Protein AF-A0A1E4SGQ6-F1 (afdb_monomer_lite)

Secondary structure (DSSP, 8-state):
-------------THHHHGGG-----PPPPPP-PPPPPPP------------S------HHHHHHHHHHHHHHHHHHHHHHHHHHHHHHHHHHHHHHHHHHHHHHHHHH-SSSTTSS---TTTSHHHHHHHHHHHHHS-TTS-TT-B---B-PPP---------S---HHHHHHHTTGGGSHHHHHHHTTHHHHHHHHHHH---HHHHHHHHHHHHHHHHH-------SS-HHHHHHHTTB-GGG--TT-TT--EEEBS----S-HHHHHHHHHHHHHHHHHT---HHHHHHHHHHHHHHHHHHHH-GGGHHHHHHHHHHHHHHHHHHHHHHHTT-HHHHHHHHHHHHHHHHHH--EEETTS-S-SS-HHHHHHHHHHHHHHHHHHTTS-HHHHHHHHHHHHHHHSSSSS---GGGGGS-GGGS-HHHHHTT--TTHHHHHHHTT-HHHHHHHHHHHHHHHHHHHHHTSPP---TTSS---HHHHHHHHHHHHHHHHHHHHHHHHHHHHHHHHHHHHHTS-SSS-TTHHHHHHHHHHHHHHHHHHHHHHHHHHHHHHH-TT--

Sequence (563 aa):
MSSSSSSEDEEFSVISLLDSLGTLPARKKPKLVVPAPKPAVDSLPSSTSDTSEFDLQLPAIFQHDAMRNEQLHRMEKDLQRQIRDEETKTRNDYLQLMATKTQLVQELNDNGSLNTKIHTLERDQLLIEKLIKDSQQKSAWDDPNRHFYFFSTVHTIDLTCDFHFKINRAFFQELSKGKKSKLYHQLTGNLPQFVNYVLNNVTHFDELDQVNRFLEGQIKDILLPGVLHNSLKDHLKAIGANLDYLSPRKDKNGIPLKLSQFNNHTRLSLSKAAIVLNYHLSLKPGWSHYDQILEAFMLILCDFNANKHEFNHLILFIASVFPGIVFTFSKSIFTDSFAKHDFYFRFNLVMKYCVKPYTYGQGAPKTKNHEYELCFNILRLLNICFGSRRDDILEIVSHLSVWFLAPDESHLPLDSLSMDPSTVSLPTLFVKIKGNDIVAGFEKQNFDIINEFYWDCYRIELLRYVLLKPPKNNYKHGEINSKRYEAIRNSNVKRLATLTAQFNEIRNHFHAIIRDITFIDTKNIYDREEVAKRATNAYHTVNYMHNKFEKDLRMISKDVFYS

Structure (mmCIF, N/CA/C/O backbone):
data_AF-A0A1E4SGQ6-F1
#
_entry.id   AF-A0A1E4SGQ6-F1
#
loop_
_atom_site.group_PDB
_atom_site.id
_atom_site.type_symbol
_atom_site.label_atom_id
_atom_site.label_alt_id
_atom_site.label_comp_id
_atom_site.label_asym_id
_atom_site.label_entity_id
_atom_site.label_seq_id
_atom_site.pdbx_PDB_ins_code
_atom_site.Cartn_x
_atom_site.Cartn_y
_atom_site.Cartn_z
_atom_site.occupancy
_atom_site.B_iso_or_equiv
_atom_site.auth_seq_id
_atom_site.auth_comp_id
_atom_site.auth_asym_id
_atom_site.auth_atom_id
_atom_site.pdbx_PDB_model_num
ATOM 1 N N . MET A 1 1 ? -60.929 -18.053 -10.019 1.00 36.50 1 MET A N 1
ATOM 2 C CA . MET A 1 1 ? -61.182 -19.270 -9.226 1.00 36.50 1 MET A CA 1
ATOM 3 C C . MET A 1 1 ? -60.428 -19.131 -7.924 1.00 36.50 1 MET A C 1
ATOM 5 O O . MET A 1 1 ? -59.279 -18.716 -7.924 1.00 36.50 1 MET A O 1
ATOM 9 N N . SER A 1 2 ? -61.167 -19.339 -6.852 1.00 31.48 2 SER A N 1
ATOM 10 C CA . SER A 1 2 ? -60.845 -19.178 -5.443 1.00 31.48 2 SER A CA 1
ATOM 11 C C . SER A 1 2 ? -59.983 -20.322 -4.911 1.00 31.48 2 SER A C 1
ATOM 13 O O . SER A 1 2 ? -60.260 -21.474 -5.223 1.00 31.48 2 SER A O 1
ATOM 15 N N . SER A 1 3 ? -59.040 -20.000 -4.024 1.00 26.67 3 SER A N 1
ATOM 16 C CA . SER A 1 3 ? -58.771 -20.788 -2.812 1.00 26.67 3 SER A CA 1
ATOM 17 C C . SER A 1 3 ? -57.871 -19.997 -1.862 1.00 26.67 3 SER A C 1
ATOM 19 O O . SER A 1 3 ? -56.673 -19.842 -2.075 1.00 26.67 3 SER A O 1
ATOM 21 N N . SER A 1 4 ? -58.509 -19.483 -0.822 1.00 30.73 4 SER A N 1
ATOM 22 C CA . SER A 1 4 ? -57.950 -19.046 0.449 1.00 30.73 4 SER A CA 1
ATOM 23 C C . SER A 1 4 ? -57.455 -20.240 1.273 1.00 30.73 4 SER A C 1
ATOM 25 O O . SER A 1 4 ? -58.194 -21.215 1.412 1.00 30.73 4 SER A O 1
ATOM 27 N N . SER A 1 5 ? -56.296 -20.115 1.919 1.00 28.22 5 SER A N 1
ATOM 28 C CA . SER A 1 5 ? -55.981 -20.840 3.156 1.00 28.22 5 SER A CA 1
ATOM 29 C C . SER A 1 5 ? -55.099 -19.976 4.061 1.00 28.22 5 SER A C 1
ATOM 31 O O . SER A 1 5 ? -54.056 -19.473 3.651 1.00 28.22 5 SER A O 1
ATOM 33 N N . SER A 1 6 ? -55.622 -19.789 5.266 1.00 29.02 6 SER A N 1
ATOM 34 C CA . SER A 1 6 ? -55.145 -19.028 6.418 1.00 29.02 6 SER A CA 1
ATOM 35 C C . SER A 1 6 ? -54.043 -19.760 7.197 1.00 29.02 6 SER A C 1
ATOM 37 O O . SER A 1 6 ? -53.995 -20.984 7.150 1.00 29.02 6 SER A O 1
ATOM 39 N N . SER A 1 7 ? -53.305 -18.966 7.985 1.00 30.56 7 SER A N 1
ATOM 40 C CA . SER A 1 7 ? -52.583 -19.264 9.237 1.00 30.56 7 SER A CA 1
ATOM 41 C C . SER A 1 7 ? -51.415 -20.246 9.207 1.00 30.56 7 SER A C 1
ATOM 43 O O . SER A 1 7 ? -51.617 -21.445 9.068 1.00 30.56 7 SER A O 1
ATOM 45 N N . GLU A 1 8 ? -50.222 -19.730 9.506 1.00 28.56 8 GLU A N 1
ATOM 46 C CA . GLU A 1 8 ? -49.619 -19.878 10.842 1.00 28.56 8 GLU A CA 1
ATOM 47 C C . GLU A 1 8 ? -48.478 -18.855 10.977 1.00 28.56 8 GLU A C 1
ATOM 49 O O . GLU A 1 8 ? -47.425 -18.972 10.353 1.00 28.56 8 GLU A O 1
ATOM 54 N N . ASP A 1 9 ? -48.744 -17.795 11.744 1.00 34.44 9 ASP A N 1
ATOM 55 C CA . ASP A 1 9 ? -47.725 -16.876 12.239 1.00 34.44 9 ASP A CA 1
ATOM 56 C C . ASP A 1 9 ? -46.934 -17.617 13.325 1.00 34.44 9 ASP A C 1
ATOM 58 O O . ASP A 1 9 ? -47.411 -17.794 14.447 1.00 34.44 9 ASP A O 1
ATOM 62 N N . GLU A 1 10 ? -45.728 -18.082 12.998 1.00 34.97 10 GLU A N 1
ATOM 63 C CA . GLU A 1 10 ? -44.773 -18.537 14.008 1.00 34.97 10 GLU A CA 1
ATOM 64 C C . GLU A 1 10 ? -44.228 -17.315 14.765 1.00 34.97 10 GLU A C 1
ATOM 66 O O . GLU A 1 10 ? -43.187 -16.741 14.434 1.00 34.97 10 GLU A O 1
ATOM 71 N N . GLU A 1 11 ? -44.950 -16.902 15.809 1.00 35.03 11 GLU A N 1
ATOM 72 C CA . GLU A 1 11 ? -44.407 -16.086 16.893 1.00 35.03 11 GLU A CA 1
ATOM 73 C C . GLU A 1 11 ? -43.245 -16.848 17.552 1.00 35.03 11 GLU A C 1
ATOM 75 O O . GLU A 1 11 ? -43.413 -17.653 18.470 1.00 35.03 11 GLU A O 1
ATOM 80 N N . PHE A 1 12 ? -42.028 -16.587 17.078 1.00 38.00 12 PHE A N 1
ATOM 81 C CA . PHE A 1 12 ? -40.801 -16.988 17.755 1.00 38.00 12 PHE A CA 1
ATOM 82 C C . PHE A 1 12 ? -40.743 -16.304 19.129 1.00 38.00 12 PHE A C 1
ATOM 84 O O . PHE A 1 12 ? -40.388 -15.131 19.260 1.00 38.00 12 PHE A O 1
ATOM 91 N N . SER A 1 13 ? -41.112 -17.050 20.170 1.00 36.59 13 SER A N 1
ATOM 92 C CA . SER A 1 13 ? -41.059 -16.607 21.561 1.00 36.59 13 SER A CA 1
ATOM 93 C C . SER A 1 13 ? -39.627 -16.236 21.961 1.00 36.59 13 SER A C 1
ATOM 95 O O . SER A 1 13 ? -38.758 -17.093 22.121 1.00 36.59 13 SER A O 1
ATOM 97 N N . VAL A 1 14 ? -39.396 -14.936 22.173 1.00 44.19 14 VAL A N 1
ATOM 98 C CA . VAL A 1 14 ? -38.135 -14.314 22.633 1.00 44.19 14 VAL A CA 1
ATOM 99 C C . VAL A 1 14 ? -37.618 -14.921 23.953 1.00 44.19 14 VAL A C 1
ATOM 101 O O . VAL A 1 14 ? -36.437 -14.808 24.281 1.00 44.19 14 VAL A O 1
ATOM 104 N N . ILE A 1 15 ? -38.475 -15.632 24.690 1.00 43.16 15 ILE A N 1
ATOM 105 C CA . ILE A 1 15 ? -38.146 -16.284 25.961 1.00 43.16 15 ILE A CA 1
ATOM 106 C C . ILE A 1 15 ? -37.196 -17.480 25.759 1.00 43.16 15 ILE A C 1
ATOM 108 O O . ILE A 1 15 ? -36.343 -17.714 26.613 1.00 43.16 15 ILE A O 1
ATOM 112 N N . SER A 1 16 ? -37.235 -18.183 24.617 1.00 39.00 16 SER A N 1
ATOM 113 C CA . SER A 1 16 ? -36.376 -19.365 24.402 1.00 39.00 16 SER A CA 1
ATOM 114 C C . SER A 1 16 ? -34.894 -19.031 24.181 1.00 39.00 16 SER A C 1
ATOM 116 O O . SER A 1 16 ? -34.025 -19.867 24.430 1.00 39.00 16 SER A O 1
ATOM 118 N N . LEU A 1 17 ? -34.580 -17.802 23.756 1.00 41.09 17 LEU A N 1
ATOM 119 C CA . LEU A 1 17 ? -33.204 -17.347 23.530 1.00 41.09 17 LEU A CA 1
ATOM 120 C C . LEU A 1 17 ? -32.510 -16.906 24.828 1.00 41.09 17 LEU A C 1
ATOM 122 O O . LEU A 1 17 ? -31.291 -17.048 24.945 1.00 41.09 17 LEU A O 1
ATOM 126 N N . LEU A 1 18 ? -33.268 -16.439 25.826 1.00 41.16 18 LEU A N 1
ATOM 127 C CA . LEU A 1 18 ? -32.727 -15.991 27.115 1.00 41.16 18 LEU A CA 1
ATOM 128 C C . LEU A 1 18 ? -32.323 -17.151 28.037 1.00 41.16 18 LEU A C 1
ATOM 130 O O . LEU A 1 18 ? -31.358 -17.010 28.790 1.00 41.16 18 LEU A O 1
ATOM 134 N N . ASP A 1 19 ? -32.959 -18.318 27.912 1.00 39.91 19 ASP A N 1
ATOM 135 C CA . ASP A 1 19 ? -32.589 -19.517 28.682 1.00 39.91 19 ASP A CA 1
ATOM 136 C C . ASP A 1 19 ? -31.259 -20.150 28.226 1.00 39.91 19 ASP A C 1
ATOM 138 O O . ASP A 1 19 ? -30.619 -20.883 28.982 1.00 39.91 19 ASP A O 1
ATOM 142 N N . SER A 1 20 ? -30.771 -19.811 27.026 1.00 36.50 20 SER A N 1
ATOM 143 C CA . SER A 1 20 ? -29.480 -20.296 26.507 1.00 36.50 20 SER A CA 1
ATOM 144 C C . SER A 1 20 ? -28.250 -19.535 27.037 1.00 36.50 20 SER A C 1
ATOM 146 O O . SER A 1 20 ? -27.114 -19.939 26.786 1.00 36.50 20 SER A O 1
ATOM 148 N N . LEU A 1 21 ? -28.455 -18.461 27.814 1.00 40.50 21 LEU A N 1
ATOM 149 C CA . LEU A 1 21 ? -27.400 -17.597 28.375 1.00 40.50 21 LEU A CA 1
ATOM 150 C C . LEU A 1 21 ? -27.132 -17.828 29.877 1.00 40.50 21 LEU A C 1
ATOM 152 O O . LEU A 1 21 ? -26.538 -16.989 30.560 1.00 40.50 21 LEU A O 1
ATOM 156 N N . GLY A 1 22 ? -27.526 -18.985 30.412 1.00 33.28 22 GLY A N 1
ATOM 157 C CA . GLY A 1 22 ? -27.239 -19.364 31.793 1.00 33.28 22 GLY A CA 1
ATOM 158 C C . GLY A 1 22 ? -25.768 -19.714 32.031 1.00 33.28 22 GLY A C 1
ATOM 159 O O . GLY A 1 22 ? -25.312 -20.792 31.666 1.00 33.28 22 GLY A O 1
ATOM 160 N N . THR A 1 23 ? -25.032 -18.840 32.723 1.00 36.22 23 THR A N 1
ATOM 161 C CA . THR A 1 23 ? -24.550 -19.092 34.103 1.00 36.22 23 THR A CA 1
ATOM 162 C C . THR A 1 23 ? -23.672 -17.928 34.593 1.00 36.22 23 THR A C 1
ATOM 164 O O . THR A 1 23 ? -22.476 -17.856 34.329 1.00 36.22 23 THR A O 1
ATOM 167 N N . LEU A 1 24 ? -24.254 -17.015 35.378 1.00 39.22 24 LEU A N 1
ATOM 168 C CA . LEU A 1 24 ? -23.514 -16.056 36.211 1.00 39.22 24 LEU A CA 1
ATOM 169 C C . LEU A 1 24 ? -24.022 -16.139 37.663 1.00 39.22 24 LEU A C 1
ATOM 171 O O . LEU A 1 24 ? -25.199 -16.433 37.884 1.00 39.22 24 LEU A O 1
ATOM 175 N N . PRO A 1 25 ? -23.142 -15.949 38.665 1.00 37.47 25 PRO A N 1
ATOM 176 C CA . PRO A 1 25 ? -23.366 -16.425 40.024 1.00 37.47 25 PRO A CA 1
ATOM 177 C C . PRO A 1 25 ? -24.377 -15.578 40.805 1.00 37.47 25 PRO A C 1
ATOM 179 O O . PRO A 1 25 ? -24.543 -14.378 40.581 1.00 37.47 25 PRO A O 1
ATOM 182 N N . ALA A 1 26 ? -25.018 -16.234 41.775 1.00 40.75 26 ALA A N 1
ATOM 183 C CA . ALA A 1 26 ? -26.072 -15.705 42.632 1.00 40.75 26 ALA A CA 1
ATOM 184 C C . ALA A 1 26 ? -25.727 -14.341 43.264 1.00 40.75 26 ALA A C 1
ATOM 186 O O . ALA A 1 26 ? -24.903 -14.236 44.178 1.00 40.75 26 ALA A O 1
ATOM 187 N N . ARG A 1 27 ? -26.423 -13.283 42.827 1.00 37.00 27 ARG A N 1
ATOM 188 C CA . ARG A 1 27 ? -26.446 -11.991 43.524 1.00 37.00 27 ARG A CA 1
ATOM 189 C C . ARG A 1 27 ? -27.254 -12.122 44.817 1.00 37.00 27 ARG A C 1
ATOM 191 O O . ARG A 1 27 ? -28.436 -12.458 44.804 1.00 37.00 27 ARG A O 1
ATOM 198 N N . LYS A 1 28 ? -26.597 -11.828 45.943 1.00 39.91 28 LYS A N 1
ATOM 199 C CA . LYS A 1 28 ? -27.216 -11.685 47.268 1.00 39.91 28 LYS A CA 1
ATOM 200 C C . LYS A 1 28 ? -28.340 -10.642 47.210 1.00 39.91 28 LYS A C 1
ATOM 202 O O . LYS A 1 28 ? -28.130 -9.531 46.730 1.00 39.91 28 LYS A O 1
ATOM 207 N N . LYS A 1 29 ? -29.517 -11.018 47.720 1.00 42.41 29 LYS A N 1
ATOM 208 C CA . LYS A 1 29 ? -30.695 -10.149 47.871 1.00 42.41 29 LYS A CA 1
ATOM 209 C C . LYS A 1 29 ? -30.354 -8.891 48.699 1.00 42.41 29 LYS A C 1
ATOM 211 O O . LYS A 1 29 ? -29.562 -9.003 49.640 1.00 42.41 29 LYS A O 1
ATOM 216 N N . PRO A 1 30 ? -30.956 -7.720 48.417 1.00 37.03 30 PRO A N 1
ATOM 217 C CA . PRO A 1 30 ? -30.790 -6.534 49.252 1.00 37.03 30 PRO A CA 1
ATOM 218 C C . PRO A 1 30 ? -31.450 -6.749 50.623 1.00 37.03 30 PRO A C 1
ATOM 220 O O . PRO A 1 30 ? -32.565 -7.266 50.706 1.00 37.03 30 PRO A O 1
ATOM 223 N N . LYS A 1 31 ? -30.776 -6.338 51.705 1.00 36.31 31 LYS A N 1
ATOM 224 C CA . LYS A 1 31 ? -31.390 -6.219 53.036 1.00 36.31 31 LYS A CA 1
ATOM 225 C C . LYS A 1 31 ? -32.406 -5.072 53.007 1.00 36.31 31 LYS A C 1
ATOM 227 O O . LYS A 1 31 ? -32.016 -3.927 52.797 1.00 36.31 31 LYS A O 1
ATOM 232 N N . LEU A 1 32 ? -33.679 -5.384 53.253 1.00 33.75 32 LEU A N 1
ATOM 233 C CA . LEU A 1 32 ? -34.697 -4.394 53.606 1.00 33.75 32 LEU A CA 1
ATOM 234 C C . LEU A 1 32 ? -34.273 -3.709 54.916 1.00 33.75 32 LEU A C 1
ATOM 236 O O . LEU A 1 32 ? -34.119 -4.373 55.942 1.00 33.75 32 LEU A O 1
ATOM 240 N N . VAL A 1 33 ? -34.073 -2.394 54.883 1.00 41.50 33 VAL A N 1
ATOM 241 C CA . VAL A 1 33 ? -33.924 -1.572 56.088 1.00 41.50 33 VAL A CA 1
ATOM 242 C C . VAL A 1 33 ? -35.330 -1.250 56.588 1.00 41.50 33 VAL A C 1
ATOM 244 O O . VAL A 1 33 ? -36.092 -0.565 55.913 1.00 41.50 33 VAL A O 1
ATOM 247 N N . VAL A 1 34 ? -35.680 -1.787 57.754 1.00 42.31 34 VAL A N 1
ATOM 248 C CA . VAL A 1 34 ? -36.924 -1.482 58.473 1.00 42.31 34 VAL A CA 1
ATOM 249 C C . VAL A 1 34 ? -36.812 -0.066 59.059 1.00 42.31 34 VAL A C 1
ATOM 251 O O . VAL A 1 34 ? -35.845 0.189 59.781 1.00 42.31 34 VAL A O 1
ATOM 254 N N . PRO A 1 35 ?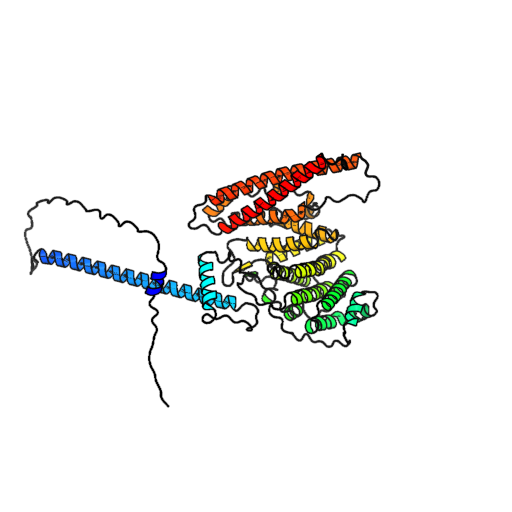 -37.750 0.866 58.803 1.00 39.38 35 PRO A N 1
ATOM 255 C CA . PRO A 1 35 ? -37.790 2.129 59.527 1.00 39.38 35 PRO A CA 1
ATOM 256 C C . PRO A 1 35 ? -38.375 1.910 60.930 1.00 39.38 35 PRO A C 1
ATOM 258 O O . PRO A 1 35 ? -39.399 1.249 61.091 1.00 39.38 35 PRO A O 1
ATOM 261 N N . ALA A 1 36 ? -37.719 2.475 61.943 1.00 46.97 36 ALA A N 1
ATOM 262 C CA . ALA A 1 36 ? -38.185 2.476 63.329 1.00 46.97 36 ALA A CA 1
ATOM 263 C C . ALA A 1 36 ? -39.485 3.297 63.504 1.00 46.97 36 ALA A C 1
ATOM 265 O O . ALA A 1 36 ? -39.666 4.298 62.802 1.00 46.97 36 ALA A O 1
ATOM 266 N N . PRO A 1 37 ? -40.370 2.936 64.455 1.00 39.03 37 PRO A N 1
ATOM 267 C CA . PRO A 1 37 ? -41.585 3.695 64.727 1.00 39.03 37 PRO A CA 1
ATOM 268 C C . PRO A 1 37 ? -41.244 4.989 65.483 1.00 39.03 37 PRO A C 1
ATOM 270 O O . PRO A 1 37 ? -40.509 4.967 66.471 1.00 39.03 37 PRO A O 1
ATOM 273 N N . LYS A 1 38 ? -41.776 6.128 65.023 1.00 48.12 38 LYS A N 1
ATOM 274 C CA . LYS A 1 38 ? -41.757 7.396 65.775 1.00 48.12 38 LYS A CA 1
ATOM 275 C C . LYS A 1 38 ? -42.971 7.473 66.717 1.00 48.12 38 LYS A C 1
ATOM 277 O O . LYS A 1 38 ? -44.019 6.929 66.375 1.00 48.12 38 LYS A O 1
ATOM 282 N N . PRO A 1 39 ? -42.828 8.117 67.890 1.00 38.81 39 PRO A N 1
ATOM 283 C CA . PRO A 1 39 ? -43.814 8.069 68.963 1.00 38.81 39 PRO A CA 1
ATOM 284 C C . PRO A 1 39 ? -45.036 8.948 68.679 1.00 38.81 39 PRO A C 1
ATOM 286 O O . PRO A 1 39 ? -44.940 9.976 68.008 1.00 38.81 39 PRO A O 1
ATOM 289 N N . ALA A 1 40 ? -46.169 8.525 69.240 1.00 39.84 40 ALA A N 1
ATOM 290 C CA . ALA A 1 40 ? -47.409 9.282 69.301 1.00 39.84 40 ALA A CA 1
ATOM 291 C C . ALA A 1 40 ? -47.211 10.586 70.090 1.00 39.84 40 ALA A C 1
ATOM 293 O O . ALA A 1 40 ? -46.631 10.578 71.176 1.00 39.84 40 ALA A O 1
ATOM 294 N N . VAL A 1 41 ? -47.707 11.693 69.539 1.00 37.91 41 VAL A N 1
ATOM 295 C CA . VAL A 1 41 ? -47.904 12.949 70.266 1.00 37.91 41 VAL A CA 1
ATOM 296 C C . VAL A 1 41 ? -49.405 13.182 70.331 1.00 37.91 41 VAL A C 1
ATOM 298 O O . VAL A 1 41 ? -50.041 13.449 69.312 1.00 37.91 41 VAL A O 1
ATOM 301 N N . ASP A 1 42 ? -49.946 13.048 71.538 1.00 42.00 42 ASP A N 1
ATOM 302 C CA . ASP A 1 42 ? -51.295 13.471 71.892 1.00 42.00 42 ASP A CA 1
ATOM 303 C C . ASP A 1 42 ? -51.435 14.984 71.703 1.00 42.00 42 ASP A C 1
ATOM 305 O O . ASP A 1 42 ? -50.690 15.773 72.285 1.00 42.00 42 ASP A O 1
ATOM 309 N N . SER A 1 43 ? -52.427 15.402 70.921 1.00 35.34 43 SER A N 1
ATOM 310 C CA . SER A 1 43 ? -53.032 16.729 71.058 1.00 35.34 43 SER A CA 1
ATOM 311 C C . SER A 1 43 ? -54.491 16.690 70.593 1.00 35.34 43 SER A C 1
ATOM 313 O O . SER A 1 43 ? -54.804 16.376 69.449 1.00 35.34 43 SER A O 1
ATOM 315 N N . LEU A 1 44 ? -55.381 16.975 71.543 1.00 34.66 44 LEU A N 1
ATOM 316 C CA . LEU A 1 44 ? -56.831 17.175 71.419 1.00 34.66 44 LEU A CA 1
ATOM 317 C C . LEU A 1 44 ? -57.111 18.697 71.557 1.00 34.66 44 LEU A C 1
ATOM 319 O O . LEU A 1 44 ? -56.218 19.438 71.969 1.00 34.66 44 LEU A O 1
ATOM 323 N N . PRO A 1 45 ? -58.304 19.209 71.208 1.00 48.91 45 PRO A N 1
ATOM 324 C CA . PRO A 1 45 ? -58.570 19.899 69.951 1.00 48.91 45 PRO A CA 1
ATOM 325 C C . PRO A 1 45 ? -58.814 21.410 70.136 1.00 48.91 45 PRO A C 1
ATOM 327 O O . PRO A 1 45 ? -59.218 21.870 71.202 1.00 48.91 45 PRO A O 1
ATOM 330 N N . SER A 1 46 ? -58.704 22.182 69.055 1.00 34.00 46 SER A N 1
ATOM 331 C CA . SER A 1 46 ? -59.438 23.445 68.936 1.00 34.00 46 SER A CA 1
ATOM 332 C C . SER A 1 46 ? -59.949 23.631 67.508 1.00 34.00 46 SER A C 1
ATOM 334 O O . SER A 1 46 ? -59.191 23.833 66.567 1.00 34.00 46 SER A O 1
ATOM 336 N N . SER A 1 47 ? -61.265 23.549 67.333 1.00 38.53 47 SER A N 1
ATOM 337 C CA . SER A 1 47 ? -61.942 24.284 66.265 1.00 38.53 47 SER A CA 1
ATOM 338 C C . SER A 1 47 ? -63.406 24.499 66.635 1.00 38.53 47 SER A C 1
ATOM 340 O O . SER A 1 47 ? -64.174 23.570 66.865 1.00 38.53 47 SER A O 1
ATOM 342 N N . THR A 1 48 ? -63.762 25.771 66.750 1.00 36.91 48 THR A N 1
ATOM 343 C CA . THR A 1 48 ? -65.120 26.286 66.603 1.00 36.91 48 THR A CA 1
ATOM 344 C C . THR A 1 48 ? -65.431 26.401 65.109 1.00 36.91 48 THR A C 1
ATOM 346 O O . THR A 1 48 ? -64.621 27.003 64.410 1.00 36.91 48 THR A O 1
ATOM 349 N N . SER A 1 49 ? -66.582 25.843 64.693 1.00 39.47 49 SER A N 1
ATOM 350 C CA . SER A 1 49 ? -67.542 26.310 63.656 1.00 39.47 49 SER A CA 1
ATOM 351 C C . SER A 1 49 ? -66.983 26.879 62.331 1.00 39.47 49 SER A C 1
ATOM 353 O O . SER A 1 49 ? -66.185 27.805 62.345 1.00 39.47 49 SER A O 1
ATOM 355 N N . ASP A 1 50 ? -67.447 26.537 61.130 1.00 41.12 50 ASP A N 1
ATOM 356 C CA . ASP A 1 50 ? -68.772 26.063 60.729 1.00 41.12 50 ASP A CA 1
ATOM 357 C C . ASP A 1 50 ? -68.759 25.699 59.225 1.00 41.12 50 ASP A C 1
ATOM 359 O O . ASP A 1 50 ? -67.984 26.257 58.447 1.00 41.12 50 ASP A O 1
ATOM 363 N N . THR A 1 51 ? -69.713 24.854 58.819 1.00 47.16 51 THR A N 1
ATOM 364 C CA . THR A 1 51 ? -70.227 24.620 57.447 1.00 47.16 51 THR A CA 1
ATOM 365 C C . THR A 1 51 ? -69.374 23.854 56.415 1.00 47.16 51 THR A C 1
ATOM 367 O O . THR A 1 51 ? -68.794 24.432 55.501 1.00 47.16 51 THR A O 1
ATOM 370 N N . SER A 1 52 ? -69.496 22.520 56.418 1.00 42.56 52 SER A N 1
ATOM 371 C CA . SER A 1 52 ? -69.758 21.781 55.171 1.00 42.56 52 SER A CA 1
ATOM 372 C C . SER A 1 52 ? -70.648 20.562 55.427 1.00 42.56 52 SER A C 1
ATOM 374 O O . SER A 1 52 ? -70.316 19.660 56.189 1.00 42.56 52 SER A O 1
ATOM 376 N N . GLU A 1 53 ? -71.807 20.585 54.786 1.00 52.69 53 GLU A N 1
ATOM 377 C CA . GLU A 1 53 ? -72.789 19.512 54.648 1.00 52.69 53 GLU A CA 1
ATOM 378 C C . GLU A 1 53 ? -72.098 18.206 54.180 1.00 52.69 53 GLU A C 1
ATOM 380 O O . GLU A 1 53 ? -71.422 18.205 53.155 1.00 52.69 53 GLU A O 1
ATOM 385 N N . PHE A 1 54 ? -72.277 17.112 54.939 1.00 49.41 54 PHE A N 1
ATOM 386 C CA . PHE A 1 54 ? -71.651 15.775 54.811 1.00 49.41 54 PHE A CA 1
ATOM 387 C C . PHE A 1 54 ? -70.178 15.618 55.249 1.00 49.41 54 PHE A C 1
ATOM 389 O O . PHE A 1 54 ? -69.321 15.222 54.460 1.00 49.41 54 PHE A O 1
ATOM 396 N N . ASP A 1 55 ? -69.912 15.717 56.556 1.00 49.59 55 ASP A N 1
ATOM 397 C CA . ASP A 1 55 ? -68.775 15.012 57.173 1.00 49.59 55 ASP A CA 1
ATOM 398 C C . ASP A 1 55 ? -69.075 13.502 57.248 1.00 49.59 55 ASP A C 1
ATOM 400 O O . ASP A 1 55 ? -69.434 12.937 58.285 1.00 49.59 55 ASP A O 1
ATOM 404 N N . LEU A 1 56 ? -68.950 12.818 56.108 1.00 54.44 56 LEU A N 1
ATOM 405 C CA . LEU A 1 56 ? -68.792 11.367 56.074 1.00 54.44 56 LEU A CA 1
ATOM 406 C C . LEU A 1 56 ? -67.454 11.038 56.745 1.00 54.44 56 LEU A C 1
ATOM 408 O O . LEU A 1 56 ? -66.411 10.982 56.093 1.00 54.44 56 LEU A O 1
ATOM 412 N N . GLN A 1 57 ? -67.477 10.813 58.061 1.00 54.75 57 GLN A N 1
ATOM 413 C CA . GLN A 1 57 ? -66.366 10.190 58.775 1.00 54.75 57 GLN A CA 1
ATOM 414 C C . GLN A 1 57 ? -66.217 8.754 58.266 1.00 54.75 57 GLN A C 1
ATOM 416 O O . GLN A 1 57 ? -66.772 7.807 58.821 1.00 54.75 57 GLN A O 1
ATOM 421 N N . LEU A 1 58 ? -65.493 8.607 57.155 1.00 54.75 58 LEU A N 1
ATOM 422 C CA . LEU A 1 58 ? -65.048 7.326 56.630 1.00 54.75 58 LEU A CA 1
ATOM 423 C C . LEU A 1 58 ? -64.278 6.617 57.750 1.00 54.75 58 LEU A C 1
ATOM 425 O O . LEU A 1 58 ? -63.265 7.154 58.208 1.00 54.75 58 LEU A O 1
ATOM 429 N N . PRO A 1 59 ? -64.729 5.434 58.207 1.00 56.78 59 PRO A N 1
ATOM 430 C CA . PRO A 1 59 ? -63.985 4.652 59.183 1.00 56.78 59 PRO A CA 1
ATOM 431 C C . PRO A 1 59 ? -62.528 4.507 58.731 1.00 56.78 59 PRO A C 1
ATOM 433 O O . PRO A 1 59 ? -62.281 4.298 57.543 1.00 56.78 59 PRO A O 1
ATOM 436 N N . ALA A 1 60 ? -61.568 4.578 59.658 1.00 58.97 60 ALA A N 1
ATOM 437 C CA . ALA A 1 60 ? -60.126 4.548 59.358 1.00 58.97 60 ALA A CA 1
ATOM 438 C C . ALA A 1 60 ? -59.701 3.380 58.440 1.00 58.97 60 ALA A C 1
ATOM 440 O O . ALA A 1 60 ? -58.722 3.480 57.706 1.00 58.97 60 ALA A O 1
ATOM 441 N N . ILE A 1 61 ? -60.482 2.297 58.440 1.00 53.09 61 ILE A N 1
ATOM 442 C CA . ILE A 1 61 ? -60.352 1.124 57.570 1.00 53.09 61 ILE A CA 1
ATOM 443 C C . ILE A 1 61 ? -60.487 1.512 56.082 1.00 53.09 61 ILE A C 1
ATOM 445 O O . ILE A 1 61 ? -59.643 1.143 55.273 1.00 53.09 61 ILE A O 1
ATOM 449 N N . PHE A 1 62 ? -61.472 2.343 55.728 1.00 55.50 62 PHE A N 1
ATOM 450 C CA . PHE A 1 62 ? -61.678 2.820 54.356 1.00 55.50 62 PHE A CA 1
ATOM 451 C C . PHE A 1 62 ? -60.661 3.886 53.936 1.00 55.50 62 PHE A C 1
ATOM 453 O O . PHE A 1 62 ? -60.341 3.979 52.756 1.00 55.50 62 PHE A O 1
ATOM 460 N N . GLN A 1 63 ? -60.113 4.664 54.876 1.00 59.91 63 GLN A N 1
ATOM 461 C CA . GLN A 1 63 ? -59.015 5.598 54.589 1.00 59.91 63 GLN A CA 1
ATOM 462 C C . GLN A 1 63 ? -57.704 4.850 54.306 1.00 59.91 63 GLN A C 1
ATOM 464 O O . GLN A 1 63 ? -56.983 5.195 53.369 1.00 59.91 63 GLN A O 1
ATOM 469 N N . HIS A 1 64 ? -57.425 3.783 55.062 1.00 62.34 64 HIS A N 1
ATOM 470 C CA . HIS A 1 64 ? -56.281 2.905 54.818 1.00 62.34 64 HIS A CA 1
ATOM 471 C C . HIS A 1 64 ? -56.396 2.152 53.486 1.00 62.34 64 HIS A C 1
ATOM 473 O O . HIS A 1 64 ? -55.411 2.081 52.747 1.00 62.34 64 HIS A O 1
ATOM 479 N N . ASP A 1 65 ? -57.584 1.642 53.149 1.00 67.19 65 ASP A N 1
ATOM 480 C CA . ASP A 1 65 ? -57.833 0.970 51.869 1.00 67.19 65 ASP A CA 1
ATOM 481 C C . ASP A 1 65 ? -57.812 1.948 50.685 1.00 67.19 65 ASP A C 1
ATOM 483 O O . ASP A 1 65 ? -57.253 1.625 49.637 1.00 67.19 65 ASP A O 1
ATOM 487 N N . ALA A 1 66 ? -58.324 3.172 50.852 1.00 71.56 66 ALA A N 1
ATOM 488 C CA . ALA A 1 66 ? -58.234 4.223 49.838 1.00 71.56 66 ALA A CA 1
ATOM 489 C C . ALA A 1 66 ? -56.779 4.633 49.568 1.00 71.56 66 ALA A C 1
ATOM 491 O O . ALA A 1 66 ? -56.366 4.681 48.411 1.00 71.56 66 ALA A O 1
ATOM 492 N N . MET A 1 67 ? -55.968 4.843 50.612 1.00 73.25 67 MET A N 1
ATOM 493 C CA . MET A 1 67 ? -54.536 5.132 50.463 1.00 73.25 67 MET A CA 1
ATOM 494 C C . MET A 1 67 ? -53.766 3.975 49.817 1.00 73.25 67 MET A C 1
ATOM 496 O O . MET A 1 67 ? -52.875 4.202 48.996 1.00 73.25 67 MET A O 1
ATOM 500 N N . ARG A 1 68 ? -54.102 2.728 50.168 1.00 76.25 68 ARG A N 1
ATOM 501 C CA . ARG A 1 68 ? -53.499 1.533 49.567 1.00 76.25 68 ARG A CA 1
ATOM 502 C C . ARG A 1 68 ? -53.874 1.397 48.091 1.00 76.25 68 ARG A C 1
ATOM 504 O O . ARG A 1 68 ? -53.002 1.099 47.279 1.00 76.25 68 ARG A O 1
ATOM 511 N N . ASN A 1 69 ? -55.127 1.665 47.731 1.00 77.81 69 ASN A N 1
ATOM 512 C CA . ASN A 1 69 ? -55.582 1.684 46.340 1.00 77.81 69 ASN A CA 1
ATOM 513 C C . ASN A 1 69 ? -54.945 2.828 45.545 1.00 77.81 69 ASN A C 1
ATOM 515 O O . ASN A 1 69 ? -54.557 2.636 44.395 1.00 77.81 69 ASN A O 1
ATOM 519 N N . GLU A 1 70 ? -54.753 3.998 46.153 1.00 78.62 70 GLU A N 1
ATOM 520 C CA . GLU A 1 70 ? -54.055 5.110 45.510 1.00 78.62 70 GLU A CA 1
ATOM 521 C C . GLU A 1 70 ? -52.569 4.787 45.276 1.00 78.62 70 GLU A C 1
ATOM 523 O O . GLU A 1 70 ? -52.032 5.071 44.204 1.00 78.62 70 GLU A O 1
ATOM 528 N N . GLN A 1 71 ? -51.905 4.126 46.232 1.00 79.88 71 GLN A N 1
ATOM 529 C CA . GLN A 1 71 ? -50.548 3.597 46.048 1.00 79.88 71 GLN A CA 1
ATOM 530 C C . GLN A 1 71 ? -50.482 2.532 44.949 1.00 79.88 71 GLN A C 1
ATOM 532 O O . GLN A 1 71 ? -49.562 2.574 44.133 1.00 79.88 71 GLN A O 1
ATOM 537 N N . LEU A 1 72 ? -51.455 1.619 44.886 1.00 79.56 72 LEU A N 1
ATOM 538 C CA . LEU A 1 72 ? -51.546 0.612 43.825 1.00 79.56 72 LEU A CA 1
ATOM 539 C C . LEU A 1 72 ? -51.727 1.257 42.448 1.00 79.56 72 LEU A C 1
ATOM 541 O O . LEU A 1 72 ? -51.011 0.891 41.524 1.00 79.56 72 LEU A O 1
ATOM 545 N N . HIS A 1 73 ? -52.583 2.272 42.316 1.00 81.56 73 HIS A N 1
ATOM 546 C CA . HIS A 1 73 ? -52.744 3.005 41.057 1.00 81.56 73 HIS A CA 1
ATOM 547 C C . HIS A 1 73 ? -51.500 3.805 40.657 1.00 81.56 73 HIS A C 1
ATOM 549 O O . HIS A 1 73 ? -51.209 3.938 39.467 1.00 81.56 73 HIS A O 1
ATOM 555 N N . ARG A 1 74 ? -50.741 4.345 41.620 1.00 86.12 74 ARG A N 1
ATOM 556 C CA . ARG A 1 74 ? -49.442 4.978 41.333 1.00 86.12 74 ARG A CA 1
ATOM 557 C C . ARG A 1 74 ? -48.421 3.943 40.855 1.00 86.12 74 ARG A C 1
ATOM 559 O O . ARG A 1 74 ? -47.791 4.170 39.829 1.00 86.12 74 ARG A O 1
ATOM 566 N N . MET A 1 75 ? -48.328 2.791 41.524 1.00 85.69 75 MET A N 1
ATOM 567 C CA . MET A 1 75 ? -47.468 1.681 41.093 1.00 85.69 75 MET A CA 1
ATOM 568 C C . MET A 1 75 ? -47.858 1.141 39.714 1.00 85.69 75 MET A C 1
ATOM 570 O O . MET A 1 75 ? -46.980 0.859 38.908 1.00 85.69 75 MET A O 1
ATOM 574 N N . GLU A 1 76 ? -49.152 1.023 39.418 1.00 87.62 76 GLU A N 1
ATOM 575 C CA . GLU A 1 76 ? -49.664 0.602 38.112 1.00 87.62 76 GLU A CA 1
ATOM 576 C C . GLU A 1 76 ? -49.281 1.601 37.012 1.00 87.62 76 GLU A C 1
ATOM 578 O O . GLU A 1 76 ? -48.795 1.197 35.956 1.00 87.62 76 GLU A O 1
ATOM 583 N N . LYS A 1 77 ? -49.423 2.909 37.266 1.00 88.50 77 LYS A N 1
ATOM 584 C CA . LYS A 1 77 ? -48.984 3.957 36.330 1.00 88.50 77 LYS A CA 1
ATOM 585 C C . LYS A 1 77 ? -47.476 3.929 36.091 1.00 88.50 77 LYS A C 1
ATOM 587 O O . LYS A 1 77 ? -47.049 4.091 34.947 1.00 88.50 77 LYS A O 1
ATOM 592 N N . ASP A 1 78 ? -46.682 3.710 37.136 1.00 87.06 78 ASP A N 1
ATOM 593 C CA . ASP A 1 78 ? -45.226 3.596 37.021 1.00 87.06 78 ASP A CA 1
ATOM 594 C C . ASP A 1 78 ? -44.818 2.325 36.259 1.00 87.06 78 ASP A C 1
ATOM 596 O O . ASP A 1 78 ? -43.952 2.394 35.387 1.00 87.06 78 ASP A O 1
ATOM 600 N N . LEU A 1 79 ? -45.491 1.193 36.493 1.00 86.44 79 LEU A N 1
ATOM 601 C CA . LEU A 1 79 ? -45.312 -0.048 35.728 1.00 86.44 79 LEU A CA 1
ATOM 602 C C . LEU A 1 79 ? -45.671 0.138 34.252 1.00 86.44 79 LEU A C 1
ATOM 604 O O . LEU A 1 79 ? -44.887 -0.216 33.380 1.00 86.44 79 LEU A O 1
ATOM 608 N N . GLN A 1 80 ? -46.813 0.756 33.947 1.00 88.06 80 GLN A N 1
ATOM 609 C CA . GLN A 1 80 ? -47.214 1.053 32.567 1.00 88.06 80 GLN A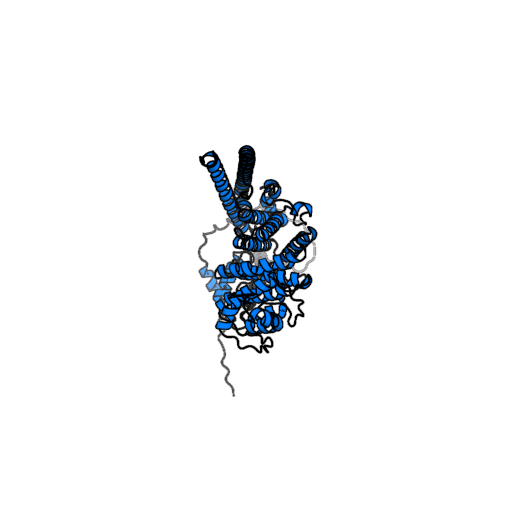 CA 1
ATOM 610 C C . GLN A 1 80 ? -46.262 2.029 31.867 1.00 88.06 80 GLN A C 1
ATOM 612 O O . GLN A 1 80 ? -46.166 2.036 30.638 1.00 88.06 80 GLN A O 1
ATOM 617 N N . ARG A 1 81 ? -45.587 2.900 32.622 1.00 91.50 81 ARG A N 1
ATOM 618 C CA . ARG A 1 81 ? -44.537 3.766 32.088 1.00 91.50 81 ARG A CA 1
ATOM 619 C C . ARG A 1 81 ? -43.263 2.971 31.807 1.00 91.50 81 ARG A C 1
ATOM 621 O O . ARG A 1 81 ? -42.736 3.095 30.711 1.00 91.50 81 ARG A O 1
ATOM 628 N N . GLN A 1 82 ? -42.826 2.121 32.737 1.00 88.75 82 GLN A N 1
ATOM 629 C CA . GLN A 1 82 ? -41.665 1.244 32.549 1.00 88.75 82 GLN A CA 1
ATOM 630 C C . GLN A 1 82 ? -41.846 0.296 31.361 1.00 88.75 82 GLN A C 1
ATOM 632 O O . GLN A 1 82 ? -40.939 0.190 30.547 1.00 88.75 82 GLN A O 1
ATOM 637 N N . ILE A 1 83 ? -43.029 -0.309 31.207 1.00 88.62 83 ILE A N 1
ATOM 638 C CA . ILE A 1 83 ? -43.354 -1.172 30.062 1.00 88.62 83 ILE A CA 1
ATOM 639 C C . ILE A 1 83 ? -43.234 -0.391 28.750 1.00 88.62 83 ILE A C 1
ATOM 641 O O . ILE A 1 83 ? -42.580 -0.854 27.826 1.00 88.62 83 ILE A O 1
ATOM 645 N N . ARG A 1 84 ? -43.787 0.827 28.671 1.00 90.94 84 ARG A N 1
ATOM 646 C CA . ARG A 1 84 ? -43.671 1.662 27.462 1.00 90.94 84 ARG A CA 1
ATOM 647 C C . ARG A 1 84 ? -42.232 2.093 27.170 1.00 90.94 84 ARG A C 1
ATOM 649 O O . ARG A 1 84 ? -41.821 2.120 26.008 1.00 90.94 84 ARG A O 1
ATOM 656 N N . ASP A 1 85 ? -41.464 2.432 28.199 1.00 89.94 85 ASP A N 1
ATOM 657 C CA . ASP A 1 85 ? -40.054 2.801 28.056 1.00 89.94 85 ASP A CA 1
ATOM 658 C C . ASP A 1 85 ? -39.209 1.587 27.605 1.00 89.94 85 ASP A C 1
ATOM 660 O O . ASP A 1 85 ? -38.324 1.727 26.759 1.00 89.94 85 ASP A O 1
ATOM 664 N N . GLU A 1 86 ? -39.513 0.379 28.088 1.00 86.62 86 GLU A N 1
ATOM 665 C CA . GLU A 1 86 ? -38.889 -0.864 27.618 1.00 86.62 86 GLU A CA 1
ATOM 666 C C . GLU A 1 86 ? -39.315 -1.225 26.192 1.00 86.62 86 GLU A C 1
ATOM 668 O O . GLU A 1 86 ? -38.450 -1.488 25.365 1.00 86.62 86 GLU A O 1
ATOM 673 N N . GLU A 1 87 ? -40.603 -1.152 25.846 1.00 88.00 87 GLU A N 1
ATOM 674 C CA . GLU A 1 87 ? -41.102 -1.416 24.489 1.00 88.00 87 GLU A CA 1
ATOM 675 C C . GLU A 1 87 ? -40.474 -0.474 23.457 1.00 88.00 87 GLU A C 1
ATOM 677 O O . GLU A 1 87 ? -40.048 -0.902 22.380 1.00 88.00 87 GLU A O 1
ATOM 682 N N . THR A 1 88 ? -40.383 0.820 23.779 1.00 89.25 88 THR A N 1
ATOM 683 C CA . THR A 1 88 ? -39.730 1.802 22.903 1.00 89.25 88 THR A CA 1
ATOM 684 C C . THR A 1 88 ? -38.237 1.530 22.775 1.00 89.25 88 THR A C 1
ATOM 686 O O . THR A 1 88 ? -37.701 1.613 21.667 1.00 89.25 88 THR A O 1
ATOM 689 N N . LYS A 1 89 ? -37.565 1.139 23.862 1.00 90.31 89 LYS A N 1
ATOM 690 C CA . LYS A 1 89 ? -36.160 0.730 23.829 1.00 90.31 89 LYS A CA 1
ATOM 691 C C . LYS A 1 89 ? -35.954 -0.520 22.971 1.00 90.31 89 LYS A C 1
ATOM 693 O O . LYS A 1 89 ? -35.151 -0.474 22.047 1.00 90.31 89 LYS A O 1
ATOM 698 N N . THR A 1 90 ? -36.724 -1.584 23.185 1.00 83.94 90 THR A N 1
ATOM 699 C CA . THR A 1 90 ? -36.647 -2.828 22.404 1.00 83.94 90 THR A CA 1
ATOM 700 C C . THR A 1 90 ? -36.939 -2.583 20.927 1.00 83.94 90 THR A C 1
ATOM 702 O O . THR A 1 90 ? -36.244 -3.114 20.061 1.00 83.94 90 THR A O 1
ATOM 705 N N . ARG A 1 91 ? -37.921 -1.731 20.608 1.00 88.56 91 ARG A N 1
ATOM 706 C CA . ARG A 1 91 ? -38.216 -1.335 19.226 1.00 88.56 91 ARG A CA 1
ATOM 707 C C . ARG A 1 91 ? -37.048 -0.587 18.587 1.00 88.56 91 ARG A C 1
ATOM 709 O O . ARG A 1 91 ? -36.714 -0.861 17.436 1.00 88.56 91 ARG A O 1
ATOM 716 N N . ASN A 1 92 ? -36.425 0.338 19.313 1.00 88.19 92 ASN A N 1
ATOM 717 C CA . ASN A 1 92 ? -35.256 1.069 18.827 1.00 88.19 92 ASN A CA 1
ATOM 718 C C . ASN A 1 92 ? -34.056 0.136 18.615 1.00 88.19 92 ASN A C 1
ATOM 720 O O . ASN A 1 92 ? -33.419 0.209 17.564 1.00 88.19 92 ASN A O 1
ATOM 724 N N . ASP A 1 93 ? -33.798 -0.774 19.554 1.00 83.25 93 ASP A N 1
ATOM 725 C CA . ASP A 1 93 ? -32.721 -1.765 19.465 1.00 83.25 93 ASP A CA 1
ATOM 726 C C . ASP A 1 93 ? -32.928 -2.693 18.253 1.00 83.25 93 ASP A C 1
ATOM 728 O O . ASP A 1 93 ? -31.998 -2.946 17.484 1.00 83.25 93 ASP A O 1
ATOM 732 N N . TYR A 1 94 ? -34.168 -3.133 18.011 1.00 85.69 94 TYR A N 1
ATOM 733 C CA . TYR A 1 94 ? -34.527 -3.929 16.836 1.00 85.69 94 TYR A CA 1
ATOM 734 C C . TYR A 1 94 ? -34.301 -3.171 15.520 1.00 85.69 94 TYR A C 1
ATOM 736 O O . TYR A 1 94 ? -33.713 -3.713 14.581 1.00 85.69 94 TYR A O 1
ATOM 744 N N . LEU A 1 95 ? -34.724 -1.905 15.442 1.00 86.94 95 LEU A N 1
ATOM 745 C CA . LEU A 1 95 ? -34.519 -1.074 14.252 1.00 86.94 95 LEU A CA 1
ATOM 746 C C . LEU A 1 95 ? -33.030 -0.835 13.974 1.00 86.94 95 LEU A C 1
ATOM 748 O O . LEU A 1 95 ? -32.606 -0.918 12.821 1.00 86.94 95 LEU A O 1
ATOM 752 N N . GLN A 1 96 ? -32.223 -0.596 15.011 1.00 84.00 96 GLN A N 1
ATOM 753 C CA . GLN A 1 96 ? -30.769 -0.460 14.878 1.00 84.00 96 GLN A CA 1
ATOM 754 C C . GLN A 1 96 ? -30.113 -1.758 14.403 1.00 84.00 96 GLN A C 1
ATOM 756 O O . GLN A 1 96 ? -29.254 -1.731 13.515 1.00 84.00 96 GLN A O 1
ATOM 761 N N . LEU A 1 97 ? -30.539 -2.903 14.939 1.00 84.00 97 LEU A N 1
ATOM 762 C CA . LEU A 1 97 ? -30.045 -4.207 14.509 1.00 84.00 97 LEU A CA 1
ATOM 763 C C . LEU A 1 97 ? -30.376 -4.469 13.033 1.00 84.00 97 LEU A C 1
ATOM 765 O O . LEU A 1 97 ? -29.507 -4.910 12.281 1.00 84.00 97 LEU A O 1
ATOM 769 N N . MET A 1 98 ? -31.599 -4.159 12.595 1.00 84.50 98 MET A N 1
ATOM 770 C CA . MET A 1 98 ? -32.014 -4.332 11.199 1.00 84.50 98 MET A CA 1
ATOM 771 C C . MET A 1 98 ? -31.298 -3.375 10.242 1.00 84.50 98 MET A C 1
ATOM 773 O O . MET A 1 98 ? -30.897 -3.786 9.149 1.00 84.50 98 MET A O 1
ATOM 777 N N . ALA A 1 99 ? -31.061 -2.130 10.658 1.00 84.62 99 ALA A N 1
ATOM 778 C CA . ALA A 1 99 ? -30.238 -1.189 9.903 1.00 84.62 99 ALA A CA 1
ATOM 779 C C . ALA A 1 99 ? -28.803 -1.718 9.729 1.00 84.62 99 ALA A C 1
ATOM 781 O O . ALA A 1 99 ? -28.282 -1.739 8.614 1.00 84.62 99 ALA A O 1
ATOM 782 N N . THR A 1 100 ? -28.206 -2.241 10.804 1.00 82.44 100 THR A N 1
ATOM 783 C CA . THR A 1 100 ? -26.854 -2.828 10.791 1.00 82.44 100 THR A CA 1
ATOM 784 C C . THR A 1 100 ? -26.782 -4.051 9.874 1.00 82.44 100 THR A C 1
ATOM 786 O O . THR A 1 100 ? -25.893 -4.145 9.029 1.00 82.44 100 THR A O 1
ATOM 789 N N . LYS A 1 101 ? -27.756 -4.966 9.979 1.00 85.69 101 LYS A N 1
ATOM 790 C CA . LYS A 1 101 ? -27.895 -6.135 9.094 1.00 85.69 101 LYS A CA 1
ATOM 791 C C . LYS A 1 101 ? -27.952 -5.724 7.621 1.00 85.69 101 LYS A C 1
ATOM 793 O O . LYS A 1 101 ? -27.242 -6.288 6.792 1.00 85.69 101 LYS A O 1
ATOM 798 N N . THR A 1 102 ? -28.762 -4.718 7.302 1.00 85.56 102 THR A N 1
ATOM 799 C CA . THR A 1 102 ? -28.927 -4.220 5.929 1.00 85.56 102 THR A CA 1
ATOM 800 C C . THR A 1 102 ? -27.639 -3.592 5.399 1.00 85.56 102 THR A C 1
ATOM 802 O O . THR A 1 102 ? -27.237 -3.881 4.273 1.00 85.56 102 THR A O 1
ATOM 805 N N . GLN A 1 103 ? -26.953 -2.786 6.214 1.00 84.06 103 GLN A N 1
ATOM 806 C CA . GLN A 1 103 ? -25.678 -2.167 5.847 1.00 84.06 103 GLN A CA 1
ATOM 807 C C . GLN A 1 103 ? -24.592 -3.214 5.565 1.00 84.06 103 GLN A C 1
ATOM 809 O O . GLN A 1 103 ? -23.885 -3.100 4.567 1.00 84.06 103 GLN A O 1
ATOM 814 N N . LEU A 1 104 ? -24.493 -4.263 6.390 1.00 84.69 104 LEU A N 1
ATOM 815 C CA . LEU A 1 104 ? -23.545 -5.360 6.169 1.00 84.69 104 LEU A CA 1
ATOM 816 C C . LEU A 1 104 ? -23.815 -6.092 4.852 1.00 84.69 104 LEU A C 1
ATOM 818 O O . LEU A 1 104 ? -22.880 -6.404 4.123 1.00 84.69 104 LEU A O 1
ATOM 822 N N . VAL A 1 105 ? -25.082 -6.337 4.510 1.00 86.81 105 VAL A N 1
ATOM 823 C CA . VAL A 1 105 ? -25.443 -6.971 3.232 1.00 86.81 105 VAL A CA 1
ATOM 824 C C . VAL A 1 105 ? -25.105 -6.077 2.044 1.00 86.81 105 VAL A C 1
ATOM 826 O O . VAL A 1 105 ? -24.596 -6.572 1.040 1.00 86.81 105 VAL A O 1
ATOM 829 N N . GLN A 1 106 ? -25.356 -4.770 2.141 1.00 85.38 106 GLN A N 1
ATOM 830 C CA . GLN A 1 106 ? -24.963 -3.819 1.098 1.00 85.38 106 GLN A CA 1
ATOM 831 C C . GLN A 1 106 ? -23.448 -3.824 0.887 1.00 85.38 106 GLN A C 1
ATOM 833 O O . GLN A 1 106 ? -22.987 -3.928 -0.246 1.00 85.38 106 GLN A O 1
ATOM 838 N N . GLU A 1 107 ? -22.683 -3.795 1.975 1.00 83.88 107 GLU A N 1
ATOM 839 C CA . GLU A 1 107 ? -21.227 -3.854 1.927 1.00 83.88 107 GLU A CA 1
ATOM 840 C C . GLU A 1 107 ? -20.715 -5.171 1.319 1.00 83.88 107 GLU A C 1
ATOM 842 O O . GLU A 1 107 ? -19.854 -5.152 0.442 1.00 83.88 107 GLU A O 1
ATOM 847 N N . LEU A 1 108 ? -21.265 -6.316 1.739 1.00 84.38 108 LEU A N 1
ATOM 848 C CA . LEU A 1 108 ? -20.910 -7.635 1.202 1.00 84.38 108 LEU A CA 1
ATOM 849 C C . LEU A 1 108 ? -21.244 -7.774 -0.288 1.00 84.38 108 LEU A C 1
ATOM 851 O O . LEU A 1 108 ? -20.575 -8.527 -0.993 1.00 84.38 108 LEU A O 1
ATOM 855 N N . ASN A 1 109 ? -22.270 -7.071 -0.769 1.00 83.69 109 ASN A N 1
ATOM 856 C CA . ASN A 1 109 ? -22.651 -7.046 -2.179 1.00 83.69 109 ASN A CA 1
ATOM 857 C C . ASN A 1 109 ? -21.825 -6.066 -3.017 1.00 83.69 109 ASN A C 1
ATOM 859 O O . ASN A 1 109 ? -21.723 -6.241 -4.229 1.00 83.69 109 ASN A O 1
ATOM 863 N N . ASP A 1 110 ? -21.154 -5.100 -2.392 1.00 77.62 110 ASP A N 1
ATOM 864 C CA . ASP A 1 110 ? -20.164 -4.233 -3.036 1.00 77.62 110 ASP A CA 1
ATOM 865 C C . ASP A 1 110 ? -18.767 -4.897 -3.098 1.00 77.62 110 ASP A C 1
ATOM 867 O O . ASP A 1 110 ? -17.720 -4.284 -2.862 1.00 77.62 110 ASP A O 1
ATOM 871 N N . ASN A 1 111 ? -18.753 -6.193 -3.426 1.00 75.50 111 ASN A N 1
ATOM 872 C CA . ASN A 1 111 ? -17.571 -7.060 -3.444 1.00 75.50 111 ASN A CA 1
ATOM 873 C C . ASN A 1 111 ? -16.868 -7.133 -4.812 1.00 75.50 111 ASN A C 1
ATOM 875 O O . ASN A 1 111 ? -15.954 -7.934 -4.993 1.00 75.50 111 ASN A O 1
ATOM 879 N N . GLY A 1 112 ? -17.297 -6.352 -5.807 1.00 71.12 112 GLY A N 1
ATOM 880 C CA . GLY A 1 112 ? -16.700 -6.370 -7.151 1.00 71.12 112 GLY A CA 1
ATOM 881 C C . GLY A 1 112 ? -17.007 -7.626 -7.985 1.00 71.12 112 GLY A C 1
ATOM 882 O O . GLY A 1 112 ? -16.407 -7.821 -9.046 1.00 71.12 112 GLY A O 1
ATOM 883 N N . SER A 1 113 ? -17.953 -8.469 -7.549 1.00 71.44 113 SER A N 1
ATOM 884 C CA . SER A 1 113 ? -18.367 -9.684 -8.267 1.00 71.44 113 SER A CA 1
ATOM 885 C C . SER A 1 113 ? -19.298 -9.426 -9.459 1.00 71.44 113 SER A C 1
ATOM 887 O O . SER A 1 113 ? -19.602 -10.364 -10.191 1.00 71.44 113 SER A O 1
ATOM 889 N N . LEU A 1 114 ? -19.766 -8.187 -9.665 1.00 68.75 114 LEU A N 1
ATOM 890 C CA . LEU A 1 114 ? -20.701 -7.817 -10.742 1.00 68.75 114 LEU A CA 1
ATOM 891 C C . LEU A 1 114 ? -21.933 -8.740 -10.778 1.00 68.75 114 LEU A C 1
ATOM 893 O O . LEU A 1 114 ? -22.293 -9.288 -11.816 1.00 68.75 114 LEU A O 1
ATOM 897 N N . ASN A 1 115 ? -22.562 -8.931 -9.614 1.00 68.81 115 ASN A N 1
ATOM 898 C CA . ASN A 1 115 ? -23.725 -9.801 -9.397 1.00 68.81 115 ASN A CA 1
ATOM 899 C C . ASN A 1 115 ? -23.473 -11.311 -9.568 1.00 68.81 115 ASN A C 1
ATOM 901 O O . ASN A 1 115 ? -24.422 -12.089 -9.494 1.00 68.81 115 ASN A O 1
ATOM 905 N N . THR A 1 116 ? -22.226 -11.764 -9.747 1.00 72.00 116 THR A N 1
ATOM 906 C CA . THR A 1 116 ? -21.925 -13.210 -9.761 1.00 72.00 116 THR A CA 1
ATOM 907 C C . THR A 1 116 ? -21.970 -13.830 -8.365 1.00 72.00 116 THR A C 1
ATOM 909 O O . THR A 1 116 ? -22.326 -15.000 -8.226 1.00 72.00 116 THR A O 1
ATOM 912 N N . LYS A 1 117 ? -21.663 -13.051 -7.320 1.00 76.50 117 LYS A N 1
ATOM 913 C CA . LYS A 1 117 ? -21.752 -13.471 -5.920 1.00 76.50 117 LYS A CA 1
ATOM 914 C C . LYS A 1 117 ? -22.566 -12.456 -5.119 1.00 76.50 117 LYS A C 1
ATOM 916 O O . LYS A 1 117 ? -22.043 -11.421 -4.708 1.00 76.50 117 LYS A O 1
ATOM 921 N N . ILE A 1 118 ? -23.839 -12.785 -4.904 1.00 82.81 118 ILE A N 1
ATOM 922 C CA . ILE A 1 118 ? -24.805 -11.955 -4.175 1.00 82.81 118 ILE A CA 1
ATOM 923 C C . ILE A 1 118 ? -25.064 -12.566 -2.798 1.00 82.81 118 ILE A C 1
ATOM 925 O O . ILE A 1 118 ? -25.415 -13.742 -2.694 1.00 82.81 118 ILE A O 1
ATOM 929 N N . HIS A 1 119 ? -24.928 -11.740 -1.771 1.00 83.31 119 HIS A N 1
ATOM 930 C CA . HIS A 1 119 ? -25.265 -12.023 -0.388 1.00 83.31 119 HIS A CA 1
ATOM 931 C C . HIS A 1 119 ? -26.673 -11.518 -0.049 1.00 83.31 119 HIS A C 1
ATOM 933 O O . HIS A 1 119 ? -27.086 -10.439 -0.480 1.00 83.31 119 HIS A O 1
ATOM 939 N N . THR A 1 120 ? -27.418 -12.285 0.743 1.00 86.56 120 THR A N 1
ATOM 940 C CA . THR A 1 120 ? -28.782 -11.935 1.187 1.00 86.56 120 THR A CA 1
ATOM 941 C C . THR A 1 120 ? -28.973 -12.282 2.659 1.00 86.56 120 THR A C 1
ATOM 943 O O . THR A 1 120 ? -28.323 -13.196 3.160 1.00 86.56 120 THR A O 1
ATOM 946 N N . LEU A 1 121 ? -29.887 -11.591 3.350 1.00 84.81 121 LEU A N 1
ATOM 947 C CA . LEU A 1 121 ? -30.170 -11.861 4.767 1.00 84.81 121 LEU A CA 1
ATOM 948 C C . LEU A 1 121 ? -30.604 -13.310 5.016 1.00 84.81 121 LEU A C 1
ATOM 950 O O . LEU A 1 121 ? -30.203 -13.895 6.013 1.00 84.81 121 LEU A O 1
ATOM 954 N N . GLU A 1 122 ? -31.383 -13.877 4.096 1.00 84.56 122 GLU A N 1
ATOM 955 C CA . GLU A 1 122 ? -31.929 -15.232 4.202 1.00 84.56 122 GLU A CA 1
ATOM 956 C C . GLU A 1 122 ? -30.862 -16.308 3.965 1.00 84.56 122 GLU A C 1
ATOM 958 O O . GLU A 1 122 ? -30.789 -17.285 4.704 1.00 84.56 122 GLU A O 1
ATOM 963 N N . ARG A 1 123 ? -30.003 -16.138 2.949 1.00 85.44 123 ARG A N 1
ATOM 964 C CA . ARG A 1 123 ? -28.985 -17.148 2.602 1.00 85.44 123 ARG A CA 1
ATOM 965 C C . ARG A 1 123 ? -27.741 -17.075 3.480 1.00 85.44 123 ARG A C 1
ATOM 967 O O . ARG A 1 123 ? -27.125 -18.103 3.743 1.00 85.44 123 ARG A O 1
ATOM 974 N N . ASP A 1 124 ? -27.363 -15.878 3.922 1.00 85.06 124 ASP A N 1
ATOM 975 C CA . ASP A 1 124 ? -26.098 -15.616 4.616 1.00 85.06 124 ASP A CA 1
ATOM 976 C C . ASP A 1 124 ? -26.299 -15.250 6.096 1.00 85.06 124 ASP A C 1
ATOM 978 O O . ASP A 1 124 ? -25.415 -14.651 6.711 1.00 85.06 124 ASP A O 1
ATOM 982 N N . GLN A 1 125 ? -27.438 -15.617 6.694 1.00 85.56 125 GLN A N 1
ATOM 983 C CA . GLN A 1 125 ? -27.800 -15.242 8.065 1.00 85.56 125 GLN A CA 1
ATOM 984 C C . GLN A 1 125 ? -26.684 -15.532 9.080 1.00 85.56 125 GLN A C 1
ATOM 986 O O . GLN A 1 125 ? -26.295 -14.644 9.835 1.00 85.56 125 GLN A O 1
ATOM 991 N N . LEU A 1 126 ? -26.112 -16.742 9.054 1.00 85.44 126 LEU A N 1
ATOM 992 C CA . LEU A 1 126 ? -25.044 -17.151 9.976 1.00 85.44 126 LEU A CA 1
ATOM 993 C C . LEU A 1 126 ? -23.776 -16.298 9.831 1.00 85.44 126 LEU A C 1
ATOM 995 O O . LEU A 1 126 ? -23.119 -15.977 10.822 1.00 85.44 126 LEU A O 1
ATOM 999 N N . LEU A 1 127 ? -23.422 -15.927 8.597 1.00 84.12 127 LEU A N 1
ATOM 1000 C CA . LEU A 1 127 ? -22.281 -15.055 8.326 1.00 84.12 127 LEU A CA 1
ATOM 1001 C C . LEU A 1 127 ? -22.545 -13.652 8.881 1.00 84.12 127 LEU A C 1
ATOM 1003 O O . LEU A 1 127 ? -21.686 -13.082 9.550 1.00 84.12 127 LEU A O 1
ATOM 1007 N N . ILE A 1 128 ? -23.737 -13.114 8.633 1.00 84.38 128 ILE A N 1
ATOM 1008 C CA . ILE A 1 128 ? -24.132 -11.768 9.057 1.00 84.38 128 ILE A CA 1
ATOM 1009 C C . ILE A 1 128 ? -24.210 -11.682 10.584 1.00 84.38 128 ILE A C 1
ATOM 1011 O O . ILE A 1 128 ? -23.701 -10.733 11.172 1.00 84.38 128 ILE A O 1
ATOM 1015 N N . GLU A 1 129 ? -24.784 -12.683 11.250 1.00 83.06 129 GLU A N 1
ATOM 1016 C CA . GLU A 1 129 ? -24.848 -12.745 12.715 1.00 83.06 129 GLU A CA 1
ATOM 1017 C C . GLU A 1 129 ? -23.462 -12.841 13.350 1.00 83.06 129 GLU A C 1
ATOM 1019 O O . GLU A 1 129 ? -23.192 -12.169 14.349 1.00 83.06 129 GLU A O 1
ATOM 1024 N N . LYS A 1 130 ? -22.554 -13.611 12.741 1.00 83.00 130 LYS A N 1
ATOM 1025 C CA . LYS A 1 130 ? -21.154 -13.658 13.166 1.00 83.00 130 LYS A CA 1
ATOM 1026 C C . LYS A 1 130 ? -20.488 -12.284 13.046 1.00 83.00 130 LYS A C 1
ATOM 1028 O O . LYS A 1 130 ? -19.879 -11.834 14.010 1.00 83.00 130 LYS A O 1
ATOM 1033 N N . LEU A 1 131 ? -20.652 -11.602 11.911 1.00 81.44 131 LEU A N 1
ATOM 1034 C CA . LEU A 1 131 ? -20.098 -10.261 11.692 1.00 81.44 131 LEU A CA 1
ATOM 1035 C C . LEU A 1 131 ? -20.653 -9.234 12.689 1.00 81.44 131 LEU A C 1
ATOM 1037 O O . LEU A 1 131 ? -19.908 -8.394 13.186 1.00 81.44 131 LEU A O 1
ATOM 1041 N N . ILE A 1 132 ? -21.939 -9.326 13.038 1.00 81.06 132 ILE A N 1
ATOM 1042 C CA . ILE A 1 132 ? -22.549 -8.466 14.061 1.00 81.06 132 ILE A CA 1
ATOM 1043 C C . ILE A 1 132 ? -21.917 -8.728 15.424 1.00 81.06 132 ILE A C 1
ATOM 1045 O O . ILE A 1 132 ? -21.504 -7.783 16.094 1.00 81.06 132 ILE A O 1
ATOM 1049 N N . LYS A 1 133 ? -21.797 -9.996 15.822 1.00 79.19 133 LYS A N 1
ATOM 1050 C CA . LYS A 1 133 ? -21.173 -10.370 17.094 1.00 79.19 133 LYS A CA 1
ATOM 1051 C C . LYS A 1 133 ? -19.724 -9.886 17.174 1.00 79.19 133 LYS A C 1
ATOM 1053 O O . LYS A 1 133 ? -19.326 -9.342 18.201 1.00 79.19 133 LYS A O 1
ATOM 1058 N N . ASP A 1 134 ? -18.973 -10.019 16.085 1.00 71.25 134 ASP A N 1
ATOM 1059 C CA . ASP A 1 134 ? -17.593 -9.542 15.993 1.00 71.25 134 ASP A CA 1
ATOM 1060 C C . ASP A 1 134 ? -17.532 -8.001 16.082 1.00 71.25 134 ASP A C 1
ATOM 1062 O O . ASP A 1 134 ? -16.710 -7.464 16.824 1.00 71.25 134 ASP A O 1
ATOM 1066 N N . SER A 1 135 ? -18.460 -7.281 15.434 1.00 68.56 135 SER A N 1
ATOM 1067 C CA . SER A 1 135 ? -18.558 -5.808 15.492 1.00 68.56 135 SER A CA 1
ATOM 1068 C C . SER A 1 135 ? -19.007 -5.245 16.847 1.00 68.56 135 SER A C 1
ATOM 1070 O O . SER A 1 135 ? -18.766 -4.081 17.150 1.00 68.56 135 SER A O 1
ATOM 1072 N N . GLN A 1 136 ? -19.671 -6.053 17.680 1.00 65.69 136 GLN A N 1
ATOM 1073 C CA . GLN A 1 136 ? -20.022 -5.674 19.053 1.00 65.69 136 GLN A CA 1
ATOM 1074 C C . GLN A 1 136 ? -18.837 -5.833 20.012 1.00 65.69 136 GLN A C 1
ATOM 1076 O O . GLN A 1 136 ? -18.813 -5.208 21.070 1.00 65.69 136 GLN A O 1
ATOM 1081 N N . GLN A 1 137 ? -17.866 -6.677 19.658 1.00 62.22 137 GLN A N 1
ATOM 1082 C CA . GLN A 1 137 ? -16.672 -6.939 20.462 1.00 62.22 137 GLN A CA 1
ATOM 1083 C C . GLN A 1 137 ? -15.465 -6.100 20.027 1.00 62.22 137 GLN A C 1
ATOM 1085 O O . GLN A 1 137 ? -14.568 -5.873 20.834 1.00 62.22 137 GLN A O 1
ATOM 1090 N N . LYS A 1 138 ? -15.433 -5.639 18.773 1.00 58.44 138 LYS A N 1
ATOM 1091 C CA . LYS A 1 138 ? -14.324 -4.885 18.174 1.00 58.44 138 LYS A CA 1
ATOM 1092 C C . LYS A 1 138 ? -14.836 -3.614 17.518 1.00 58.44 138 LYS A C 1
ATOM 1094 O O . LYS A 1 138 ? -15.940 -3.600 16.983 1.00 58.44 138 LYS A O 1
ATOM 1099 N N . SER A 1 139 ? -14.035 -2.547 17.514 1.00 56.34 139 SER A N 1
ATOM 1100 C CA . SER A 1 139 ? -14.397 -1.372 16.721 1.00 56.34 139 SER A CA 1
ATOM 1101 C C . SER A 1 139 ? -14.459 -1.760 15.237 1.00 56.34 139 SER A C 1
ATOM 1103 O O . SER A 1 139 ? -13.707 -2.622 14.788 1.00 56.34 139 SER A O 1
ATOM 1105 N N . ALA A 1 140 ? -15.338 -1.128 14.452 1.00 52.53 140 ALA A N 1
ATOM 1106 C CA . ALA A 1 140 ? -15.441 -1.397 13.011 1.00 52.53 140 ALA A CA 1
ATOM 1107 C C . ALA A 1 140 ? -14.125 -1.136 12.244 1.00 52.53 140 ALA A C 1
ATOM 1109 O O . ALA A 1 140 ? -13.979 -1.592 11.114 1.00 52.53 140 ALA A O 1
ATOM 1110 N N . TRP A 1 141 ? -13.181 -0.413 12.857 1.00 49.12 141 TRP A N 1
ATOM 1111 C CA . TRP A 1 141 ? -11.834 -0.163 12.346 1.00 49.12 141 TRP A CA 1
ATOM 1112 C C . TRP A 1 141 ? -10.848 -1.277 12.708 1.00 49.12 141 TRP A C 1
ATOM 1114 O O . TRP A 1 141 ? -9.897 -1.487 11.974 1.00 49.12 141 TRP A O 1
ATOM 1124 N N . ASP A 1 142 ? -11.094 -2.026 13.783 1.00 52.03 142 ASP A N 1
ATOM 1125 C CA . ASP A 1 142 ? -10.230 -3.119 14.250 1.00 52.03 142 ASP A CA 1
ATOM 1126 C C . ASP A 1 142 ? -10.606 -4.475 13.646 1.00 52.03 142 ASP A C 1
ATOM 1128 O O . ASP A 1 142 ? -10.113 -5.515 14.093 1.00 52.03 142 ASP A O 1
ATOM 1132 N N . ASP A 1 143 ? -11.507 -4.496 12.660 1.00 59.06 143 ASP A N 1
ATOM 1133 C CA . ASP A 1 143 ? -11.863 -5.721 11.960 1.00 59.06 143 ASP A CA 1
ATOM 1134 C C . ASP A 1 143 ? -10.793 -6.045 10.899 1.00 59.06 143 ASP A C 1
ATOM 1136 O O . ASP A 1 143 ? -10.785 -5.432 9.826 1.00 59.06 143 ASP A O 1
ATOM 1140 N N . PRO A 1 144 ? -9.906 -7.034 11.142 1.00 53.72 144 PRO A N 1
ATOM 1141 C CA . PRO A 1 144 ? -8.845 -7.397 10.204 1.00 53.72 144 PRO A CA 1
ATOM 1142 C C . PRO A 1 144 ? -9.381 -7.975 8.886 1.00 53.72 144 PRO A C 1
ATOM 1144 O O . PRO A 1 144 ? -8.594 -8.259 7.985 1.00 53.72 144 PRO A O 1
ATOM 1147 N N . ASN A 1 145 ? -10.694 -8.205 8.782 1.00 62.34 145 ASN A N 1
ATOM 1148 C CA . ASN A 1 145 ? -11.335 -8.708 7.576 1.00 62.34 145 ASN A CA 1
ATOM 1149 C C . ASN A 1 145 ? -11.687 -7.597 6.578 1.00 62.34 145 ASN A C 1
ATOM 1151 O O . ASN A 1 145 ? -12.032 -7.912 5.440 1.00 62.34 145 ASN A O 1
ATOM 1155 N N . ARG A 1 146 ? -11.616 -6.316 6.970 1.00 73.12 146 ARG A N 1
ATOM 1156 C CA . ARG A 1 146 ? -11.894 -5.196 6.064 1.00 73.12 146 ARG A CA 1
ATOM 1157 C C . ARG A 1 146 ? -10.654 -4.834 5.252 1.00 73.12 146 ARG A C 1
ATOM 1159 O O . ARG A 1 146 ? -9.584 -4.605 5.806 1.00 73.12 146 ARG A O 1
ATOM 1166 N N . HIS A 1 147 ? -10.806 -4.739 3.935 1.00 75.31 147 HIS A N 1
ATOM 1167 C CA . HIS A 1 147 ? -9.717 -4.425 3.014 1.00 75.31 147 HIS A CA 1
ATOM 1168 C C . HIS A 1 147 ? -10.160 -3.499 1.874 1.00 75.31 147 HIS A C 1
ATOM 1170 O O . HIS A 1 147 ? -11.349 -3.344 1.599 1.00 75.31 147 HIS A O 1
ATOM 1176 N N . PHE A 1 148 ? -9.197 -2.849 1.226 1.00 79.50 148 PHE A N 1
ATOM 1177 C CA . PHE A 1 148 ? -9.435 -2.036 0.040 1.00 79.50 148 PHE A CA 1
ATOM 1178 C C . PHE A 1 148 ? -9.349 -2.848 -1.244 1.00 79.50 148 PHE A C 1
ATOM 1180 O O . PHE A 1 148 ? -8.417 -3.619 -1.441 1.00 79.50 148 PHE A O 1
ATOM 1187 N N . TYR A 1 149 ? -10.254 -2.560 -2.172 1.00 79.81 149 TYR A N 1
ATOM 1188 C CA . TYR A 1 149 ? -10.370 -3.276 -3.426 1.00 79.81 149 TYR A CA 1
ATOM 1189 C C . TYR A 1 149 ? -10.464 -2.302 -4.596 1.00 79.81 149 TYR A C 1
ATOM 1191 O O . TYR A 1 149 ? -11.449 -1.576 -4.742 1.00 79.81 149 TYR A O 1
ATOM 1199 N N . PHE A 1 150 ? -9.431 -2.295 -5.434 1.00 83.19 150 PHE A N 1
ATOM 1200 C CA . PHE A 1 150 ? -9.344 -1.450 -6.618 1.00 83.19 150 PHE A CA 1
ATOM 1201 C C . PHE A 1 150 ? -9.808 -2.194 -7.869 1.00 83.19 150 PHE A C 1
ATOM 1203 O O . PHE A 1 150 ? -10.487 -1.610 -8.714 1.00 83.19 150 PHE A O 1
ATOM 1210 N N . PHE A 1 151 ? -9.477 -3.482 -7.983 1.00 82.94 151 PHE A N 1
ATOM 1211 C CA . PHE A 1 151 ? -9.917 -4.325 -9.089 1.00 82.94 151 PHE A CA 1
ATOM 1212 C C . PHE A 1 151 ? -11.198 -5.091 -8.765 1.00 82.94 151 PHE A C 1
ATOM 1214 O O . PHE A 1 151 ? -11.406 -5.597 -7.664 1.00 82.94 151 PHE A O 1
ATOM 1221 N N . SER A 1 152 ? -12.042 -5.208 -9.777 1.00 76.88 152 SER A N 1
ATOM 1222 C CA . SER A 1 152 ? -13.244 -6.034 -9.809 1.00 76.88 152 SER A CA 1
ATOM 1223 C C . SER A 1 152 ? -13.062 -7.187 -10.799 1.00 76.88 152 SER A C 1
ATOM 1225 O O . SER A 1 152 ? -12.003 -7.341 -11.418 1.00 76.88 152 SER A O 1
ATOM 1227 N N . THR A 1 153 ? -14.094 -8.015 -10.951 1.00 70.88 153 THR A N 1
ATOM 1228 C CA . THR A 1 153 ? -14.098 -9.094 -11.944 1.00 70.88 153 THR A CA 1
ATOM 1229 C C . THR A 1 153 ? -13.857 -8.529 -13.345 1.00 70.88 153 THR A C 1
ATOM 1231 O O . THR A 1 153 ? -14.535 -7.601 -13.782 1.00 70.88 153 THR A O 1
ATOM 1234 N N . VAL A 1 154 ? -12.881 -9.090 -14.061 1.00 63.81 154 VAL A N 1
ATOM 1235 C CA . VAL A 1 154 ? -12.511 -8.620 -15.400 1.00 63.81 154 VAL A CA 1
ATOM 1236 C C . VAL A 1 154 ? -13.602 -9.005 -16.400 1.00 63.81 154 VAL A C 1
ATOM 1238 O O . VAL A 1 154 ? -13.839 -10.187 -16.643 1.00 63.81 154 VAL A O 1
ATOM 1241 N N . HIS A 1 155 ? -14.229 -8.011 -17.024 1.00 53.88 155 HIS A N 1
ATOM 1242 C CA . HIS A 1 155 ? -14.957 -8.194 -18.276 1.00 53.88 155 HIS A CA 1
ATOM 1243 C C . HIS A 1 155 ? -14.059 -7.778 -19.437 1.00 53.88 155 HIS A C 1
ATOM 1245 O O . HIS A 1 155 ? -13.349 -6.779 -19.350 1.00 53.88 155 HIS A O 1
ATOM 1251 N N . THR A 1 156 ? -14.088 -8.537 -20.531 1.00 53.47 156 THR A N 1
ATOM 1252 C CA . THR A 1 156 ? -13.507 -8.108 -21.804 1.00 53.47 156 THR A CA 1
ATOM 1253 C C . THR A 1 156 ? -14.244 -6.854 -22.263 1.00 53.47 156 THR A C 1
ATOM 1255 O O . THR A 1 156 ? -15.365 -6.941 -22.760 1.00 53.47 156 THR A O 1
ATOM 1258 N N . ILE A 1 157 ? -13.648 -5.682 -22.051 1.00 53.53 157 ILE A N 1
ATOM 1259 C CA . ILE A 1 157 ? -14.085 -4.467 -22.736 1.00 53.53 157 ILE A CA 1
ATOM 1260 C C . ILE A 1 157 ? -13.538 -4.558 -24.153 1.00 53.53 157 ILE A C 1
ATOM 1262 O O . ILE A 1 157 ? -12.349 -4.808 -24.334 1.00 53.53 157 ILE A O 1
ATOM 1266 N N . ASP A 1 158 ? -14.397 -4.365 -25.149 1.00 56.31 158 ASP A N 1
ATOM 1267 C CA . ASP A 1 158 ? -13.967 -4.299 -26.541 1.00 56.31 158 ASP A CA 1
ATOM 1268 C C . ASP A 1 158 ? -13.226 -2.975 -26.781 1.00 56.31 158 ASP A C 1
ATOM 1270 O O . ASP A 1 158 ? -13.794 -1.968 -27.204 1.00 56.31 158 ASP A O 1
ATOM 1274 N N . LEU A 1 159 ? -11.943 -2.935 -26.408 1.00 59.28 159 LEU A N 1
ATOM 1275 C CA . LEU A 1 159 ? -11.039 -1.909 -26.916 1.00 59.28 159 LEU A CA 1
ATOM 1276 C C . LEU A 1 159 ? -10.903 -2.160 -28.420 1.00 59.28 159 LEU A C 1
ATOM 1278 O O . LEU A 1 159 ? -10.376 -3.204 -28.795 1.00 59.28 159 LEU A O 1
ATOM 1282 N N . THR A 1 160 ? -11.348 -1.227 -29.267 1.00 59.12 160 THR A N 1
ATOM 1283 C CA . THR A 1 160 ? -11.281 -1.352 -30.735 1.00 59.12 160 THR A CA 1
ATOM 1284 C C . THR A 1 160 ? -9.912 -1.886 -31.180 1.00 59.12 160 THR A C 1
ATOM 1286 O O . THR A 1 160 ? -8.881 -1.248 -30.929 1.00 59.12 160 THR A O 1
ATOM 1289 N N . CYS A 1 161 ? -9.903 -3.069 -31.802 1.00 59.09 161 CYS A N 1
ATOM 1290 C CA . CYS A 1 161 ? -8.704 -3.859 -32.097 1.00 59.09 161 CYS A CA 1
ATOM 1291 C C . CYS A 1 161 ? -8.539 -4.135 -33.599 1.00 59.09 161 CYS A C 1
ATOM 1293 O O . CYS A 1 161 ? -8.515 -5.287 -34.025 1.00 59.09 161 CYS A O 1
ATOM 1295 N N . ASP A 1 162 ? -8.323 -3.096 -34.403 1.00 60.31 162 ASP A N 1
ATOM 1296 C CA . ASP A 1 162 ? -7.845 -3.279 -35.778 1.00 60.31 162 ASP A CA 1
ATOM 1297 C C . ASP A 1 162 ? -6.314 -3.414 -35.776 1.00 60.31 162 ASP A C 1
ATOM 1299 O O . ASP A 1 162 ? -5.570 -2.503 -36.140 1.00 60.31 162 ASP A O 1
ATOM 1303 N N . PHE A 1 163 ? -5.816 -4.555 -35.286 1.00 70.25 163 PHE A N 1
ATOM 1304 C CA . PHE A 1 163 ? -4.386 -4.869 -35.310 1.00 70.25 163 PHE A CA 1
ATOM 1305 C C . PHE A 1 163 ? -4.052 -5.764 -36.506 1.00 70.25 163 PHE A C 1
ATOM 1307 O O . PHE A 1 163 ? -4.351 -6.955 -36.525 1.00 70.25 163 PHE A O 1
ATOM 1314 N N . HIS A 1 164 ? -3.400 -5.190 -37.518 1.00 66.12 164 HIS A N 1
ATOM 1315 C CA . HIS A 1 164 ? -3.182 -5.839 -38.817 1.00 66.12 164 HIS A CA 1
ATOM 1316 C C . HIS A 1 164 ? -2.079 -6.919 -38.845 1.00 66.12 164 HIS A C 1
ATOM 1318 O O . HIS A 1 164 ? -1.805 -7.481 -39.907 1.00 66.12 164 HIS A O 1
ATOM 1324 N N . PHE A 1 165 ? -1.437 -7.238 -37.715 1.00 69.94 165 PHE A N 1
ATOM 1325 C CA . PHE A 1 165 ? -0.395 -8.268 -37.651 1.00 69.94 165 PHE A CA 1
ATOM 1326 C C . PHE A 1 165 ? -0.903 -9.561 -37.013 1.00 69.94 165 PHE A C 1
ATOM 1328 O O . PHE A 1 165 ? -1.563 -9.551 -35.976 1.00 69.94 165 PHE A O 1
ATOM 1335 N N . LYS A 1 166 ? -0.508 -10.703 -37.586 1.00 72.69 166 LYS A N 1
ATOM 1336 C CA . LYS A 1 166 ? -0.768 -12.017 -36.991 1.00 72.69 166 LYS A CA 1
ATOM 1337 C C . LYS A 1 166 ? 0.147 -12.230 -35.781 1.00 72.69 166 LYS A C 1
ATOM 1339 O O . LYS A 1 166 ? 1.346 -12.451 -35.945 1.00 72.69 166 LYS A O 1
ATOM 1344 N N . ILE A 1 167 ? -0.423 -12.194 -34.579 1.00 78.12 167 ILE A N 1
ATOM 1345 C CA . ILE A 1 167 ? 0.295 -12.469 -33.329 1.00 78.12 167 ILE A CA 1
ATOM 1346 C C . ILE A 1 167 ? 0.232 -13.971 -33.023 1.00 78.12 167 ILE A C 1
ATOM 1348 O O . ILE A 1 167 ? -0.834 -14.580 -33.035 1.00 78.12 167 ILE A O 1
ATOM 1352 N N . ASN A 1 168 ? 1.387 -14.580 -32.759 1.00 79.12 168 ASN A N 1
ATOM 1353 C CA . ASN A 1 168 ? 1.515 -15.968 -32.308 1.00 79.12 168 ASN A CA 1
ATOM 1354 C C . ASN A 1 168 ? 2.577 -16.067 -31.196 1.00 79.12 168 ASN A C 1
ATOM 1356 O O . ASN A 1 168 ? 3.255 -15.092 -30.886 1.00 79.12 168 ASN A O 1
ATOM 1360 N N . ARG A 1 169 ? 2.786 -17.251 -30.613 1.00 77.81 169 ARG A N 1
ATOM 1361 C CA . ARG A 1 169 ? 3.775 -17.423 -29.533 1.00 77.81 169 ARG A CA 1
ATOM 1362 C C . ARG A 1 169 ? 5.210 -17.038 -29.936 1.00 77.81 169 ARG A C 1
ATOM 1364 O O . ARG A 1 169 ? 5.961 -16.511 -29.120 1.00 77.81 169 ARG A O 1
ATOM 1371 N N . ALA A 1 170 ? 5.591 -17.274 -31.193 1.00 80.19 170 ALA A N 1
ATOM 1372 C CA . ALA A 1 170 ? 6.917 -16.920 -31.707 1.00 80.19 170 ALA A CA 1
ATOM 1373 C C . ALA A 1 170 ? 7.123 -15.396 -31.789 1.00 80.19 170 ALA A C 1
ATOM 1375 O O . ALA A 1 170 ? 8.232 -14.913 -31.570 1.00 80.19 170 ALA A O 1
ATOM 1376 N N . PHE A 1 171 ? 6.055 -14.632 -32.033 1.00 83.81 171 PHE A N 1
ATOM 1377 C CA . PHE A 1 171 ? 6.083 -13.170 -32.015 1.00 83.81 171 PHE A CA 1
ATOM 1378 C C . PHE A 1 171 ? 6.520 -12.630 -30.646 1.00 83.81 171 PHE A C 1
ATOM 1380 O O . PHE A 1 171 ? 7.403 -11.777 -30.581 1.00 83.81 171 PHE A O 1
ATOM 1387 N N . PHE A 1 172 ? 5.968 -13.154 -29.547 1.00 83.75 172 PHE A N 1
ATOM 1388 C CA . PHE A 1 172 ? 6.348 -12.706 -28.202 1.00 83.75 172 PHE A CA 1
ATOM 1389 C C . PHE A 1 172 ? 7.807 -13.068 -27.875 1.00 83.75 172 PHE A C 1
ATOM 1391 O O . PHE A 1 172 ? 8.554 -12.251 -27.329 1.00 83.75 172 PHE A O 1
ATOM 1398 N N . GLN A 1 173 ? 8.266 -14.249 -28.304 1.00 79.94 173 GLN A N 1
ATOM 1399 C CA . GLN A 1 173 ? 9.667 -14.647 -28.141 1.00 79.94 173 GLN A CA 1
ATOM 1400 C C . GLN A 1 173 ? 10.623 -13.706 -28.889 1.00 79.94 173 GLN A C 1
ATOM 1402 O O . GLN A 1 173 ? 11.666 -13.339 -28.347 1.00 79.94 173 GLN A O 1
ATOM 1407 N N . GLU A 1 174 ? 10.275 -13.270 -30.101 1.00 78.75 174 GLU A N 1
ATOM 1408 C CA . GLU A 1 174 ? 11.029 -12.242 -30.831 1.00 78.75 174 GLU A CA 1
ATOM 1409 C C . GLU A 1 174 ? 10.981 -10.876 -30.129 1.00 78.75 174 GLU A C 1
ATOM 1411 O O . GLU A 1 174 ? 12.002 -10.190 -30.060 1.00 78.75 174 GLU A O 1
ATOM 1416 N N . LEU A 1 175 ? 9.843 -10.510 -29.527 1.00 78.38 175 LEU A N 1
ATOM 1417 C CA . LEU A 1 175 ? 9.687 -9.285 -28.732 1.00 78.38 175 LEU A CA 1
ATOM 1418 C C . LEU A 1 175 ? 10.716 -9.217 -27.588 1.00 78.38 175 LEU A C 1
ATOM 1420 O O . LEU A 1 175 ? 11.310 -8.168 -27.329 1.00 78.38 175 LEU A O 1
ATOM 1424 N N . SER A 1 176 ? 10.993 -10.364 -26.956 1.00 70.19 176 SER A N 1
ATOM 1425 C CA . SER A 1 176 ? 11.970 -10.484 -25.867 1.00 70.19 176 SER A CA 1
ATOM 1426 C C . SER A 1 176 ? 13.424 -10.226 -26.296 1.00 70.19 176 SER A C 1
ATOM 1428 O O . SER A 1 176 ? 14.265 -9.896 -25.458 1.00 70.19 176 SER A O 1
ATOM 1430 N N . LYS A 1 177 ? 13.729 -10.305 -27.602 1.00 70.94 177 LYS A N 1
ATOM 1431 C CA . LYS A 1 177 ? 15.058 -9.996 -28.167 1.00 70.94 177 LYS A CA 1
ATOM 1432 C C . LYS A 1 177 ? 15.308 -8.485 -28.301 1.00 70.94 177 LYS A C 1
ATOM 1434 O O . LYS A 1 177 ? 16.427 -8.070 -28.622 1.00 70.94 177 LYS A O 1
ATOM 1439 N N . GLY A 1 178 ? 14.295 -7.656 -28.033 1.00 66.12 178 GLY A N 1
ATOM 1440 C CA . GLY A 1 178 ? 14.397 -6.200 -27.944 1.00 66.12 178 GLY A CA 1
ATOM 1441 C C . GLY A 1 178 ? 14.805 -5.528 -29.260 1.00 66.12 178 GLY A C 1
ATOM 1442 O O . GLY A 1 178 ? 14.404 -5.954 -30.346 1.00 66.12 178 GLY A O 1
ATOM 1443 N N . LYS A 1 179 ? 15.632 -4.476 -29.163 1.00 59.72 179 LYS A N 1
ATOM 1444 C CA . LYS A 1 179 ? 16.073 -3.613 -30.283 1.00 59.72 179 LYS A CA 1
ATOM 1445 C C . LYS A 1 179 ? 16.750 -4.331 -31.451 1.00 59.72 179 LYS A C 1
ATOM 1447 O O . LYS A 1 179 ? 16.906 -3.749 -32.516 1.00 59.72 179 LYS A O 1
ATOM 1452 N N . LYS A 1 180 ? 17.213 -5.565 -31.250 1.00 57.47 180 LYS A N 1
ATOM 1453 C CA . LYS A 1 180 ? 17.868 -6.351 -32.303 1.00 57.47 180 LYS A CA 1
ATOM 1454 C C . LYS A 1 180 ? 16.867 -6.938 -33.304 1.00 57.47 180 LYS A C 1
ATOM 1456 O O . LYS A 1 180 ? 17.284 -7.446 -34.341 1.00 57.47 180 LYS A O 1
ATOM 1461 N N . SER A 1 181 ? 15.568 -6.883 -33.009 1.00 63.62 181 SER A N 1
ATOM 1462 C CA . SER A 1 181 ? 14.521 -7.385 -33.896 1.00 63.62 181 SER A CA 1
ATOM 1463 C C . SER A 1 181 ? 14.016 -6.289 -34.844 1.00 63.62 181 SER A C 1
ATOM 1465 O O . SER A 1 181 ? 13.773 -5.154 -34.439 1.00 63.62 181 SER A O 1
ATOM 1467 N N . LYS A 1 182 ? 13.779 -6.640 -36.116 1.00 65.56 182 LYS A N 1
ATOM 1468 C CA . LYS A 1 182 ? 13.061 -5.770 -37.075 1.00 65.56 182 LYS A CA 1
ATOM 1469 C C . LYS A 1 182 ? 11.638 -5.429 -36.593 1.00 65.56 182 LYS A C 1
ATOM 1471 O O . LYS A 1 182 ? 11.104 -4.378 -36.933 1.00 65.56 182 LYS A O 1
ATOM 1476 N N . LEU A 1 183 ? 11.074 -6.306 -35.759 1.00 69.12 183 LEU A N 1
ATOM 1477 C CA . LEU A 1 183 ? 9.789 -6.168 -35.072 1.00 69.12 183 LEU A CA 1
ATOM 1478 C C . LEU A 1 183 ? 9.723 -4.948 -34.150 1.00 69.12 183 LEU A C 1
ATOM 1480 O O . LEU A 1 183 ? 8.683 -4.299 -34.081 1.00 69.12 183 LEU A O 1
ATOM 1484 N N . TYR A 1 184 ? 10.832 -4.601 -33.490 1.00 69.62 184 TYR A N 1
ATOM 1485 C CA . TYR A 1 184 ? 10.883 -3.483 -32.549 1.00 69.62 184 TYR A CA 1
ATOM 1486 C C . TYR A 1 184 ? 10.416 -2.174 -33.199 1.00 69.62 184 TYR A C 1
ATOM 1488 O O . TYR A 1 184 ? 9.513 -1.529 -32.681 1.00 69.62 184 TYR A O 1
ATOM 1496 N N . HIS A 1 185 ? 10.955 -1.828 -34.373 1.00 69.06 185 HIS A N 1
ATOM 1497 C CA . HIS A 1 185 ? 10.615 -0.587 -35.078 1.00 69.06 185 HIS A CA 1
ATOM 1498 C C . HIS A 1 185 ? 9.208 -0.589 -35.692 1.00 69.06 185 HIS A C 1
ATOM 1500 O O . HIS A 1 185 ? 8.561 0.455 -35.736 1.00 69.06 185 HIS A O 1
ATOM 1506 N N . GLN A 1 186 ? 8.718 -1.746 -36.146 1.00 72.81 186 GLN A N 1
ATOM 1507 C CA . GLN A 1 186 ? 7.373 -1.875 -36.724 1.00 72.81 186 GLN A CA 1
ATOM 1508 C C . GLN A 1 186 ? 6.271 -1.710 -35.669 1.00 72.81 186 GLN A C 1
ATOM 1510 O O . GLN A 1 186 ? 5.211 -1.152 -35.957 1.00 72.81 186 GLN A O 1
ATOM 1515 N N . LEU A 1 187 ? 6.530 -2.167 -34.440 1.00 76.25 187 LEU A N 1
ATOM 1516 C CA . LEU A 1 187 ? 5.583 -2.067 -33.331 1.00 76.25 187 LEU A CA 1
ATOM 1517 C C . LEU A 1 187 ? 5.546 -0.685 -32.702 1.00 76.25 187 LEU A C 1
ATOM 1519 O O . LEU A 1 187 ? 4.483 -0.260 -32.267 1.00 76.25 187 LEU A O 1
ATOM 1523 N N . THR A 1 188 ? 6.661 0.044 -32.695 1.00 72.44 188 THR A N 1
ATOM 1524 C CA . THR A 1 188 ? 6.705 1.414 -32.171 1.00 72.44 188 THR A CA 1
ATOM 1525 C C . THR A 1 188 ? 5.667 2.326 -32.845 1.00 72.44 188 THR A C 1
ATOM 1527 O O . THR A 1 188 ? 5.049 3.139 -32.165 1.00 72.44 188 THR A O 1
ATOM 1530 N N . GLY A 1 189 ? 5.420 2.158 -34.151 1.00 73.88 189 GLY A N 1
ATOM 1531 C CA . GLY A 1 189 ? 4.416 2.934 -34.894 1.00 73.88 189 GLY A CA 1
ATOM 1532 C C . GLY A 1 189 ? 2.955 2.518 -34.661 1.00 73.88 189 GLY A C 1
ATOM 1533 O O . GLY A 1 189 ? 2.064 3.320 -34.901 1.00 73.88 189 GLY A O 1
ATOM 1534 N N . ASN A 1 190 ? 2.707 1.299 -34.168 1.00 79.75 190 ASN A N 1
ATOM 1535 C CA . ASN A 1 190 ? 1.367 0.737 -33.920 1.00 79.75 190 ASN A CA 1
ATOM 1536 C C . ASN A 1 190 ? 1.179 0.331 -32.448 1.00 79.75 190 ASN A C 1
ATOM 1538 O O . ASN A 1 190 ? 0.431 -0.596 -32.123 1.00 79.75 190 ASN A O 1
ATOM 1542 N N . LEU A 1 191 ? 1.921 0.982 -31.549 1.00 82.50 191 LEU A N 1
ATOM 1543 C CA . LEU A 1 191 ? 1.972 0.628 -30.136 1.00 82.50 191 LEU A CA 1
ATOM 1544 C C . LEU A 1 191 ? 0.597 0.704 -29.443 1.00 82.50 191 LEU A C 1
ATOM 1546 O O . LEU A 1 191 ? 0.292 -0.221 -28.691 1.00 82.50 191 LEU A O 1
ATOM 1550 N N . PRO A 1 192 ? -0.257 1.722 -29.695 1.00 83.50 192 PRO A N 1
ATOM 1551 C CA . PRO A 1 192 ? -1.596 1.780 -29.104 1.00 83.50 192 PRO A CA 1
ATOM 1552 C C . PRO A 1 192 ? -2.459 0.562 -29.470 1.00 83.50 192 PRO A C 1
ATOM 1554 O O . PRO A 1 192 ? -3.033 -0.080 -28.592 1.00 83.50 192 PRO A O 1
ATOM 1557 N N . GLN A 1 193 ? -2.503 0.194 -30.754 1.00 85.12 193 GLN A N 1
ATOM 1558 C CA . GLN A 1 193 ? -3.287 -0.941 -31.245 1.00 85.12 193 GLN A CA 1
ATOM 1559 C C . GLN A 1 193 ? -2.736 -2.270 -30.716 1.00 85.12 193 GLN A C 1
ATOM 1561 O O . GLN A 1 193 ? -3.505 -3.159 -30.353 1.00 85.12 193 GLN A O 1
ATOM 1566 N N . PHE A 1 194 ? -1.408 -2.396 -30.618 1.00 86.81 194 PHE A N 1
ATOM 1567 C CA . PHE A 1 194 ? -0.769 -3.568 -30.025 1.00 86.81 194 PHE A CA 1
ATOM 1568 C C . PHE A 1 194 ? -1.134 -3.730 -28.544 1.00 86.81 194 PHE A C 1
ATOM 1570 O O . PHE A 1 194 ? -1.491 -4.826 -28.116 1.00 86.81 194 PHE A O 1
ATOM 1577 N N . VAL A 1 195 ? -1.080 -2.648 -27.762 1.00 88.94 195 VAL A N 1
ATOM 1578 C CA . VAL A 1 195 ? -1.443 -2.680 -26.338 1.00 88.94 195 VAL A CA 1
ATOM 1579 C C . VAL A 1 195 ? -2.914 -3.055 -26.167 1.00 88.94 195 VAL A C 1
ATOM 1581 O O . VAL A 1 195 ? -3.198 -3.964 -25.390 1.00 88.94 195 VAL A O 1
ATOM 1584 N N . ASN A 1 196 ? -3.830 -2.461 -26.938 1.00 87.94 196 ASN A N 1
ATOM 1585 C CA . ASN A 1 196 ? -5.249 -2.839 -26.918 1.00 87.94 196 ASN A CA 1
ATOM 1586 C C . ASN A 1 196 ? -5.443 -4.333 -27.213 1.00 87.94 196 ASN A C 1
ATOM 1588 O O . ASN A 1 196 ? -6.134 -5.026 -26.464 1.00 87.94 196 ASN A O 1
ATOM 1592 N N . TYR A 1 197 ? -4.764 -4.855 -28.244 1.00 87.31 197 TYR A N 1
ATOM 1593 C CA . TYR A 1 197 ? -4.819 -6.278 -28.574 1.00 87.31 197 TYR A CA 1
ATOM 1594 C C . TYR A 1 197 ? -4.359 -7.148 -27.402 1.00 87.31 197 TYR A C 1
ATOM 1596 O O . TYR A 1 197 ? -5.026 -8.130 -27.073 1.00 87.31 197 TYR A O 1
ATOM 1604 N N . VAL A 1 198 ? -3.234 -6.803 -26.766 1.00 89.12 198 VAL A N 1
ATOM 1605 C CA . VAL A 1 198 ? -2.679 -7.570 -25.642 1.00 89.12 198 VAL A CA 1
ATOM 1606 C C . VAL A 1 198 ? -3.627 -7.551 -24.443 1.00 89.12 198 VAL A C 1
ATOM 1608 O O . VAL A 1 198 ? -3.866 -8.596 -23.837 1.00 89.12 198 VAL A O 1
ATOM 1611 N N . LEU A 1 199 ? -4.210 -6.394 -24.118 1.00 88.25 199 LEU A N 1
ATOM 1612 C CA . LEU A 1 199 ? -5.148 -6.262 -23.003 1.00 88.25 199 LEU A CA 1
ATOM 1613 C C . LEU A 1 199 ? -6.429 -7.079 -23.216 1.00 88.25 199 LEU A C 1
ATOM 1615 O O . LEU A 1 199 ? -6.926 -7.656 -22.247 1.00 88.25 199 LEU A O 1
ATOM 1619 N N . ASN A 1 200 ? -6.913 -7.203 -24.453 1.00 84.69 200 ASN A N 1
ATOM 1620 C CA . ASN A 1 200 ? -8.132 -7.956 -24.757 1.00 84.69 200 ASN A CA 1
ATOM 1621 C C . ASN A 1 200 ? -7.882 -9.461 -24.922 1.00 84.69 200 ASN A C 1
ATOM 1623 O O . ASN A 1 200 ? -8.633 -10.272 -24.386 1.00 84.69 200 ASN A O 1
ATOM 1627 N N . ASN A 1 201 ? -6.826 -9.843 -25.644 1.00 83.81 201 ASN A N 1
ATOM 1628 C CA . ASN A 1 201 ? -6.694 -11.197 -26.195 1.00 83.81 201 ASN A CA 1
ATOM 1629 C C . ASN A 1 201 ? -5.647 -12.067 -25.490 1.00 83.81 201 ASN A C 1
ATOM 1631 O O . ASN A 1 201 ? -5.695 -13.290 -25.603 1.00 83.81 201 ASN A O 1
ATOM 1635 N N . VAL A 1 202 ? -4.688 -11.474 -24.771 1.00 87.00 202 VAL A N 1
ATOM 1636 C CA . VAL A 1 202 ? -3.578 -12.230 -24.174 1.00 87.00 202 VAL A CA 1
ATOM 1637 C C . VAL A 1 202 ? -3.866 -12.534 -22.707 1.00 87.00 202 VAL A C 1
ATOM 1639 O O . VAL A 1 202 ? -4.089 -11.641 -21.883 1.00 87.00 202 VAL A O 1
ATOM 1642 N N . THR A 1 203 ? -3.836 -13.822 -22.370 1.00 85.75 203 THR A N 1
ATOM 1643 C CA . THR A 1 203 ? -4.036 -14.335 -21.004 1.00 85.75 203 THR A CA 1
ATOM 1644 C C . THR A 1 203 ? -2.829 -15.107 -20.474 1.00 85.75 203 THR A C 1
ATOM 1646 O O . THR A 1 203 ? -2.711 -15.304 -19.265 1.00 85.75 203 THR A O 1
ATOM 1649 N N . HIS A 1 204 ? -1.902 -15.517 -21.348 1.00 87.56 204 HIS A N 1
ATOM 1650 C CA . HIS A 1 204 ? -0.736 -16.304 -20.965 1.00 87.56 204 HIS A CA 1
ATOM 1651 C C . HIS A 1 204 ? 0.343 -15.425 -20.311 1.00 87.56 204 HIS A C 1
ATOM 1653 O O . HIS A 1 204 ? 0.851 -14.481 -20.916 1.00 87.56 204 HIS A O 1
ATOM 1659 N N . PHE A 1 205 ? 0.744 -15.752 -19.079 1.00 85.69 205 PHE A N 1
ATOM 1660 C CA . PHE A 1 205 ? 1.635 -14.901 -18.277 1.00 85.69 205 PHE A CA 1
ATOM 1661 C C . PHE A 1 205 ? 3.010 -14.656 -18.904 1.00 85.69 205 PHE A C 1
ATOM 1663 O O . PHE A 1 205 ? 3.501 -13.534 -18.845 1.00 85.69 205 PHE A O 1
ATOM 1670 N N . ASP A 1 206 ? 3.616 -15.671 -19.527 1.00 87.06 206 ASP A N 1
ATOM 1671 C CA . ASP A 1 206 ? 4.930 -15.517 -20.173 1.00 87.06 206 ASP A CA 1
ATOM 1672 C C . ASP A 1 206 ? 4.902 -14.495 -21.318 1.00 87.06 206 ASP A C 1
ATOM 1674 O O . ASP A 1 206 ? 5.875 -13.778 -21.541 1.00 87.06 206 ASP A O 1
ATOM 1678 N N . GLU A 1 207 ? 3.784 -14.417 -22.042 1.00 89.25 207 GLU A N 1
ATOM 1679 C CA . GLU A 1 207 ? 3.607 -13.476 -23.150 1.00 89.25 207 GLU A CA 1
ATOM 1680 C C . GLU A 1 207 ? 3.445 -12.053 -22.603 1.00 89.25 207 GLU A C 1
ATOM 1682 O O . GLU A 1 207 ? 4.095 -11.125 -23.082 1.00 89.25 207 GLU A O 1
ATOM 1687 N N . LEU A 1 208 ? 2.667 -11.891 -21.527 1.00 89.88 208 LEU A N 1
ATOM 1688 C CA . LEU A 1 208 ? 2.510 -10.612 -20.825 1.00 89.88 208 LEU A CA 1
ATOM 1689 C C . LEU A 1 208 ? 3.829 -10.116 -20.211 1.00 89.88 208 LEU A C 1
ATOM 1691 O O . LEU A 1 208 ? 4.125 -8.923 -20.274 1.00 89.88 208 LEU A O 1
ATOM 1695 N N . ASP A 1 209 ? 4.648 -11.009 -19.649 1.00 88.56 209 ASP A N 1
ATOM 1696 C CA . ASP A 1 209 ? 5.977 -10.667 -19.124 1.00 88.56 209 ASP A CA 1
ATOM 1697 C C . ASP A 1 209 ? 6.913 -10.172 -20.239 1.00 88.56 209 ASP A C 1
ATOM 1699 O O . ASP A 1 209 ? 7.606 -9.166 -20.084 1.00 88.56 209 ASP A O 1
ATOM 1703 N N . GLN A 1 210 ? 6.885 -10.818 -21.407 1.00 88.25 210 GLN A N 1
ATOM 1704 C CA . GLN A 1 210 ? 7.670 -10.389 -22.568 1.00 88.25 210 GLN A CA 1
ATOM 1705 C C . GLN A 1 210 ? 7.234 -9.005 -23.070 1.00 88.25 210 GLN A C 1
ATOM 1707 O O . GLN A 1 210 ? 8.093 -8.174 -23.373 1.00 88.25 210 GLN A O 1
ATOM 1712 N N . VAL A 1 211 ? 5.925 -8.722 -23.088 1.00 89.88 211 VAL A N 1
ATOM 1713 C CA . VAL A 1 211 ? 5.389 -7.389 -23.413 1.00 89.88 211 VAL A CA 1
ATOM 1714 C C . VAL A 1 211 ? 5.846 -6.337 -22.402 1.00 89.88 211 VAL A C 1
ATOM 1716 O O . VAL A 1 211 ? 6.305 -5.270 -22.809 1.00 89.88 211 VAL A O 1
ATOM 1719 N N . ASN A 1 212 ? 5.797 -6.636 -21.101 1.00 89.50 212 ASN A N 1
ATOM 1720 C CA . ASN A 1 212 ? 6.276 -5.720 -20.061 1.00 89.50 212 ASN A CA 1
ATOM 1721 C C . ASN A 1 212 ? 7.752 -5.361 -20.247 1.00 89.50 212 ASN A C 1
ATOM 1723 O O . ASN A 1 212 ? 8.094 -4.181 -20.310 1.00 89.50 212 ASN A O 1
ATOM 1727 N N . ARG A 1 213 ? 8.623 -6.357 -20.447 1.00 86.19 213 ARG A N 1
ATOM 1728 C CA . ARG A 1 213 ? 10.058 -6.122 -20.693 1.00 86.19 213 ARG A CA 1
ATOM 1729 C C . ARG A 1 213 ? 10.311 -5.287 -21.947 1.00 86.19 213 ARG A C 1
ATOM 1731 O O . ARG A 1 213 ? 11.231 -4.469 -21.969 1.00 86.19 213 ARG A O 1
ATOM 1738 N N . PHE A 1 214 ? 9.511 -5.484 -22.994 1.00 86.62 214 PHE A N 1
ATOM 1739 C CA . PHE A 1 214 ? 9.584 -4.671 -24.206 1.00 86.62 214 PHE A CA 1
ATOM 1740 C C . PHE A 1 214 ? 9.241 -3.201 -23.922 1.00 86.62 214 PHE A C 1
ATOM 1742 O O . PHE A 1 214 ? 10.009 -2.319 -24.312 1.00 86.62 214 PHE A O 1
ATOM 1749 N N . LEU A 1 215 ? 8.144 -2.933 -23.205 1.00 87.62 215 LEU A N 1
ATOM 1750 C CA . LEU A 1 215 ? 7.726 -1.575 -22.837 1.00 87.62 215 LEU A CA 1
ATOM 1751 C C . LEU A 1 215 ? 8.727 -0.893 -21.894 1.00 87.62 215 LEU A C 1
ATOM 1753 O O . LEU A 1 215 ? 9.063 0.271 -22.102 1.00 87.62 215 LEU A O 1
ATOM 1757 N N . GLU A 1 216 ? 9.288 -1.621 -20.925 1.00 84.56 216 GLU A N 1
ATOM 1758 C CA . GLU A 1 216 ? 10.382 -1.126 -20.076 1.00 84.56 216 GLU A CA 1
ATOM 1759 C C . GLU A 1 216 ? 11.598 -0.673 -20.900 1.00 84.56 216 GLU A C 1
ATOM 1761 O O . GLU A 1 216 ? 12.247 0.327 -20.578 1.00 84.56 216 GLU A O 1
ATOM 1766 N N . GLY A 1 217 ? 11.914 -1.403 -21.975 1.00 78.56 217 GLY A N 1
ATOM 1767 C CA . GLY A 1 217 ? 12.939 -1.014 -22.940 1.00 78.56 217 GLY A CA 1
ATOM 1768 C C . GLY A 1 217 ? 12.585 0.276 -23.684 1.00 78.56 217 GLY A C 1
ATOM 1769 O O . GLY A 1 217 ? 13.443 1.139 -23.842 1.00 78.56 217 GLY A O 1
ATOM 1770 N N . GLN A 1 218 ? 11.325 0.456 -24.096 1.00 76.50 218 GLN A N 1
ATOM 1771 C CA . GLN A 1 218 ? 10.873 1.681 -24.777 1.00 76.50 218 GLN A CA 1
ATOM 1772 C C . GLN A 1 218 ? 11.031 2.919 -23.893 1.00 76.50 218 GLN A C 1
ATOM 1774 O O . GLN A 1 218 ? 11.624 3.901 -24.338 1.00 76.50 218 GLN A O 1
ATOM 1779 N N . ILE A 1 219 ? 10.598 2.845 -22.626 1.00 76.81 219 ILE A N 1
ATOM 1780 C CA . ILE A 1 219 ? 10.740 3.940 -21.649 1.00 76.81 219 ILE A CA 1
ATOM 1781 C C . ILE A 1 219 ? 12.192 4.428 -21.601 1.00 76.81 219 ILE A C 1
ATOM 1783 O O . ILE A 1 219 ? 12.451 5.630 -21.586 1.00 76.81 219 ILE A O 1
ATOM 1787 N N . LYS A 1 220 ? 13.151 3.494 -21.635 1.00 67.81 220 LYS A N 1
ATOM 1788 C CA . LYS A 1 220 ? 14.583 3.796 -21.559 1.00 67.81 220 LYS A CA 1
ATOM 1789 C C . LYS A 1 220 ? 15.162 4.427 -22.810 1.00 67.81 220 LYS A C 1
ATOM 1791 O O . LYS A 1 220 ? 16.178 5.106 -22.695 1.00 67.81 220 LYS A O 1
ATOM 1796 N N . ASP A 1 221 ? 14.563 4.239 -23.976 1.00 61.75 221 ASP A N 1
ATOM 1797 C CA . ASP A 1 221 ? 15.264 4.408 -25.248 1.00 61.75 221 ASP A CA 1
ATOM 1798 C C . ASP A 1 221 ? 14.588 5.376 -26.215 1.00 61.75 221 ASP A C 1
ATOM 1800 O O . ASP A 1 221 ? 15.281 6.144 -26.882 1.00 61.75 221 ASP A O 1
ATOM 1804 N N . ILE A 1 222 ? 13.258 5.382 -26.270 1.00 55.94 222 ILE A N 1
ATOM 1805 C CA . ILE A 1 222 ? 12.477 6.196 -27.196 1.00 55.94 222 ILE A CA 1
ATOM 1806 C C . ILE A 1 222 ? 11.243 6.665 -26.444 1.00 55.94 222 ILE A C 1
ATOM 1808 O O . ILE A 1 222 ? 10.253 5.957 -26.310 1.00 55.94 222 ILE A O 1
ATOM 1812 N N . LEU A 1 223 ? 11.303 7.895 -25.958 1.00 56.50 223 LEU A N 1
ATOM 1813 C CA . LEU A 1 223 ? 10.112 8.541 -25.448 1.00 56.50 223 LEU A CA 1
ATOM 1814 C C . LEU A 1 223 ? 9.327 9.096 -26.641 1.00 56.50 223 LEU A C 1
ATOM 1816 O O . LEU A 1 223 ? 9.704 10.140 -27.194 1.00 56.50 223 LEU A O 1
ATOM 1820 N N . LEU A 1 224 ? 8.293 8.363 -27.052 1.00 56.94 224 LEU A N 1
ATOM 1821 C CA . LEU A 1 224 ? 7.481 8.680 -28.223 1.00 56.94 224 LEU A CA 1
ATOM 1822 C C . LEU A 1 224 ? 6.686 9.972 -27.984 1.00 56.94 224 LEU A C 1
ATOM 1824 O O . LEU A 1 224 ? 6.125 10.139 -26.902 1.00 56.94 224 LEU A O 1
ATOM 1828 N N . PRO A 1 225 ? 6.608 10.892 -28.961 1.00 51.53 225 PRO A N 1
ATOM 1829 C CA . PRO A 1 225 ? 5.622 11.965 -28.933 1.00 51.53 225 PRO A CA 1
ATOM 1830 C C . PRO A 1 225 ? 4.235 11.333 -29.131 1.00 51.53 225 PRO A C 1
ATOM 1832 O O . PRO A 1 225 ? 3.825 11.047 -30.252 1.00 51.53 225 PRO A O 1
ATOM 1835 N N . GLY A 1 226 ? 3.560 10.994 -28.034 1.00 51.81 226 GLY A N 1
ATOM 1836 C CA . GLY A 1 226 ? 2.328 10.213 -28.071 1.00 51.81 226 GLY A CA 1
ATOM 1837 C C . GLY A 1 226 ? 1.078 11.077 -28.191 1.00 51.81 226 GLY A C 1
ATOM 1838 O O . GLY A 1 226 ? 0.725 11.785 -27.253 1.00 51.81 226 GLY A O 1
ATOM 1839 N N . VAL A 1 227 ? 0.355 10.952 -29.305 1.00 49.16 227 VAL A N 1
ATOM 1840 C CA . VAL A 1 227 ? -1.087 11.233 -29.343 1.00 49.16 227 VAL A CA 1
ATOM 1841 C C . VAL A 1 227 ? -1.779 10.059 -28.641 1.00 49.16 227 VAL A C 1
ATOM 1843 O O . VAL A 1 227 ? -1.684 8.923 -29.105 1.00 49.16 227 VAL A O 1
ATOM 1846 N N . LEU A 1 228 ? -2.421 10.300 -27.492 1.00 57.28 228 LEU A N 1
ATOM 1847 C CA . LEU A 1 228 ? -3.220 9.272 -26.815 1.00 57.28 228 LEU A CA 1
ATOM 1848 C C . LEU A 1 228 ? -4.478 8.992 -27.647 1.00 57.28 228 LEU A C 1
ATOM 1850 O O . LEU A 1 228 ? -5.318 9.874 -27.799 1.00 57.28 228 LEU A O 1
ATOM 1854 N N . HIS A 1 229 ? -4.631 7.763 -28.141 1.00 53.34 229 HIS A N 1
ATOM 1855 C CA . HIS A 1 229 ? -5.904 7.317 -28.720 1.00 53.34 229 HIS A CA 1
ATOM 1856 C C . HIS A 1 229 ? -6.925 6.919 -27.640 1.00 53.34 229 HIS A C 1
ATOM 1858 O O . HIS A 1 229 ? -8.111 7.156 -27.828 1.00 53.34 229 HIS A O 1
ATOM 1864 N N . ASN A 1 230 ? -6.458 6.394 -26.500 1.00 63.25 230 ASN A N 1
ATOM 1865 C CA . ASN A 1 230 ? -7.272 5.987 -25.348 1.00 63.25 230 ASN A CA 1
ATOM 1866 C C . ASN A 1 230 ? -6.693 6.580 -24.058 1.00 63.25 230 ASN A C 1
ATOM 1868 O O . ASN A 1 230 ? -5.468 6.638 -23.907 1.00 63.25 230 ASN A O 1
ATOM 1872 N N . SER A 1 231 ? -7.541 6.984 -23.108 1.00 81.31 231 SER A N 1
ATOM 1873 C CA . SER A 1 231 ? -7.080 7.515 -21.821 1.00 81.31 231 SER A CA 1
ATOM 1874 C C . SER A 1 231 ? -6.561 6.402 -20.895 1.00 81.31 231 SER A C 1
ATOM 1876 O O . SER A 1 231 ? -6.890 5.225 -21.053 1.00 81.31 231 SER A O 1
ATOM 1878 N N . LEU A 1 232 ? -5.757 6.755 -19.881 1.00 87.81 232 LEU A N 1
ATOM 1879 C CA . LEU A 1 232 ? -5.342 5.802 -18.835 1.00 87.81 232 LEU A CA 1
ATOM 1880 C C . LEU A 1 232 ? -6.546 5.150 -18.151 1.00 87.81 232 LEU A C 1
ATOM 1882 O O . LEU A 1 232 ? -6.523 3.951 -17.877 1.00 87.81 232 LEU A O 1
ATOM 1886 N N . LYS A 1 233 ? -7.612 5.923 -17.934 1.00 87.75 233 LYS A N 1
ATOM 1887 C CA . LYS A 1 233 ? -8.850 5.441 -17.323 1.00 87.75 233 LYS A CA 1
ATOM 1888 C C . LYS A 1 233 ? -9.511 4.350 -18.163 1.00 87.75 233 LYS A C 1
ATOM 1890 O O . LYS A 1 233 ? -9.936 3.350 -17.598 1.00 87.75 233 LYS A O 1
ATOM 1895 N N . ASP A 1 234 ? -9.526 4.481 -19.486 1.00 86.69 234 ASP A N 1
ATOM 1896 C CA . ASP A 1 234 ? -10.129 3.473 -20.369 1.00 86.69 234 ASP A CA 1
ATOM 1897 C C . ASP A 1 234 ? -9.379 2.138 -20.288 1.00 86.69 234 ASP A C 1
ATOM 1899 O O . ASP A 1 234 ? -9.990 1.082 -20.118 1.00 86.69 234 ASP A O 1
ATOM 1903 N N . HIS A 1 235 ? -8.043 2.182 -20.309 1.00 88.75 235 HIS A N 1
ATOM 1904 C CA . HIS A 1 235 ? -7.215 0.982 -20.160 1.00 88.75 235 HIS A CA 1
ATOM 1905 C C . HIS A 1 235 ? -7.337 0.343 -18.773 1.00 88.75 235 HIS A C 1
ATOM 1907 O O . HIS A 1 235 ? -7.408 -0.880 -18.672 1.00 88.75 235 HIS A O 1
ATOM 1913 N N . LEU A 1 236 ? -7.378 1.145 -17.704 1.00 89.50 236 LEU A N 1
ATOM 1914 C CA . LEU A 1 236 ? -7.560 0.634 -16.344 1.00 89.50 236 LEU A CA 1
ATOM 1915 C C . LEU A 1 236 ? -8.947 -0.001 -16.170 1.00 89.50 236 LEU A C 1
ATOM 1917 O O . LEU A 1 236 ? -9.058 -1.089 -15.605 1.00 89.50 236 LEU A O 1
ATOM 1921 N N . LYS A 1 237 ? -9.994 0.610 -16.730 1.00 86.56 237 LYS A N 1
ATOM 1922 C CA . LYS A 1 237 ? -11.346 0.041 -16.739 1.00 86.56 237 LYS A CA 1
ATOM 1923 C C . LYS A 1 237 ? -11.392 -1.297 -17.479 1.00 86.56 237 LYS A C 1
ATOM 1925 O O . LYS A 1 237 ? -12.023 -2.230 -16.993 1.00 86.56 237 LYS A O 1
ATOM 1930 N N . ALA A 1 238 ? -10.683 -1.419 -18.605 1.00 82.94 238 ALA A N 1
ATOM 1931 C CA . ALA A 1 238 ? -10.620 -2.649 -19.403 1.00 82.94 238 ALA A CA 1
ATOM 1932 C C . ALA A 1 238 ? -10.011 -3.845 -18.661 1.00 82.94 238 ALA A C 1
ATOM 1934 O O . ALA A 1 238 ? -10.301 -4.992 -18.989 1.00 82.94 238 ALA A O 1
ATOM 1935 N N . ILE A 1 239 ? -9.200 -3.591 -17.635 1.00 85.44 239 ILE A N 1
ATOM 1936 C CA . ILE A 1 239 ? -8.608 -4.633 -16.789 1.00 85.44 239 ILE A CA 1
ATOM 1937 C C . ILE A 1 239 ? -9.329 -4.778 -15.439 1.00 85.44 239 ILE A C 1
ATOM 1939 O O . ILE A 1 239 ? -8.822 -5.455 -14.545 1.00 85.44 239 ILE A O 1
ATOM 1943 N N . GLY A 1 240 ? -10.507 -4.160 -15.295 1.00 81.75 240 GLY A N 1
ATOM 1944 C CA . GLY A 1 240 ? -11.389 -4.292 -14.136 1.00 81.75 240 GLY A CA 1
ATOM 1945 C C . GLY A 1 240 ? -11.168 -3.270 -13.019 1.00 81.75 240 GLY A C 1
ATOM 1946 O O . GLY A 1 240 ? -11.723 -3.459 -11.938 1.00 81.75 240 GLY A O 1
ATOM 1947 N N . ALA A 1 241 ? -10.375 -2.213 -13.223 1.00 86.12 241 ALA A N 1
ATOM 1948 C CA . ALA A 1 241 ? -10.165 -1.195 -12.194 1.00 86.12 241 ALA A CA 1
ATOM 1949 C C . ALA A 1 241 ? -11.420 -0.333 -11.980 1.00 86.12 241 ALA A C 1
ATOM 1951 O O . ALA A 1 241 ? -12.051 0.122 -12.939 1.00 86.12 241 ALA A O 1
ATOM 1952 N N . ASN A 1 242 ? -11.742 -0.050 -10.720 1.00 83.00 242 ASN A N 1
ATOM 1953 C CA . ASN A 1 242 ? -12.795 0.887 -10.362 1.00 83.00 242 ASN A CA 1
ATOM 1954 C C . ASN A 1 242 ? -12.281 2.334 -10.459 1.00 83.00 242 ASN A C 1
ATOM 1956 O O . ASN A 1 242 ? -11.498 2.804 -9.633 1.00 83.00 242 ASN A O 1
ATOM 1960 N N . LEU A 1 243 ? -12.745 3.051 -11.483 1.00 82.75 243 LEU A N 1
ATOM 1961 C CA . LEU A 1 243 ? -12.316 4.418 -11.775 1.00 82.75 243 LEU A CA 1
ATOM 1962 C C . LEU A 1 243 ? -12.851 5.468 -10.794 1.00 82.75 243 LEU A C 1
ATOM 1964 O O . LEU A 1 243 ? -12.348 6.592 -10.811 1.00 82.75 243 LEU A O 1
ATOM 1968 N N . ASP A 1 244 ? -13.824 5.130 -9.946 1.00 77.00 244 ASP A N 1
ATOM 1969 C CA . ASP A 1 244 ? -14.380 6.061 -8.954 1.00 77.00 244 ASP A CA 1
ATOM 1970 C C . ASP A 1 244 ? -13.315 6.536 -7.956 1.00 77.00 244 ASP A C 1
ATOM 1972 O O . ASP A 1 244 ? -13.424 7.630 -7.400 1.00 77.00 244 ASP A O 1
ATOM 1976 N N . TYR A 1 245 ? -12.254 5.743 -7.786 1.00 76.56 245 TYR A N 1
ATOM 1977 C CA . TYR A 1 245 ? -11.104 6.058 -6.939 1.00 76.56 245 TYR A CA 1
ATOM 1978 C C . TYR A 1 245 ? -10.016 6.875 -7.659 1.00 76.56 245 TYR A C 1
ATOM 1980 O O . TYR A 1 245 ? -9.134 7.423 -7.007 1.00 76.56 245 TYR A O 1
ATOM 1988 N N . LEU A 1 246 ? -10.072 6.997 -8.992 1.00 75.31 246 LEU A N 1
ATOM 1989 C CA . LEU A 1 246 ? -9.140 7.800 -9.793 1.00 75.31 246 LEU A CA 1
ATOM 1990 C C . LEU A 1 246 ? -9.750 9.170 -10.091 1.00 75.31 246 LEU A C 1
ATOM 1992 O O . LEU A 1 246 ? -10.336 9.393 -11.161 1.00 75.31 246 LEU A O 1
ATOM 1996 N N . SER A 1 247 ? -9.649 10.109 -9.153 1.00 63.62 247 SER A N 1
ATOM 1997 C CA . SER A 1 247 ? -10.036 11.503 -9.390 1.00 63.62 247 SER A CA 1
ATOM 1998 C C . SER A 1 247 ? -9.296 12.480 -8.475 1.00 63.62 247 SER A C 1
ATOM 2000 O O . SER A 1 247 ? -9.347 12.332 -7.253 1.00 63.62 247 SER A O 1
ATOM 2002 N N . PRO A 1 248 ? -8.716 13.556 -9.035 1.00 48.38 248 PRO A N 1
ATOM 2003 C CA . PRO A 1 248 ? -8.101 14.597 -8.239 1.00 48.38 248 PRO A CA 1
ATOM 2004 C C . PRO A 1 248 ? -9.208 15.411 -7.563 1.00 48.38 248 PRO A C 1
ATOM 2006 O O . PRO A 1 248 ? -10.078 15.969 -8.230 1.00 48.38 248 PRO A O 1
ATOM 2009 N N . ARG A 1 249 ? -9.148 15.535 -6.234 1.00 51.12 249 ARG A N 1
ATOM 2010 C CA . ARG A 1 249 ? -9.867 16.576 -5.472 1.00 51.12 249 ARG A CA 1
ATOM 2011 C C . ARG A 1 249 ? -11.400 16.476 -5.431 1.00 51.12 249 ARG A C 1
ATOM 2013 O O . ARG A 1 249 ? -12.079 17.498 -5.461 1.00 51.12 249 ARG A O 1
ATOM 2020 N N . LYS A 1 250 ? -11.977 15.279 -5.295 1.00 47.81 250 LYS A N 1
ATOM 2021 C CA . LYS A 1 250 ? -13.303 15.184 -4.658 1.00 47.81 250 LYS A CA 1
ATOM 2022 C C . LYS A 1 250 ? -13.093 15.038 -3.160 1.00 47.81 250 LYS A C 1
ATOM 2024 O O . LYS A 1 250 ? -12.608 14.008 -2.707 1.00 47.81 250 LYS A O 1
ATOM 2029 N N . ASP A 1 251 ? -13.479 16.067 -2.416 1.00 46.50 251 ASP A N 1
ATOM 2030 C CA . ASP A 1 251 ? -13.278 16.267 -0.973 1.00 46.50 251 ASP A CA 1
ATOM 2031 C C . ASP A 1 251 ? -13.838 15.173 -0.036 1.00 46.50 251 ASP A C 1
ATOM 2033 O O . ASP A 1 251 ? -13.964 15.414 1.163 1.00 46.50 251 ASP A O 1
ATOM 2037 N N . LYS A 1 252 ? -14.233 13.987 -0.522 1.00 49.69 252 LYS A N 1
ATOM 2038 C CA . LYS A 1 252 ? -15.002 13.024 0.285 1.00 49.69 252 LYS A CA 1
ATOM 2039 C C . LYS A 1 252 ? -14.735 11.536 0.082 1.00 49.69 252 LYS A C 1
ATOM 2041 O O . LYS A 1 252 ? -15.184 10.772 0.928 1.00 49.69 252 LYS A O 1
ATOM 2046 N N . ASN A 1 253 ? -14.002 11.093 -0.938 1.00 54.72 253 ASN A N 1
ATOM 2047 C CA . ASN A 1 253 ? -13.879 9.653 -1.180 1.00 54.72 253 ASN A CA 1
ATOM 2048 C C . ASN A 1 253 ? -12.428 9.219 -1.045 1.00 54.72 253 ASN A C 1
ATOM 2050 O O . ASN A 1 253 ? -11.676 9.205 -2.011 1.00 54.72 253 ASN A O 1
ATOM 2054 N N . GLY A 1 254 ? -12.053 8.891 0.186 1.00 67.06 254 GLY A N 1
ATOM 2055 C CA . GLY A 1 254 ? -10.846 8.134 0.459 1.00 67.06 254 GLY A CA 1
ATOM 2056 C C . GLY A 1 254 ? -10.916 6.693 -0.079 1.00 67.06 254 GLY A C 1
ATOM 2057 O O . GLY A 1 254 ? -11.643 6.381 -1.021 1.00 67.06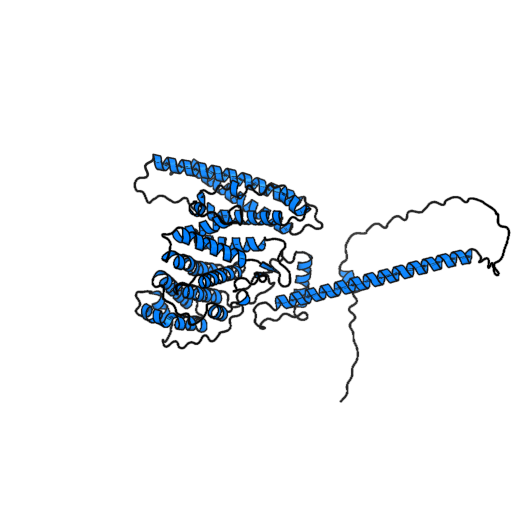 254 GLY A O 1
ATOM 2058 N N . ILE A 1 255 ? -10.191 5.784 0.550 1.00 77.44 255 ILE A N 1
ATOM 2059 C CA . ILE A 1 255 ? -10.163 4.362 0.223 1.00 77.44 255 ILE A CA 1
ATOM 2060 C C . ILE A 1 255 ? -11.200 3.623 1.093 1.00 77.44 255 ILE A C 1
ATOM 2062 O O . ILE A 1 255 ? -10.979 3.518 2.298 1.00 77.44 255 ILE A O 1
ATOM 2066 N N . PRO A 1 256 ? -12.313 3.090 0.551 1.00 78.56 256 PRO A N 1
ATOM 2067 C CA . PRO A 1 256 ? -13.256 2.321 1.358 1.00 78.56 256 PRO A CA 1
ATOM 2068 C C . PRO A 1 256 ? -12.651 0.978 1.778 1.00 78.56 256 PRO A C 1
ATOM 2070 O O . PRO A 1 256 ? -12.237 0.188 0.928 1.00 78.56 256 PRO A O 1
ATOM 2073 N N . LEU A 1 257 ? -12.663 0.700 3.078 1.00 77.56 257 LEU A N 1
ATOM 2074 C CA . LEU A 1 257 ? -12.353 -0.606 3.649 1.00 77.56 257 LEU A CA 1
ATOM 2075 C C . LEU A 1 257 ? -13.639 -1.441 3.723 1.00 77.56 257 LEU A C 1
ATOM 2077 O O . LEU A 1 257 ? -14.597 -1.063 4.409 1.00 77.56 257 LEU A O 1
ATOM 2081 N N . LYS A 1 258 ? -13.654 -2.564 3.000 1.00 76.94 258 LYS A N 1
ATOM 2082 C CA . LYS A 1 258 ? -14.811 -3.443 2.784 1.00 76.94 258 LYS A CA 1
ATOM 2083 C C . LYS A 1 258 ? -14.554 -4.863 3.293 1.00 76.94 258 LYS A C 1
ATOM 2085 O O . LYS A 1 258 ? -13.441 -5.359 3.181 1.00 76.94 258 LYS A O 1
ATOM 2090 N N . LEU A 1 259 ? -15.586 -5.547 3.779 1.00 75.88 259 LEU A N 1
ATOM 2091 C CA . LEU A 1 259 ? -15.524 -6.902 4.353 1.00 75.88 259 LEU A CA 1
ATOM 2092 C C . LEU A 1 259 ? -15.220 -8.035 3.359 1.00 75.88 259 LEU A C 1
ATOM 2094 O O . LEU A 1 259 ? -14.840 -9.131 3.770 1.00 75.88 259 LEU A O 1
ATOM 2098 N N . SER A 1 260 ? -15.460 -7.836 2.061 1.00 71.38 260 SER A N 1
ATOM 2099 C CA . SER A 1 260 ? -15.260 -8.890 1.065 1.00 71.38 260 SER A CA 1
ATOM 2100 C C . SER A 1 260 ? -14.942 -8.333 -0.316 1.00 71.38 260 SER A C 1
ATOM 2102 O O . SER A 1 260 ? -15.519 -7.332 -0.735 1.00 71.38 260 SER A O 1
ATOM 2104 N N . GLN A 1 261 ? -14.083 -9.044 -1.048 1.00 70.19 261 GLN A N 1
ATOM 2105 C CA . GLN A 1 261 ? -13.901 -8.894 -2.489 1.00 70.19 261 GLN A CA 1
ATOM 2106 C C . GLN A 1 261 ? -13.934 -10.246 -3.159 1.00 70.19 261 GLN A C 1
ATOM 2108 O O . GLN A 1 261 ? -13.446 -11.258 -2.651 1.00 70.19 261 GLN A O 1
ATOM 2113 N N . PHE A 1 262 ? -14.463 -10.214 -4.364 1.00 67.12 262 PHE A N 1
ATOM 2114 C CA . PHE A 1 262 ? -14.364 -11.263 -5.338 1.00 67.12 262 PHE A CA 1
ATOM 2115 C C . PHE A 1 262 ? -13.407 -10.813 -6.445 1.00 67.12 262 PHE A C 1
ATOM 2117 O O . PHE A 1 262 ? -13.727 -9.934 -7.244 1.00 67.12 262 PHE A O 1
ATOM 2124 N N . ASN A 1 263 ? -12.212 -11.405 -6.478 1.00 66.62 263 ASN A N 1
ATOM 2125 C CA . ASN A 1 263 ? -11.257 -11.217 -7.565 1.00 66.62 263 ASN A CA 1
ATOM 2126 C C . ASN A 1 263 ? -10.680 -12.574 -7.979 1.00 66.62 263 ASN A C 1
ATOM 2128 O O . ASN A 1 263 ? -9.805 -13.124 -7.315 1.00 66.62 263 ASN A O 1
ATOM 2132 N N . ASN A 1 264 ? -11.172 -13.110 -9.094 1.00 61.44 264 ASN A N 1
ATOM 2133 C CA . ASN A 1 264 ? -10.794 -14.443 -9.567 1.00 61.44 264 ASN A CA 1
ATOM 2134 C C . ASN A 1 264 ? -9.491 -14.474 -10.383 1.00 61.44 264 ASN A C 1
ATOM 2136 O O . ASN A 1 264 ? -9.013 -15.559 -10.716 1.00 61.44 264 ASN A O 1
ATOM 2140 N N . HIS A 1 265 ? -8.915 -13.318 -10.738 1.00 71.81 265 HIS A N 1
ATOM 2141 C CA . HIS A 1 265 ? -7.802 -13.231 -11.695 1.00 71.81 265 HIS A CA 1
ATOM 2142 C C . HIS A 1 265 ? -6.724 -12.213 -11.288 1.00 71.81 265 HIS A C 1
ATOM 2144 O O . HIS A 1 265 ? -6.129 -11.541 -12.131 1.00 71.81 265 HIS A O 1
ATOM 2150 N N . THR A 1 266 ? -6.421 -12.160 -9.993 1.00 75.81 266 THR A N 1
ATOM 2151 C CA . THR A 1 266 ? -5.426 -11.286 -9.343 1.00 75.81 266 THR A CA 1
ATOM 2152 C C . THR A 1 266 ? -4.096 -11.171 -10.101 1.00 75.81 266 THR A C 1
ATOM 2154 O O . THR A 1 266 ? -3.653 -10.069 -10.434 1.00 75.81 266 THR A O 1
ATOM 2157 N N . ARG A 1 267 ? -3.479 -12.306 -10.451 1.00 83.50 267 ARG A N 1
ATOM 2158 C CA . ARG A 1 267 ? -2.204 -12.355 -11.184 1.00 83.50 267 ARG A CA 1
ATOM 2159 C C . ARG A 1 267 ? -2.291 -11.716 -12.572 1.00 83.50 267 ARG A C 1
ATOM 2161 O O . ARG A 1 267 ? -1.373 -11.013 -12.994 1.00 83.50 267 ARG A O 1
ATOM 2168 N N . LEU A 1 268 ? -3.386 -11.966 -13.290 1.00 85.19 268 LEU A N 1
ATOM 2169 C CA . LEU A 1 268 ? -3.608 -11.433 -14.634 1.00 85.19 268 LEU A CA 1
ATOM 2170 C C . LEU A 1 268 ? -3.807 -9.918 -14.586 1.00 85.19 268 LEU A C 1
ATOM 2172 O O . LEU A 1 268 ? -3.209 -9.206 -15.394 1.00 85.19 268 LEU A O 1
ATOM 2176 N N . SER A 1 269 ? -4.580 -9.432 -13.610 1.00 86.44 269 SER A N 1
ATOM 2177 C CA . SER A 1 269 ? -4.782 -8.002 -13.369 1.00 86.44 269 SER A CA 1
ATOM 2178 C C . SER A 1 269 ? -3.459 -7.286 -13.106 1.00 86.44 269 SER A C 1
ATOM 2180 O O . SER A 1 269 ? -3.204 -6.268 -13.740 1.00 86.44 269 SER A O 1
ATOM 2182 N N . LEU A 1 270 ? -2.567 -7.842 -12.276 1.00 89.75 270 LEU A N 1
ATOM 2183 C CA . LEU A 1 270 ? -1.235 -7.266 -12.030 1.00 89.75 270 LEU A CA 1
ATOM 2184 C C . LEU A 1 270 ? -0.363 -7.219 -13.294 1.00 89.75 270 LEU A C 1
ATOM 2186 O O . LEU A 1 270 ? 0.253 -6.192 -13.584 1.00 89.75 270 LEU A O 1
ATOM 2190 N N . SER A 1 271 ? -0.316 -8.305 -14.074 1.00 90.44 271 SER A N 1
ATOM 2191 C CA . SER A 1 271 ? 0.474 -8.341 -15.314 1.00 90.44 271 SER A CA 1
ATOM 2192 C C . SER A 1 271 ? -0.035 -7.347 -16.359 1.00 90.44 271 SER A C 1
ATOM 2194 O O . SER A 1 271 ? 0.774 -6.668 -16.992 1.00 90.44 271 SER A O 1
ATOM 2196 N N . LYS A 1 272 ? -1.359 -7.223 -16.522 1.00 91.12 272 LYS A N 1
ATOM 2197 C CA . LYS A 1 272 ? -1.964 -6.248 -17.439 1.00 91.12 272 LYS A CA 1
ATOM 2198 C C . LYS A 1 272 ? -1.843 -4.815 -16.916 1.00 91.12 272 LYS A C 1
ATOM 2200 O O . LYS A 1 272 ? -1.570 -3.916 -17.702 1.00 91.12 272 LYS A O 1
ATOM 2205 N N . ALA A 1 273 ? -1.952 -4.594 -15.607 1.00 93.19 273 ALA A N 1
ATOM 2206 C CA . ALA A 1 273 ? -1.712 -3.291 -14.994 1.00 93.19 273 ALA A CA 1
ATOM 2207 C C . ALA A 1 273 ? -0.283 -2.790 -15.243 1.00 93.19 273 ALA A C 1
ATOM 2209 O O . ALA A 1 273 ? -0.105 -1.623 -15.589 1.00 93.19 273 ALA A O 1
ATOM 2210 N N . ALA A 1 274 ? 0.726 -3.664 -15.140 1.00 94.56 274 ALA A N 1
ATOM 2211 C CA . ALA A 1 274 ? 2.102 -3.310 -15.494 1.00 94.56 274 ALA A CA 1
ATOM 2212 C C . ALA A 1 274 ? 2.208 -2.835 -16.954 1.00 94.56 274 ALA A C 1
ATOM 2214 O O . ALA A 1 274 ? 2.820 -1.800 -17.214 1.00 94.56 274 ALA A O 1
ATOM 2215 N N . ILE A 1 275 ? 1.542 -3.528 -17.887 1.00 93.69 275 ILE A N 1
ATOM 2216 C CA . ILE A 1 275 ? 1.525 -3.168 -19.315 1.00 93.69 275 ILE A CA 1
ATOM 2217 C C . ILE A 1 275 ? 0.901 -1.787 -19.505 1.00 93.69 275 ILE A C 1
ATOM 2219 O O . ILE A 1 275 ? 1.483 -0.945 -20.186 1.00 93.69 275 ILE A O 1
ATOM 2223 N N . VAL A 1 276 ? -0.254 -1.536 -18.879 1.00 93.69 276 VAL A N 1
ATOM 2224 C CA . VAL A 1 276 ? -0.956 -0.247 -18.960 1.00 93.69 276 VAL A CA 1
ATOM 2225 C C . VAL A 1 276 ? -0.065 0.890 -18.462 1.00 93.69 276 VAL A C 1
ATOM 2227 O O . VAL A 1 276 ? 0.122 1.874 -19.178 1.00 93.69 276 VAL A O 1
ATOM 2230 N N . LEU A 1 277 ? 0.508 0.763 -17.262 1.00 94.44 277 LEU A N 1
ATOM 2231 C CA . LEU A 1 277 ? 1.321 1.830 -16.676 1.00 94.44 277 LEU A CA 1
ATOM 2232 C C . LEU A 1 277 ? 2.626 2.042 -17.454 1.00 94.44 277 LEU A C 1
ATOM 2234 O O . LEU A 1 277 ? 2.961 3.184 -17.762 1.00 94.44 277 LEU A O 1
ATOM 2238 N N . ASN A 1 278 ? 3.327 0.975 -17.848 1.00 91.94 278 ASN A N 1
ATOM 2239 C CA . ASN A 1 278 ? 4.556 1.087 -18.640 1.00 91.94 278 ASN A CA 1
ATOM 2240 C C . ASN A 1 278 ? 4.303 1.685 -20.031 1.00 91.94 278 ASN A C 1
ATOM 2242 O O . ASN A 1 278 ? 5.103 2.492 -20.508 1.00 91.94 278 ASN A O 1
ATOM 2246 N N . TYR A 1 279 ? 3.181 1.344 -20.671 1.00 90.75 279 TYR A N 1
ATOM 2247 C CA . TYR A 1 279 ? 2.768 1.976 -21.920 1.00 90.75 279 TYR A CA 1
ATOM 2248 C C . TYR A 1 279 ? 2.586 3.484 -21.731 1.00 90.75 279 TYR A C 1
ATOM 2250 O O . TYR A 1 279 ? 3.232 4.259 -22.429 1.00 90.75 279 TYR A O 1
ATOM 2258 N N . HIS A 1 280 ? 1.789 3.913 -20.750 1.00 89.12 280 HIS A N 1
ATOM 2259 C CA . HIS A 1 280 ? 1.539 5.340 -20.509 1.00 89.12 280 HIS A CA 1
ATOM 2260 C C . HIS A 1 280 ? 2.795 6.113 -20.083 1.00 89.12 280 HIS A C 1
ATOM 2262 O O . HIS A 1 280 ? 2.970 7.259 -20.492 1.00 89.12 280 HIS A O 1
ATOM 2268 N N . LEU A 1 281 ? 3.714 5.484 -19.346 1.00 87.75 281 LEU A N 1
ATOM 2269 C CA . LEU A 1 281 ? 5.027 6.055 -19.023 1.00 87.75 281 LEU A CA 1
ATOM 2270 C C . LEU A 1 281 ? 5.909 6.242 -20.270 1.00 87.75 281 LEU A C 1
ATOM 2272 O O . LEU A 1 281 ? 6.632 7.232 -20.370 1.00 87.75 281 LEU A O 1
ATOM 2276 N N . SER A 1 282 ? 5.816 5.346 -21.259 1.00 83.94 282 SER A N 1
ATOM 2277 C CA . SER A 1 282 ? 6.594 5.444 -22.506 1.00 83.94 282 SER A CA 1
ATOM 2278 C C . SER A 1 282 ? 6.197 6.628 -23.406 1.00 83.94 282 SER A C 1
ATOM 2280 O O . SER A 1 282 ? 6.974 7.028 -24.276 1.00 83.94 282 SER A O 1
ATOM 2282 N N . LEU A 1 283 ? 5.022 7.230 -23.172 1.00 80.44 283 LEU A N 1
ATOM 2283 C CA . LEU A 1 283 ? 4.448 8.309 -23.986 1.00 80.44 283 LEU A CA 1
ATOM 2284 C C . LEU A 1 283 ? 4.873 9.732 -23.576 1.00 80.44 283 LEU A C 1
ATOM 2286 O O . LEU A 1 283 ? 4.280 10.683 -24.079 1.00 80.44 283 LEU A O 1
ATOM 2290 N N . LYS A 1 284 ? 5.854 9.919 -22.675 1.00 75.50 284 LYS A N 1
ATOM 2291 C CA . LYS A 1 284 ? 6.186 11.252 -22.104 1.00 75.50 284 LYS A CA 1
ATOM 2292 C C . LYS A 1 284 ? 4.945 11.930 -21.484 1.00 75.50 284 LYS A C 1
ATOM 2294 O O . LYS A 1 284 ? 4.482 12.958 -21.979 1.00 75.50 284 LYS A O 1
ATOM 2299 N N . PRO A 1 285 ? 4.385 11.372 -20.399 1.00 75.62 285 PRO A N 1
ATOM 2300 C CA . PRO A 1 285 ? 3.254 11.983 -19.710 1.00 75.62 285 PRO A CA 1
ATOM 2301 C C . PRO A 1 285 ? 3.574 13.424 -19.282 1.00 75.62 285 PRO A C 1
ATOM 2303 O O . PRO A 1 285 ? 4.623 13.688 -18.697 1.00 75.62 285 PRO A O 1
ATOM 2306 N N . GLY A 1 286 ? 2.642 14.354 -19.511 1.00 78.00 286 GLY A N 1
ATOM 2307 C CA . GLY A 1 286 ? 2.631 15.623 -18.779 1.00 78.00 286 GLY A CA 1
ATOM 2308 C C . GLY A 1 286 ? 2.268 15.401 -17.305 1.00 78.00 286 GLY A C 1
ATOM 2309 O O . GLY A 1 286 ? 1.746 14.347 -16.942 1.00 78.00 286 GLY A O 1
ATOM 2310 N N . TRP A 1 287 ? 2.480 16.407 -16.454 1.00 78.69 287 TRP A N 1
ATOM 2311 C CA . TRP A 1 287 ? 2.307 16.284 -14.999 1.00 78.69 287 TRP A CA 1
ATOM 2312 C C . TRP A 1 287 ? 0.951 15.746 -14.546 1.00 78.69 287 TRP A C 1
ATOM 2314 O O . TRP A 1 287 ? 0.901 14.856 -13.709 1.00 78.69 287 TRP A O 1
ATOM 2324 N N . SER A 1 288 ? -0.147 16.222 -15.136 1.00 82.56 288 SER A N 1
ATOM 2325 C CA . SER A 1 288 ? -1.484 15.740 -14.767 1.00 82.56 288 SER A CA 1
ATOM 2326 C C . SER A 1 288 ? -1.696 14.258 -15.100 1.00 82.56 288 SER A C 1
ATOM 2328 O O . SER A 1 288 ? -2.375 13.557 -14.355 1.00 82.56 288 SER A O 1
ATOM 2330 N N . HIS A 1 289 ? -1.111 13.768 -16.199 1.00 84.62 289 HIS A N 1
ATOM 2331 C CA . HIS A 1 289 ? -1.171 12.347 -16.561 1.00 84.62 289 HIS A CA 1
ATOM 2332 C C . HIS A 1 289 ? -0.249 11.515 -15.668 1.00 84.62 289 HIS A C 1
ATOM 2334 O O . HIS A 1 289 ? -0.600 10.416 -15.255 1.00 84.62 289 HIS A O 1
ATOM 2340 N N . TYR A 1 290 ? 0.914 12.064 -15.319 1.00 84.94 290 TYR A N 1
ATOM 2341 C CA . TYR A 1 290 ? 1.855 11.443 -14.396 1.00 84.94 290 TYR A CA 1
ATOM 2342 C C . TYR A 1 290 ? 1.270 11.267 -12.992 1.00 84.94 290 TYR A C 1
ATOM 2344 O O . TYR A 1 290 ? 1.401 10.189 -12.417 1.00 84.94 290 TYR A O 1
ATOM 2352 N N . ASP A 1 291 ? 0.576 12.283 -12.474 1.00 86.00 291 ASP A N 1
ATOM 2353 C CA . ASP A 1 291 ? -0.120 12.192 -11.192 1.00 86.00 291 ASP A CA 1
ATOM 2354 C C . ASP A 1 291 ? -1.130 11.030 -11.236 1.00 86.00 291 ASP A C 1
ATOM 2356 O O . ASP A 1 291 ? -1.082 10.166 -10.373 1.00 86.00 291 ASP A O 1
ATOM 2360 N N . GLN A 1 292 ? -1.929 10.886 -12.304 1.00 87.50 292 GLN A N 1
ATOM 2361 C CA . GLN A 1 292 ? -2.854 9.747 -12.450 1.00 87.50 292 GLN A CA 1
ATOM 2362 C C . GLN A 1 292 ? -2.145 8.382 -12.514 1.00 87.50 292 GLN A C 1
ATOM 2364 O O . GLN A 1 292 ? -2.665 7.391 -11.999 1.00 87.50 292 GLN A O 1
ATOM 2369 N N . ILE A 1 293 ? -0.961 8.306 -13.134 1.00 91.19 293 ILE A N 1
ATOM 2370 C CA . ILE A 1 293 ? -0.133 7.089 -13.140 1.00 91.19 293 ILE A CA 1
ATOM 2371 C C . ILE A 1 293 ? 0.333 6.759 -11.715 1.00 91.19 293 ILE A C 1
ATOM 2373 O O . ILE A 1 293 ? 0.277 5.594 -11.319 1.00 91.19 293 ILE A O 1
ATOM 2377 N N . LEU A 1 294 ? 0.771 7.759 -10.941 1.00 90.75 294 LEU A N 1
ATOM 2378 C CA . LEU A 1 294 ? 1.157 7.590 -9.538 1.00 90.75 294 LEU A CA 1
ATOM 2379 C C . LEU A 1 294 ? -0.034 7.172 -8.666 1.00 90.75 294 LEU A C 1
ATOM 2381 O O . LEU A 1 294 ? 0.106 6.246 -7.870 1.00 90.75 294 LEU A O 1
ATOM 2385 N N . GLU A 1 295 ? -1.193 7.813 -8.834 1.00 89.69 295 GLU A N 1
ATOM 2386 C CA . GLU A 1 295 ? -2.439 7.477 -8.133 1.00 89.69 295 GLU A CA 1
ATOM 2387 C C . GLU A 1 295 ? -2.806 6.011 -8.385 1.00 89.69 295 GLU A C 1
ATOM 2389 O O . GLU A 1 295 ? -2.947 5.228 -7.444 1.00 89.69 295 GLU A O 1
ATOM 2394 N N . ALA A 1 296 ? -2.865 5.605 -9.658 1.00 92.12 296 ALA A N 1
ATOM 2395 C CA . ALA A 1 296 ? -3.141 4.226 -10.039 1.00 92.12 296 ALA A CA 1
ATOM 2396 C C . ALA A 1 296 ? -2.099 3.265 -9.457 1.00 92.12 296 ALA A C 1
ATOM 2398 O O . ALA A 1 296 ? -2.468 2.251 -8.872 1.00 92.12 296 ALA A O 1
ATOM 2399 N N . PHE A 1 297 ? -0.807 3.586 -9.555 1.00 94.00 297 PHE A N 1
ATOM 2400 C CA . PHE A 1 297 ? 0.254 2.768 -8.974 1.00 94.00 297 PHE A CA 1
ATOM 2401 C C . PHE A 1 297 ? 0.032 2.540 -7.471 1.00 94.00 297 PHE A C 1
ATOM 2403 O O . PHE A 1 297 ? 0.056 1.392 -7.034 1.00 94.00 297 PHE A O 1
ATOM 2410 N N . MET A 1 298 ? -0.252 3.588 -6.690 1.00 91.38 298 MET A N 1
ATOM 2411 C CA . MET A 1 298 ? -0.474 3.465 -5.244 1.00 91.38 298 MET A CA 1
ATOM 2412 C C . MET A 1 298 ? -1.730 2.661 -4.898 1.00 91.38 298 MET A C 1
ATOM 2414 O O . MET A 1 298 ? -1.655 1.787 -4.037 1.00 91.38 298 MET A O 1
ATOM 2418 N N . LEU A 1 299 ? -2.853 2.887 -5.587 1.00 89.44 299 LEU A N 1
ATOM 2419 C CA . LEU A 1 299 ? -4.093 2.136 -5.349 1.00 89.44 299 LEU A CA 1
ATOM 2420 C C . LEU A 1 299 ? -3.913 0.635 -5.623 1.00 89.44 299 LEU A C 1
ATOM 2422 O O . LEU A 1 299 ? -4.387 -0.196 -4.849 1.00 89.44 299 LEU A O 1
ATOM 2426 N N . ILE A 1 300 ? -3.163 0.280 -6.671 1.00 91.31 300 ILE A N 1
ATOM 2427 C CA . ILE A 1 300 ? -2.825 -1.114 -6.996 1.00 91.31 300 ILE A CA 1
ATOM 2428 C C . ILE A 1 300 ? -1.968 -1.735 -5.884 1.00 91.31 300 ILE A C 1
ATOM 2430 O O . ILE A 1 300 ? -2.208 -2.879 -5.496 1.00 91.31 300 ILE A O 1
ATOM 2434 N N . LEU A 1 301 ? -0.995 -0.995 -5.335 1.00 91.62 301 LEU A N 1
ATOM 2435 C CA . LEU A 1 301 ? -0.219 -1.475 -4.188 1.00 91.62 301 LEU A CA 1
ATOM 2436 C C . LEU A 1 301 ? -1.104 -1.694 -2.960 1.00 91.62 301 LEU A C 1
ATOM 2438 O O . LEU A 1 301 ? -0.955 -2.716 -2.297 1.00 91.62 301 LEU A O 1
ATOM 2442 N N . CYS A 1 302 ? -2.016 -0.767 -2.663 1.00 86.81 302 CYS A N 1
ATOM 2443 C CA . CYS A 1 302 ? -2.932 -0.890 -1.532 1.00 86.81 302 CYS A CA 1
ATOM 2444 C C . CYS A 1 302 ? -3.833 -2.127 -1.665 1.00 86.81 302 CYS A C 1
ATOM 2446 O O . CYS A 1 302 ? -3.910 -2.898 -0.714 1.00 86.81 302 CYS A O 1
ATOM 2448 N N . ASP A 1 303 ? -4.440 -2.358 -2.833 1.00 85.81 303 ASP A N 1
ATOM 2449 C CA . ASP A 1 303 ? -5.301 -3.523 -3.096 1.00 85.81 303 ASP A CA 1
ATOM 2450 C C . ASP A 1 303 ? -4.530 -4.846 -2.926 1.00 85.81 303 ASP A C 1
ATOM 2452 O O . ASP A 1 303 ? -4.879 -5.702 -2.114 1.00 85.81 303 ASP A O 1
ATOM 2456 N N . PHE A 1 304 ? -3.394 -5.009 -3.604 1.00 85.50 304 PHE A N 1
ATOM 2457 C CA . PHE A 1 304 ? -2.701 -6.299 -3.592 1.00 85.50 304 PHE A CA 1
ATOM 2458 C C . PHE A 1 304 ? -1.826 -6.545 -2.360 1.00 85.50 304 PHE A C 1
ATOM 2460 O O . PHE A 1 304 ? -1.532 -7.701 -2.062 1.00 85.50 304 PHE A O 1
ATOM 2467 N N . ASN A 1 305 ? -1.416 -5.517 -1.610 1.00 81.12 305 ASN A N 1
ATOM 2468 C CA . ASN A 1 305 ? -0.568 -5.709 -0.429 1.00 81.12 305 ASN A CA 1
ATOM 2469 C C . ASN A 1 305 ? -1.257 -6.511 0.685 1.00 81.12 305 ASN A C 1
ATOM 2471 O O . ASN A 1 305 ? -0.571 -7.251 1.393 1.00 81.12 305 ASN A O 1
ATOM 2475 N N . ALA A 1 306 ? -2.578 -6.398 0.858 1.00 70.19 306 ALA A N 1
ATOM 2476 C CA . ALA A 1 306 ? -3.260 -7.249 1.836 1.00 70.19 306 ALA A CA 1
ATOM 2477 C C . ALA A 1 306 ? -3.572 -8.649 1.297 1.00 70.19 306 ALA A C 1
ATOM 2479 O O . ALA A 1 306 ? -3.812 -9.569 2.084 1.00 70.19 306 ALA A O 1
ATOM 2480 N N . ASN A 1 307 ? -3.501 -8.857 -0.021 1.00 67.06 307 ASN A N 1
ATOM 2481 C CA . ASN A 1 307 ? -3.639 -10.180 -0.608 1.00 67.06 307 ASN A CA 1
ATOM 2482 C C . ASN A 1 307 ? -2.319 -10.961 -0.507 1.00 67.06 307 ASN A C 1
ATOM 2484 O O . ASN A 1 307 ? -1.459 -10.928 -1.389 1.00 67.06 307 ASN A O 1
ATOM 2488 N N . LYS A 1 308 ? -2.166 -11.711 0.589 1.00 67.56 308 LYS A N 1
ATOM 2489 C CA . LYS A 1 308 ? -0.949 -12.487 0.884 1.00 67.56 308 LYS A CA 1
ATOM 2490 C C . LYS A 1 308 ? -0.595 -13.527 -0.189 1.00 67.56 308 LYS A C 1
ATOM 2492 O O . LYS A 1 308 ? 0.567 -13.918 -0.269 1.00 67.56 308 LYS A O 1
ATOM 2497 N N . HIS A 1 309 ? -1.555 -13.981 -0.998 1.00 65.75 309 HIS A N 1
ATOM 2498 C CA . HIS A 1 309 ? -1.349 -15.079 -1.948 1.00 65.75 309 HIS A CA 1
ATOM 2499 C C . HIS A 1 309 ? -0.550 -14.680 -3.198 1.00 65.75 309 HIS A C 1
ATOM 2501 O O . HIS A 1 309 ? 0.115 -15.528 -3.783 1.00 65.75 309 HIS A O 1
ATOM 2507 N N . GLU A 1 310 ? -0.542 -13.397 -3.568 1.00 77.38 310 GLU A N 1
ATOM 2508 C CA . GLU A 1 310 ? 0.057 -12.906 -4.824 1.00 77.38 310 GLU A CA 1
ATOM 2509 C C . GLU A 1 310 ? 1.247 -11.965 -4.589 1.00 77.38 310 GLU A C 1
ATOM 2511 O O . GLU A 1 310 ? 1.639 -11.182 -5.457 1.00 77.38 310 GLU A O 1
ATOM 2516 N N . PHE A 1 311 ? 1.861 -12.046 -3.404 1.00 85.19 311 PHE A N 1
ATOM 2517 C CA . PHE A 1 311 ? 2.957 -11.164 -3.004 1.00 85.19 311 PHE A CA 1
ATOM 2518 C C . PHE A 1 311 ? 4.109 -11.149 -4.023 1.00 85.19 311 PHE A C 1
ATOM 2520 O O . PHE A 1 311 ? 4.624 -10.088 -4.364 1.00 85.19 311 PHE A O 1
ATOM 2527 N N . ASN A 1 312 ? 4.486 -12.305 -4.576 1.00 87.12 312 ASN A N 1
ATOM 2528 C CA . ASN A 1 312 ? 5.565 -12.386 -5.567 1.00 87.12 312 ASN A CA 1
ATOM 2529 C C . ASN A 1 312 ? 5.238 -11.619 -6.857 1.00 87.12 312 ASN A C 1
ATOM 2531 O O . ASN A 1 312 ? 6.108 -10.955 -7.420 1.00 87.12 312 ASN A O 1
ATOM 2535 N N . HIS A 1 313 ? 3.990 -11.676 -7.319 1.00 87.44 313 HIS A N 1
ATOM 2536 C CA . HIS A 1 313 ? 3.547 -10.961 -8.515 1.00 87.44 313 HIS A CA 1
ATOM 2537 C C . HIS A 1 313 ? 3.431 -9.464 -8.271 1.00 87.44 313 HIS A C 1
ATOM 2539 O O . HIS A 1 313 ? 3.768 -8.686 -9.161 1.00 87.44 313 HIS A O 1
ATOM 2545 N N . LEU A 1 314 ? 3.056 -9.058 -7.056 1.00 91.62 314 LEU A N 1
ATOM 2546 C CA . LEU A 1 314 ? 3.112 -7.661 -6.634 1.00 91.62 314 LEU A CA 1
ATOM 2547 C C . LEU A 1 314 ? 4.551 -7.122 -6.679 1.00 91.62 314 LEU A C 1
ATOM 2549 O O . LEU A 1 314 ? 4.788 -6.043 -7.219 1.00 91.62 314 LEU A O 1
ATOM 2553 N N . ILE A 1 315 ? 5.528 -7.891 -6.187 1.00 91.50 315 ILE A N 1
ATOM 2554 C CA . ILE A 1 315 ? 6.952 -7.529 -6.262 1.00 91.50 315 ILE A CA 1
ATOM 2555 C C . ILE A 1 315 ? 7.423 -7.400 -7.719 1.00 91.50 315 ILE A C 1
ATOM 2557 O O . ILE A 1 315 ? 8.133 -6.448 -8.045 1.00 91.50 315 ILE A O 1
ATOM 2561 N N . LEU A 1 316 ? 7.007 -8.304 -8.615 1.00 90.19 316 LEU A N 1
ATOM 2562 C CA . LEU A 1 316 ? 7.319 -8.205 -10.048 1.00 90.19 316 LEU A CA 1
ATOM 2563 C C . LEU A 1 316 ? 6.698 -6.957 -10.691 1.00 90.19 316 LEU A C 1
ATOM 2565 O O . LEU A 1 316 ? 7.380 -6.258 -11.438 1.00 90.19 316 LEU A O 1
ATOM 2569 N N . PHE A 1 317 ? 5.442 -6.644 -10.363 1.00 94.00 317 PHE A N 1
ATOM 2570 C CA . PHE A 1 317 ? 4.767 -5.423 -10.810 1.00 94.00 317 PHE A CA 1
ATOM 2571 C C . PHE A 1 317 ? 5.537 -4.166 -10.377 1.00 94.00 317 PHE A C 1
ATOM 2573 O O . PHE A 1 317 ? 5.866 -3.325 -11.214 1.00 94.00 317 PHE A O 1
ATOM 2580 N N . ILE A 1 318 ? 5.906 -4.064 -9.094 1.00 94.44 318 ILE A N 1
ATOM 2581 C CA . ILE A 1 318 ? 6.680 -2.929 -8.567 1.00 94.44 318 ILE A CA 1
ATOM 2582 C C . ILE A 1 318 ? 8.031 -2.817 -9.277 1.00 94.44 318 ILE A C 1
ATOM 2584 O O . ILE A 1 318 ? 8.416 -1.731 -9.712 1.00 94.44 318 ILE A O 1
ATOM 2588 N N . ALA A 1 319 ? 8.748 -3.937 -9.402 1.00 91.12 319 ALA A N 1
ATOM 2589 C CA . ALA A 1 319 ? 10.066 -3.985 -10.025 1.00 91.12 319 ALA A CA 1
ATOM 2590 C C . ALA A 1 319 ? 10.041 -3.600 -11.513 1.00 91.12 319 ALA A C 1
ATOM 2592 O O . ALA A 1 319 ? 11.048 -3.099 -12.012 1.00 91.12 319 ALA A O 1
ATOM 2593 N N . SER A 1 320 ? 8.913 -3.813 -12.194 1.00 91.00 320 SER A N 1
ATOM 2594 C CA . SER A 1 320 ? 8.698 -3.437 -13.593 1.00 91.00 320 SER A CA 1
ATOM 2595 C C . SER A 1 320 ? 8.346 -1.952 -13.746 1.00 91.00 320 SER A C 1
ATOM 2597 O O . SER A 1 320 ? 8.993 -1.234 -14.508 1.00 91.00 320 SER A O 1
ATOM 2599 N N . VAL A 1 321 ? 7.368 -1.461 -12.977 1.00 93.62 321 VAL A N 1
ATOM 2600 C CA . VAL A 1 321 ? 6.755 -0.137 -13.190 1.00 93.62 321 VAL A CA 1
ATOM 2601 C C . VAL A 1 321 ? 7.508 0.995 -12.488 1.00 93.62 321 VAL A C 1
ATOM 2603 O O . VAL A 1 321 ? 7.740 2.050 -13.082 1.00 93.62 321 VAL A O 1
ATOM 2606 N N . PHE A 1 322 ? 7.924 0.806 -11.231 1.00 93.00 322 PHE A N 1
ATOM 2607 C CA . PHE A 1 322 ? 8.536 1.879 -10.435 1.00 93.00 322 PHE A CA 1
ATOM 2608 C C . PHE A 1 322 ? 9.820 2.460 -11.058 1.00 93.00 322 PHE A C 1
ATOM 2610 O O . PHE A 1 322 ? 9.975 3.683 -11.059 1.00 93.00 322 PHE A O 1
ATOM 2617 N N . PRO A 1 323 ? 10.720 1.660 -11.672 1.00 88.81 323 PRO A N 1
ATOM 2618 C CA . PRO A 1 323 ? 11.844 2.214 -12.419 1.00 88.81 323 PRO A CA 1
ATOM 2619 C C . PRO A 1 323 ? 11.407 3.121 -13.568 1.00 88.81 323 PRO A C 1
ATOM 2621 O O . PRO A 1 323 ? 12.077 4.111 -13.833 1.00 88.81 323 PRO A O 1
ATOM 2624 N N . GLY A 1 324 ? 10.302 2.799 -14.245 1.00 86.81 324 GLY A N 1
ATOM 2625 C CA . GLY A 1 324 ? 9.731 3.633 -15.298 1.00 86.81 324 GLY A CA 1
ATOM 2626 C C . GLY A 1 324 ? 9.190 4.956 -14.757 1.00 86.81 324 GLY A C 1
ATOM 2627 O O . GLY A 1 324 ? 9.457 6.000 -15.349 1.00 86.81 324 GLY A O 1
ATOM 2628 N N . ILE A 1 325 ? 8.511 4.932 -13.605 1.00 89.81 325 ILE A N 1
ATOM 2629 C CA . ILE A 1 325 ? 8.025 6.127 -12.888 1.00 89.81 325 ILE A CA 1
ATOM 2630 C C . ILE A 1 325 ? 9.188 7.068 -12.553 1.00 89.81 325 ILE A C 1
ATOM 2632 O O . ILE A 1 325 ? 9.105 8.272 -12.800 1.00 89.81 325 ILE A O 1
ATOM 2636 N N . VAL A 1 326 ? 10.279 6.505 -12.030 1.00 86.25 326 VAL A N 1
ATOM 2637 C CA . VAL A 1 326 ? 11.516 7.228 -11.718 1.00 86.25 326 VAL A CA 1
ATOM 2638 C C . VAL A 1 326 ? 12.189 7.752 -12.989 1.00 86.25 326 VAL A C 1
ATOM 2640 O O . VAL A 1 326 ? 12.595 8.909 -13.048 1.00 86.25 326 VAL A O 1
ATOM 2643 N N . PHE A 1 327 ? 12.322 6.911 -14.016 1.00 79.62 327 PHE A N 1
ATOM 2644 C CA . PHE A 1 327 ? 13.141 7.198 -15.192 1.00 79.62 327 PHE A CA 1
ATOM 2645 C C . PHE A 1 327 ? 12.504 8.184 -16.169 1.00 79.62 327 PHE A C 1
ATOM 2647 O O . PHE A 1 327 ? 13.187 9.050 -16.715 1.00 79.62 327 PHE A O 1
ATOM 2654 N N . THR A 1 328 ? 11.195 8.058 -16.392 1.00 75.19 328 THR A N 1
ATOM 2655 C CA . THR A 1 328 ? 10.419 8.984 -17.237 1.00 75.19 328 THR A CA 1
ATOM 2656 C C . THR A 1 328 ? 10.596 10.418 -16.756 1.00 75.19 328 THR A C 1
ATOM 2658 O O . THR A 1 328 ? 10.641 11.350 -17.552 1.00 75.19 328 THR A O 1
ATOM 2661 N N . PHE A 1 329 ? 10.786 10.566 -15.449 1.00 66.75 329 PHE A N 1
ATOM 2662 C CA . PHE A 1 329 ? 11.095 11.823 -14.813 1.00 66.75 329 PHE A CA 1
ATOM 2663 C C . PHE A 1 329 ? 12.603 12.136 -14.786 1.00 66.75 329 PHE A C 1
ATOM 2665 O O . PHE A 1 329 ? 13.010 13.294 -14.914 1.00 66.75 329 PHE A O 1
ATOM 2672 N N . SER A 1 330 ? 13.460 11.111 -14.681 1.00 63.09 330 SER A N 1
ATOM 2673 C CA . SER A 1 330 ? 14.900 11.316 -14.556 1.00 63.09 330 SER A CA 1
ATOM 2674 C C . SER A 1 330 ? 15.612 11.768 -15.818 1.00 63.09 330 SER A C 1
ATOM 2676 O O . SER A 1 330 ? 16.537 12.583 -15.751 1.00 63.09 330 SER A O 1
ATOM 2678 N N . LYS A 1 331 ? 15.144 11.313 -16.981 1.00 54.34 331 LYS A N 1
ATOM 2679 C CA . LYS A 1 331 ? 15.759 11.644 -18.268 1.00 54.34 331 LYS A CA 1
ATOM 2680 C C . LYS A 1 331 ? 15.549 13.089 -18.717 1.00 54.34 331 LYS A C 1
ATOM 2682 O O . LYS A 1 331 ? 16.299 13.541 -19.577 1.00 54.34 331 LYS A O 1
ATOM 2687 N N . SER A 1 332 ? 14.569 13.806 -18.164 1.00 49.69 332 SER A N 1
ATOM 2688 C CA . SER A 1 332 ? 14.383 15.227 -18.467 1.00 49.69 332 SER A CA 1
ATOM 2689 C C . SER A 1 332 ? 15.169 16.162 -17.546 1.00 49.69 332 SER A C 1
ATOM 2691 O O . SER A 1 332 ? 15.403 17.291 -17.961 1.00 49.69 332 SER A O 1
ATOM 2693 N N . ILE A 1 333 ? 15.552 15.760 -16.317 1.00 42.47 333 ILE A N 1
ATOM 2694 C CA . ILE A 1 333 ? 15.956 16.763 -15.307 1.00 42.47 333 ILE A CA 1
ATOM 2695 C C . ILE A 1 333 ? 16.945 16.300 -14.201 1.00 42.47 333 ILE A C 1
ATOM 2697 O O . ILE A 1 333 ? 17.201 17.056 -13.274 1.00 42.47 333 ILE A O 1
ATOM 2701 N N . PHE A 1 334 ? 17.580 15.117 -14.233 1.00 46.25 334 PHE A N 1
ATOM 2702 C CA . PHE A 1 334 ? 18.490 14.715 -13.120 1.00 46.25 334 PHE A CA 1
ATOM 2703 C C . PHE A 1 334 ? 19.847 15.441 -13.049 1.00 46.25 334 PHE A C 1
ATOM 2705 O O . PHE A 1 334 ? 20.681 15.103 -12.209 1.00 46.25 334 PHE A O 1
ATOM 2712 N N . THR A 1 335 ? 20.057 16.473 -13.864 1.00 50.38 335 THR A N 1
ATOM 2713 C CA . THR A 1 335 ? 21.108 17.475 -13.635 1.00 50.38 335 THR A CA 1
ATOM 2714 C C . THR A 1 335 ? 20.652 18.641 -12.750 1.00 50.38 335 THR A C 1
ATOM 2716 O O . THR A 1 335 ? 21.505 19.394 -12.294 1.00 50.38 335 THR A O 1
ATOM 2719 N N . ASP A 1 336 ? 19.350 18.794 -12.475 1.00 58.00 336 ASP A N 1
ATOM 2720 C CA . ASP A 1 336 ? 18.783 19.914 -11.715 1.00 58.00 336 ASP A CA 1
ATOM 2721 C C . ASP A 1 336 ? 18.052 19.427 -10.443 1.00 58.00 336 ASP A C 1
ATOM 2723 O O . ASP A 1 336 ? 17.150 18.584 -10.470 1.00 58.00 336 ASP A O 1
ATOM 2727 N N . SER A 1 337 ? 18.485 19.964 -9.298 1.00 62.81 337 SER A N 1
ATOM 2728 C CA . SER A 1 337 ? 17.967 19.677 -7.952 1.00 62.81 337 SER A CA 1
ATOM 2729 C C . SER A 1 337 ? 16.454 19.912 -7.842 1.00 62.81 337 SER A C 1
ATOM 2731 O O . SER A 1 337 ? 15.752 19.188 -7.129 1.00 62.81 337 SER A O 1
ATOM 2733 N N . PHE A 1 338 ? 15.928 20.875 -8.605 1.00 67.25 338 PHE A N 1
ATOM 2734 C CA . PHE A 1 338 ? 14.526 21.279 -8.545 1.00 67.25 338 PHE A CA 1
ATOM 2735 C C . PHE A 1 338 ? 13.562 20.160 -8.955 1.00 67.25 338 PHE A C 1
ATOM 2737 O O . PHE A 1 338 ? 12.518 19.961 -8.336 1.00 67.25 338 PHE A O 1
ATOM 2744 N N . ALA A 1 339 ? 13.923 19.367 -9.960 1.00 68.06 339 ALA A N 1
ATOM 2745 C CA . ALA A 1 339 ? 13.066 18.282 -10.405 1.00 68.06 339 ALA A CA 1
ATOM 2746 C C . ALA A 1 339 ? 12.996 17.134 -9.416 1.00 68.06 339 ALA A C 1
ATOM 2748 O O . ALA A 1 339 ? 11.903 16.658 -9.123 1.00 68.06 339 ALA A O 1
ATOM 2749 N N . LYS A 1 340 ? 14.137 16.702 -8.862 1.00 71.81 340 LYS A N 1
ATOM 2750 C CA . LYS A 1 340 ? 14.133 15.680 -7.807 1.00 71.81 340 LYS A CA 1
ATOM 2751 C C . LYS A 1 340 ? 13.157 16.083 -6.697 1.00 71.81 340 LYS A C 1
ATOM 2753 O O . LYS A 1 340 ? 12.340 15.264 -6.286 1.00 71.81 340 LYS A O 1
ATOM 2758 N N . HIS A 1 341 ? 13.184 17.352 -6.287 1.00 73.06 341 HIS A N 1
ATOM 2759 C CA . HIS A 1 341 ? 12.235 17.890 -5.319 1.00 73.06 341 HIS A CA 1
ATOM 2760 C C . HIS A 1 341 ? 10.774 17.800 -5.788 1.00 73.06 341 HIS A C 1
ATOM 2762 O O . HIS A 1 341 ? 9.942 17.318 -5.024 1.00 73.06 341 HIS A O 1
ATOM 2768 N N . ASP A 1 342 ? 10.448 18.203 -7.021 1.00 76.81 342 ASP A N 1
ATOM 2769 C CA . ASP A 1 342 ? 9.066 18.136 -7.527 1.00 76.81 342 ASP A CA 1
ATOM 2770 C C . ASP A 1 342 ? 8.526 16.696 -7.578 1.00 76.81 342 ASP A C 1
ATOM 2772 O O . ASP A 1 342 ? 7.380 16.450 -7.203 1.00 76.81 342 ASP A O 1
ATOM 2776 N N . PHE A 1 343 ? 9.367 15.716 -7.932 1.00 82.25 343 PHE A N 1
ATOM 2777 C CA . PHE A 1 343 ? 9.002 14.299 -7.840 1.00 82.25 343 PHE A CA 1
ATOM 2778 C C . PHE A 1 343 ? 8.652 13.892 -6.409 1.00 82.25 343 PHE A C 1
ATOM 2780 O O . PHE A 1 343 ? 7.589 13.315 -6.181 1.00 82.25 343 PHE A O 1
ATOM 2787 N N . TYR A 1 344 ? 9.517 14.199 -5.436 1.00 80.69 344 TYR A N 1
ATOM 2788 C CA . TYR A 1 344 ? 9.254 13.859 -4.038 1.00 80.69 344 TYR A CA 1
ATOM 2789 C C . TYR A 1 344 ? 8.001 14.565 -3.522 1.00 80.69 344 TYR A C 1
ATOM 2791 O O . TYR A 1 344 ? 7.162 13.930 -2.885 1.00 80.69 344 TYR A O 1
ATOM 2799 N N . PHE A 1 345 ? 7.839 15.852 -3.829 1.00 79.56 345 PHE A N 1
ATOM 2800 C CA . PHE A 1 345 ? 6.664 16.628 -3.456 1.00 79.56 345 PHE A CA 1
ATOM 2801 C C . PHE A 1 345 ? 5.383 15.978 -3.986 1.00 79.56 345 PHE A C 1
ATOM 2803 O O . PHE A 1 345 ? 4.467 15.720 -3.208 1.00 79.56 345 PHE A O 1
ATOM 2810 N N . ARG A 1 346 ? 5.335 15.632 -5.277 1.00 82.44 346 ARG A N 1
ATOM 2811 C CA . ARG A 1 346 ? 4.168 14.993 -5.903 1.00 82.44 346 ARG A CA 1
ATOM 2812 C C . ARG A 1 346 ? 3.907 13.595 -5.387 1.00 82.44 346 ARG A C 1
ATOM 2814 O O . ARG A 1 346 ? 2.759 13.270 -5.114 1.00 82.44 346 ARG A O 1
ATOM 2821 N N . PHE A 1 347 ? 4.944 12.784 -5.204 1.00 86.94 347 PHE A N 1
ATOM 2822 C CA . PHE A 1 347 ? 4.788 11.449 -4.637 1.00 86.94 347 PHE A CA 1
ATOM 2823 C C . PHE A 1 347 ? 4.149 11.522 -3.245 1.00 86.94 347 PHE A C 1
ATOM 2825 O O . PHE A 1 347 ? 3.198 10.798 -2.963 1.00 86.94 347 PHE A O 1
ATOM 2832 N N . ASN A 1 348 ? 4.605 12.450 -2.400 1.00 81.06 348 ASN A N 1
ATOM 2833 C CA . ASN A 1 348 ? 4.010 12.678 -1.083 1.00 81.06 348 ASN A CA 1
ATOM 2834 C C . ASN A 1 348 ? 2.601 13.270 -1.166 1.00 81.06 348 ASN A C 1
ATOM 2836 O O . ASN A 1 348 ? 1.738 12.884 -0.383 1.00 81.06 348 ASN A O 1
ATOM 2840 N N . LEU A 1 349 ? 2.343 14.168 -2.120 1.00 80.94 349 LEU A N 1
ATOM 2841 C CA . LEU A 1 349 ? 1.014 14.720 -2.373 1.00 80.94 349 LEU A CA 1
ATOM 2842 C C . LEU A 1 349 ? 0.025 13.594 -2.709 1.00 80.94 349 LEU A C 1
ATOM 2844 O O . LEU A 1 349 ? -1.001 13.452 -2.049 1.00 80.94 349 LEU A O 1
ATOM 2848 N N . VAL A 1 350 ? 0.370 12.752 -3.685 1.00 82.81 350 VAL A N 1
ATOM 2849 C CA . VAL A 1 350 ? -0.439 11.603 -4.105 1.00 82.81 350 VAL A CA 1
ATOM 2850 C C . VAL A 1 350 ? -0.636 10.642 -2.938 1.00 82.81 350 VAL A C 1
ATOM 2852 O O . VAL A 1 350 ? -1.771 10.267 -2.668 1.00 82.81 350 VAL A O 1
ATOM 2855 N N . MET A 1 351 ? 0.417 10.314 -2.184 1.00 83.00 351 MET A N 1
ATOM 2856 C CA . MET A 1 351 ? 0.304 9.455 -1.003 1.00 83.00 351 MET A CA 1
ATOM 2857 C C . MET A 1 351 ? -0.666 10.042 0.034 1.00 83.00 351 MET A C 1
ATOM 2859 O O . MET A 1 351 ? -1.575 9.352 0.485 1.00 83.00 351 MET A O 1
ATOM 2863 N N . LYS A 1 352 ? -0.547 11.338 0.345 1.00 77.94 352 LYS A N 1
ATOM 2864 C CA . LYS A 1 352 ? -1.392 12.026 1.331 1.00 77.94 352 LYS A CA 1
ATOM 2865 C C . LYS A 1 352 ? -2.864 12.071 0.930 1.00 77.94 352 LYS A C 1
ATOM 2867 O O . LYS A 1 352 ? -3.722 12.021 1.804 1.00 77.94 352 LYS A O 1
ATOM 2872 N N . TYR A 1 353 ? -3.181 12.218 -0.355 1.00 76.81 353 TYR A N 1
ATOM 2873 C CA . TYR A 1 353 ? -4.573 12.346 -0.802 1.00 76.81 353 TYR A CA 1
ATOM 2874 C C . TYR A 1 353 ? -5.208 11.025 -1.224 1.00 76.81 353 TYR A C 1
ATOM 2876 O O . TYR A 1 353 ? -6.402 10.846 -0.997 1.00 76.81 353 TYR A O 1
ATOM 2884 N N . CYS A 1 354 ? -4.438 10.102 -1.798 1.00 76.06 354 CYS A N 1
ATOM 2885 C CA . CYS A 1 354 ? -4.971 8.837 -2.295 1.00 76.06 354 CYS A CA 1
ATOM 2886 C C . CYS A 1 354 ? -5.129 7.803 -1.197 1.00 76.06 354 CYS A C 1
ATOM 2888 O O . CYS A 1 354 ? -5.995 6.953 -1.314 1.00 76.06 354 CYS A O 1
ATOM 2890 N N . VAL A 1 355 ? -4.320 7.864 -0.138 1.00 75.06 355 VAL A N 1
ATOM 2891 C CA . VAL A 1 355 ? -4.189 6.789 0.852 1.00 75.06 355 VAL A CA 1
ATOM 2892 C C . VAL A 1 355 ? -4.953 7.113 2.145 1.00 75.06 355 VAL A C 1
ATOM 2894 O O . VAL A 1 355 ? -4.498 6.834 3.246 1.00 75.06 355 VAL A O 1
ATOM 2897 N N . LYS A 1 356 ? -6.138 7.726 2.034 1.00 80.00 356 LYS A N 1
ATOM 2898 C CA . LYS A 1 356 ? -6.985 8.059 3.194 1.00 80.00 356 LYS A CA 1
ATOM 2899 C C . LYS A 1 356 ? -8.095 7.027 3.374 1.00 80.00 356 LYS A C 1
ATOM 2901 O O . LYS A 1 356 ? -9.103 7.143 2.689 1.00 80.00 356 LYS A O 1
ATOM 2906 N N . PRO A 1 357 ? -7.962 6.011 4.235 1.00 77.81 357 PRO A N 1
ATOM 2907 C CA . PRO A 1 357 ? -8.989 4.988 4.373 1.00 77.81 357 PRO A CA 1
ATOM 2908 C C . PRO A 1 357 ? -10.254 5.515 5.063 1.00 77.81 357 PRO A C 1
ATOM 2910 O O . PRO A 1 357 ? -10.183 6.366 5.949 1.00 77.81 357 PRO A O 1
ATOM 2913 N N . TYR A 1 358 ? -11.412 4.973 4.686 1.00 76.19 358 TYR A N 1
ATOM 2914 C CA . TYR A 1 358 ? -12.659 5.109 5.435 1.00 76.19 358 TYR A CA 1
ATOM 2915 C C . TYR A 1 358 ? -13.422 3.781 5.493 1.00 76.19 358 TYR A C 1
ATOM 2917 O O . TYR A 1 358 ? -13.325 2.964 4.583 1.00 76.19 358 TYR A O 1
ATOM 2925 N N . THR A 1 359 ? -14.198 3.551 6.548 1.00 69.56 359 THR A N 1
ATOM 2926 C CA . THR A 1 359 ? -15.031 2.347 6.669 1.00 69.56 359 THR A CA 1
ATOM 2927 C C . THR A 1 359 ? -16.317 2.519 5.867 1.00 69.56 359 THR A C 1
ATOM 2929 O O . THR A 1 359 ? -16.937 3.582 5.901 1.00 69.56 359 THR A O 1
ATOM 2932 N N . TYR A 1 360 ? -16.738 1.480 5.144 1.00 67.31 360 TYR A N 1
ATOM 2933 C CA . TYR A 1 360 ? -17.932 1.533 4.300 1.00 67.31 360 TYR A CA 1
ATOM 2934 C C . TYR A 1 360 ? -19.182 2.014 5.065 1.00 67.31 360 TYR A C 1
ATOM 2936 O O . TYR A 1 360 ? -19.574 1.449 6.086 1.00 67.31 360 TYR A O 1
ATOM 2944 N N . GLY A 1 361 ? -19.815 3.083 4.571 1.00 62.06 361 GLY A N 1
ATOM 2945 C CA . GLY A 1 361 ? -21.000 3.686 5.196 1.00 62.06 361 GLY A CA 1
ATOM 2946 C C . GLY A 1 361 ? -20.745 4.413 6.527 1.00 62.06 361 GLY A C 1
ATOM 2947 O O . GLY A 1 361 ? -21.701 4.839 7.170 1.00 62.06 361 GLY A O 1
ATOM 2948 N N . GLN A 1 362 ? -19.487 4.579 6.946 1.00 66.00 362 GLN A N 1
ATOM 2949 C CA . GLN A 1 362 ? -19.094 5.374 8.111 1.00 66.00 362 GLN A CA 1
ATOM 2950 C C . GLN A 1 362 ? -18.252 6.589 7.687 1.00 66.00 362 GLN A C 1
ATOM 2952 O O . GLN A 1 362 ? -17.699 6.642 6.589 1.00 66.00 362 GLN A O 1
ATOM 2957 N N . GLY A 1 363 ? -18.189 7.602 8.558 1.00 62.56 363 GLY A N 1
ATOM 2958 C CA . GLY A 1 363 ? -17.353 8.787 8.347 1.00 62.56 363 GLY A CA 1
ATOM 2959 C C . GLY A 1 363 ? -15.851 8.486 8.424 1.00 62.56 363 GLY A C 1
ATOM 2960 O O . GLY A 1 363 ? -15.434 7.349 8.639 1.00 62.56 363 GLY A O 1
ATOM 2961 N N . ALA A 1 364 ? -15.030 9.530 8.271 1.00 63.72 364 ALA A N 1
ATOM 2962 C CA . ALA A 1 364 ? -13.581 9.425 8.433 1.00 63.72 364 ALA A CA 1
ATOM 2963 C C . ALA A 1 364 ? -13.213 8.827 9.809 1.00 63.72 364 ALA A C 1
ATOM 2965 O O . ALA A 1 364 ? -13.904 9.109 10.798 1.00 63.72 364 ALA A O 1
ATOM 2966 N N . PRO A 1 365 ? -12.140 8.018 9.891 1.00 68.06 365 PRO A N 1
ATOM 2967 C CA . PRO A 1 365 ? -11.717 7.459 11.163 1.00 68.06 365 PRO A CA 1
ATOM 2968 C C . PRO A 1 365 ? -11.316 8.565 12.130 1.00 68.06 365 PRO A C 1
ATOM 2970 O O . PRO A 1 365 ? -10.812 9.616 11.733 1.00 68.06 365 PRO A O 1
ATOM 2973 N N . LYS A 1 366 ? -11.490 8.298 13.427 1.00 71.69 366 LYS A N 1
ATOM 2974 C CA . LYS A 1 366 ? -10.971 9.181 14.479 1.00 71.69 366 LYS A CA 1
ATOM 2975 C C . LYS A 1 366 ? -9.440 9.128 14.561 1.00 71.69 366 LYS A C 1
ATOM 2977 O O . LYS A 1 366 ? -8.823 10.102 14.980 1.00 71.69 366 LYS A O 1
ATOM 2982 N N . THR A 1 367 ? -8.835 8.009 14.149 1.00 76.75 367 THR A N 1
ATOM 2983 C CA . THR A 1 367 ? -7.382 7.786 14.157 1.00 76.75 367 THR A CA 1
ATOM 2984 C C . THR A 1 367 ? -6.815 7.580 12.754 1.00 76.75 367 THR A C 1
ATOM 2986 O O . THR A 1 367 ? -7.469 7.061 11.855 1.00 76.75 367 THR A O 1
ATOM 2989 N N . LYS A 1 368 ? -5.551 7.951 12.565 1.00 82.25 368 LYS A N 1
ATOM 2990 C CA . LYS A 1 368 ? -4.795 7.818 11.313 1.00 82.25 368 LYS A CA 1
ATOM 2991 C C . LYS A 1 368 ? -4.020 6.495 11.207 1.00 82.25 368 LYS A C 1
ATOM 2993 O O . LYS A 1 368 ? -3.192 6.352 10.316 1.00 82.25 368 LYS A O 1
ATOM 2998 N N . ASN A 1 369 ? -4.272 5.512 12.082 1.00 84.75 369 ASN A N 1
ATOM 2999 C CA . ASN A 1 369 ? -3.527 4.240 12.116 1.00 84.75 369 ASN A CA 1
ATOM 3000 C C . ASN A 1 369 ? -3.452 3.566 10.731 1.00 84.75 369 ASN A C 1
ATOM 3002 O O . ASN A 1 369 ? -2.363 3.319 10.219 1.00 84.75 369 ASN A O 1
ATOM 3006 N N . HIS A 1 370 ? -4.604 3.356 10.089 1.00 80.81 370 HIS A N 1
ATOM 3007 C CA . HIS A 1 370 ? -4.687 2.724 8.770 1.00 80.81 370 HIS A CA 1
ATOM 3008 C C . HIS A 1 370 ? -4.055 3.572 7.652 1.00 80.81 370 HIS A C 1
ATOM 3010 O O . HIS A 1 370 ? -3.466 3.025 6.723 1.00 80.81 370 HIS A O 1
ATOM 3016 N N . GLU A 1 371 ? -4.147 4.906 7.735 1.00 84.56 371 GLU A N 1
ATOM 3017 C C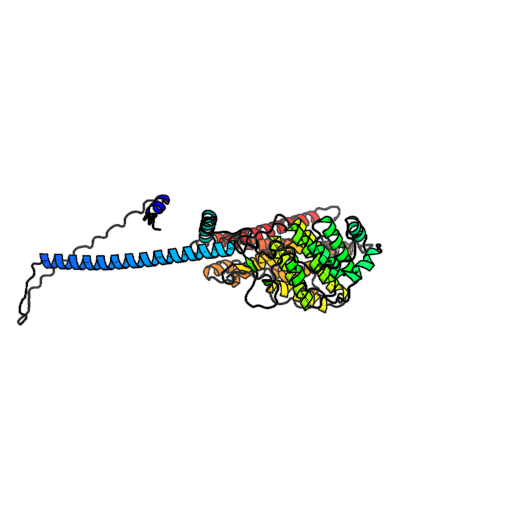A . GLU A 1 371 ? -3.470 5.817 6.797 1.00 84.56 371 GLU A CA 1
ATOM 3018 C C . GLU A 1 371 ? -1.950 5.616 6.876 1.00 84.56 371 GLU A C 1
ATOM 3020 O O . GLU A 1 371 ? -1.288 5.392 5.859 1.00 84.56 371 GLU A O 1
ATOM 3025 N N . TYR A 1 372 ? -1.395 5.607 8.090 1.00 86.75 372 TYR A N 1
ATOM 3026 C CA . TYR A 1 372 ? 0.028 5.362 8.303 1.00 86.75 372 TYR A CA 1
ATOM 3027 C C . TYR A 1 372 ? 0.447 3.940 7.920 1.00 86.75 372 TYR A C 1
ATOM 3029 O O . TYR A 1 372 ? 1.522 3.769 7.344 1.00 86.75 372 TYR A O 1
ATOM 3037 N N . GLU A 1 373 ? -0.400 2.935 8.156 1.00 87.31 373 GLU A N 1
ATOM 3038 C CA . GLU A 1 373 ? -0.147 1.550 7.752 1.00 87.31 373 GLU A CA 1
ATOM 3039 C C . GLU A 1 373 ? 0.010 1.407 6.240 1.00 87.31 373 GLU A C 1
ATOM 3041 O O . GLU A 1 373 ? 0.939 0.757 5.756 1.00 87.31 373 GLU A O 1
ATOM 3046 N N . LEU A 1 374 ? -0.896 2.012 5.474 1.00 86.25 374 LEU A N 1
ATOM 3047 C CA . LEU A 1 374 ? -0.865 1.952 4.019 1.00 86.25 374 LEU A CA 1
ATOM 3048 C C . LEU A 1 374 ? 0.354 2.705 3.461 1.00 86.25 374 LEU A C 1
ATOM 3050 O O . LEU A 1 374 ? 1.062 2.160 2.610 1.00 86.25 374 LEU A O 1
ATOM 3054 N N . CYS A 1 375 ? 0.660 3.896 3.989 1.00 87.75 375 CYS A N 1
ATOM 3055 C CA . CYS A 1 375 ? 1.877 4.644 3.652 1.00 87.75 375 CYS A CA 1
ATOM 3056 C C . CYS A 1 375 ? 3.145 3.820 3.934 1.00 87.75 375 CYS A C 1
ATOM 3058 O O . CYS A 1 375 ? 4.011 3.665 3.064 1.00 87.75 375 CYS A O 1
ATOM 3060 N N . PHE A 1 376 ? 3.231 3.222 5.126 1.00 89.75 376 PHE A N 1
ATOM 3061 C CA . PHE A 1 376 ? 4.316 2.323 5.507 1.00 89.75 376 PHE A CA 1
ATOM 3062 C C . PHE A 1 376 ? 4.423 1.133 4.553 1.00 89.75 376 PHE A C 1
ATOM 3064 O O . PHE A 1 376 ? 5.518 0.815 4.094 1.00 89.75 376 PHE A O 1
ATOM 3071 N N . ASN A 1 377 ? 3.308 0.484 4.218 1.00 89.38 377 ASN A N 1
ATOM 3072 C CA . ASN A 1 377 ? 3.291 -0.685 3.346 1.00 89.38 377 ASN A CA 1
ATOM 3073 C C . ASN A 1 377 ? 3.800 -0.369 1.934 1.00 89.38 377 ASN A C 1
ATOM 3075 O O . ASN A 1 377 ? 4.575 -1.160 1.391 1.00 89.38 377 ASN A O 1
ATOM 3079 N N . ILE A 1 378 ? 3.446 0.789 1.367 1.00 91.31 378 ILE A N 1
ATOM 3080 C CA . ILE A 1 378 ? 3.985 1.255 0.079 1.00 91.31 378 ILE A CA 1
ATOM 3081 C C . ILE A 1 378 ? 5.512 1.386 0.165 1.00 91.31 378 ILE A C 1
ATOM 3083 O O . ILE A 1 378 ? 6.238 0.787 -0.632 1.00 91.31 378 ILE A O 1
ATOM 3087 N N . LEU A 1 379 ? 6.026 2.108 1.166 1.00 91.00 379 LEU A N 1
ATOM 3088 C CA . LEU A 1 379 ? 7.468 2.326 1.338 1.00 91.00 379 LEU A CA 1
ATOM 3089 C C . LEU A 1 379 ? 8.223 1.027 1.648 1.00 91.00 379 LEU A C 1
ATOM 3091 O O . LEU A 1 379 ? 9.330 0.805 1.149 1.00 91.00 379 LEU A O 1
ATOM 3095 N N . ARG A 1 380 ? 7.618 0.137 2.434 1.00 91.56 380 ARG A N 1
ATOM 3096 C CA . ARG A 1 380 ? 8.117 -1.206 2.731 1.00 91.56 380 ARG A CA 1
ATOM 3097 C C . ARG A 1 380 ? 8.285 -2.015 1.452 1.00 91.56 380 ARG A C 1
ATOM 3099 O O . ARG A 1 380 ? 9.348 -2.589 1.237 1.00 91.56 380 ARG A O 1
ATOM 3106 N N . LEU A 1 381 ? 7.256 -2.062 0.609 1.00 92.00 381 LEU A N 1
ATOM 3107 C CA . LEU A 1 381 ? 7.273 -2.799 -0.654 1.00 92.00 381 LEU A CA 1
ATOM 3108 C C . LEU A 1 381 ? 8.361 -2.275 -1.598 1.00 92.00 381 LEU A C 1
ATOM 3110 O O . LEU A 1 381 ? 9.115 -3.072 -2.159 1.00 92.00 381 LEU A O 1
ATOM 3114 N N . LEU A 1 382 ? 8.513 -0.951 -1.704 1.00 91.81 382 LEU A N 1
ATOM 3115 C CA . LEU A 1 382 ? 9.600 -0.334 -2.470 1.00 91.81 382 LEU A CA 1
ATOM 3116 C C . LEU A 1 382 ? 10.979 -0.738 -1.926 1.00 91.81 382 LEU A C 1
ATOM 3118 O O . LEU A 1 382 ? 11.852 -1.150 -2.691 1.00 91.81 382 LEU A O 1
ATOM 3122 N N . ASN A 1 383 ? 11.177 -0.691 -0.606 1.00 87.75 383 ASN A N 1
ATOM 3123 C CA . ASN A 1 383 ? 12.435 -1.114 0.011 1.00 87.75 383 ASN A CA 1
ATOM 3124 C C . ASN A 1 383 ? 12.720 -2.613 -0.181 1.00 87.75 383 ASN A C 1
ATOM 3126 O O . ASN A 1 383 ? 13.873 -2.981 -0.390 1.00 87.75 383 ASN A O 1
ATOM 3130 N N . ILE A 1 384 ? 11.704 -3.481 -0.155 1.00 88.00 384 ILE A N 1
ATOM 3131 C CA . ILE A 1 384 ? 11.870 -4.918 -0.437 1.00 88.00 384 ILE A CA 1
ATOM 3132 C C . ILE A 1 384 ? 12.308 -5.137 -1.891 1.00 88.00 384 ILE A C 1
ATOM 3134 O O . ILE A 1 384 ? 13.215 -5.930 -2.142 1.00 88.00 384 ILE A O 1
ATOM 3138 N N . CYS A 1 385 ? 11.711 -4.419 -2.846 1.00 88.38 385 CYS A N 1
ATOM 3139 C CA . CYS A 1 385 ? 12.023 -4.574 -4.270 1.00 88.38 385 CYS A CA 1
ATOM 3140 C C . CYS A 1 385 ? 13.429 -4.078 -4.635 1.00 88.38 385 CYS A C 1
ATOM 3142 O O . CYS A 1 385 ? 14.098 -4.682 -5.478 1.00 88.38 385 CYS A O 1
ATOM 3144 N N . PHE A 1 386 ? 13.877 -2.982 -4.016 1.00 85.19 386 PHE A N 1
ATOM 3145 C CA . PHE A 1 386 ? 15.084 -2.263 -4.439 1.00 85.19 386 PHE A CA 1
ATOM 3146 C C . PHE A 1 386 ? 16.212 -2.238 -3.405 1.00 85.19 386 PHE A C 1
ATOM 3148 O O . PHE A 1 386 ? 17.301 -1.778 -3.723 1.00 85.19 386 PHE A O 1
ATOM 3155 N N . GLY A 1 387 ? 16.027 -2.789 -2.201 1.00 67.19 387 GLY A N 1
ATOM 3156 C CA . GLY A 1 387 ? 17.001 -2.724 -1.100 1.00 67.19 387 GLY A CA 1
ATOM 3157 C C . GLY A 1 387 ? 18.395 -3.301 -1.390 1.00 67.19 387 GLY A C 1
ATOM 3158 O O . GLY A 1 387 ? 19.320 -3.052 -0.624 1.00 67.19 387 GLY A O 1
ATOM 3159 N N . SER A 1 388 ? 18.562 -4.044 -2.489 1.00 64.12 388 SER A N 1
ATOM 3160 C CA . SER A 1 388 ? 19.831 -4.637 -2.938 1.00 64.12 388 SER A CA 1
ATOM 3161 C C . SER A 1 388 ? 20.137 -4.423 -4.430 1.00 64.12 388 SER A C 1
ATOM 3163 O O . SER A 1 388 ? 21.070 -5.027 -4.958 1.00 64.12 388 SER A O 1
ATOM 3165 N N . ARG A 1 389 ? 19.350 -3.607 -5.148 1.00 58.69 389 ARG A N 1
ATOM 3166 C CA . ARG A 1 389 ? 19.410 -3.488 -6.617 1.00 58.69 389 ARG A CA 1
ATOM 3167 C C . ARG A 1 389 ? 19.342 -2.023 -7.055 1.00 58.69 389 ARG A C 1
ATOM 3169 O O . ARG A 1 389 ? 18.469 -1.311 -6.585 1.00 58.69 389 ARG A O 1
ATOM 3176 N N . ARG A 1 390 ? 20.175 -1.644 -8.039 1.00 63.94 390 ARG A N 1
ATOM 3177 C CA . ARG A 1 390 ? 20.194 -0.332 -8.730 1.00 63.94 390 ARG A CA 1
ATOM 3178 C C . ARG A 1 390 ? 20.352 0.880 -7.795 1.00 63.94 390 ARG A C 1
ATOM 3180 O O . ARG A 1 390 ? 19.382 1.370 -7.225 1.00 63.94 390 ARG A O 1
ATOM 3187 N N . ASP A 1 391 ? 21.583 1.384 -7.698 1.00 66.44 391 ASP A N 1
ATOM 3188 C CA . ASP A 1 391 ? 21.964 2.481 -6.793 1.00 66.44 391 ASP A CA 1
ATOM 3189 C C . ASP A 1 391 ? 21.116 3.758 -6.964 1.00 66.44 391 ASP A C 1
ATOM 3191 O O . ASP A 1 391 ? 20.800 4.422 -5.979 1.00 66.44 391 ASP A O 1
ATOM 3195 N N . ASP A 1 392 ? 20.700 4.072 -8.192 1.00 72.81 392 ASP A N 1
ATOM 3196 C CA . ASP A 1 392 ? 19.906 5.252 -8.557 1.00 72.81 392 ASP A CA 1
ATOM 3197 C C . ASP A 1 392 ? 18.461 5.194 -8.037 1.00 72.81 392 ASP A C 1
ATOM 3199 O O . ASP A 1 392 ? 17.940 6.163 -7.487 1.00 72.81 392 ASP A O 1
ATOM 3203 N N . ILE A 1 393 ? 17.813 4.037 -8.161 1.00 79.31 393 ILE A N 1
ATOM 3204 C CA . I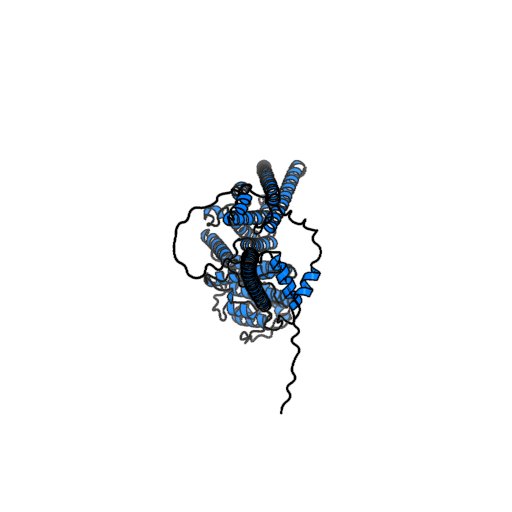LE A 1 393 ? 16.455 3.824 -7.641 1.00 79.31 393 ILE A CA 1
ATOM 3205 C C . ILE A 1 393 ? 16.492 3.703 -6.118 1.00 79.31 393 ILE A C 1
ATOM 3207 O O . ILE A 1 393 ? 15.613 4.215 -5.423 1.00 79.31 393 ILE A O 1
ATOM 3211 N N . LEU A 1 394 ? 17.529 3.053 -5.588 1.00 77.75 394 LEU A N 1
ATOM 3212 C CA . LEU A 1 394 ? 17.724 2.900 -4.154 1.00 77.75 394 LEU A CA 1
ATOM 3213 C C . LEU A 1 394 ? 17.878 4.252 -3.444 1.00 77.75 394 LEU A C 1
ATOM 3215 O O . LEU A 1 394 ? 17.344 4.408 -2.343 1.00 77.75 394 LEU A O 1
ATOM 3219 N N . GLU A 1 395 ? 18.567 5.224 -4.050 1.00 76.50 395 GLU A N 1
ATOM 3220 C CA . GLU A 1 395 ? 18.652 6.605 -3.552 1.00 76.50 395 GLU A CA 1
ATOM 3221 C C . GLU A 1 395 ? 17.247 7.195 -3.369 1.00 76.50 395 GLU A C 1
ATOM 3223 O O . GLU A 1 395 ? 16.883 7.598 -2.264 1.00 76.50 395 GLU A O 1
ATOM 3228 N N . ILE A 1 396 ? 16.411 7.129 -4.407 1.00 80.94 396 ILE A N 1
ATOM 3229 C CA . ILE A 1 396 ? 15.048 7.680 -4.399 1.00 80.94 396 ILE A CA 1
ATOM 3230 C C . ILE A 1 396 ? 14.170 7.011 -3.342 1.00 80.94 396 ILE A C 1
ATOM 3232 O O . ILE A 1 396 ? 13.508 7.696 -2.563 1.00 80.94 396 ILE A O 1
ATOM 3236 N N . VAL A 1 397 ? 14.190 5.678 -3.261 1.00 84.06 397 VAL A N 1
ATOM 3237 C CA . VAL A 1 397 ? 13.441 4.933 -2.234 1.00 84.06 397 VAL A CA 1
ATOM 3238 C C . VAL A 1 397 ? 13.903 5.324 -0.829 1.00 84.06 397 VAL A C 1
ATOM 3240 O O . VAL A 1 397 ? 13.087 5.430 0.091 1.00 84.06 397 VAL A O 1
ATOM 3243 N N . SER A 1 398 ? 15.201 5.577 -0.650 1.00 77.88 398 SER A N 1
ATOM 3244 C CA . SER A 1 398 ? 15.739 6.024 0.635 1.00 77.88 398 SER A CA 1
ATOM 3245 C C . SER A 1 398 ? 15.258 7.427 0.991 1.00 77.88 398 SER A C 1
ATOM 3247 O O . SER A 1 398 ? 14.826 7.626 2.121 1.00 77.88 398 SER A O 1
ATOM 3249 N N . HIS A 1 399 ? 15.253 8.371 0.048 1.00 77.06 399 HIS A N 1
ATOM 3250 C CA . HIS A 1 399 ? 14.733 9.723 0.283 1.00 77.06 399 HIS A CA 1
ATOM 3251 C C . HIS A 1 399 ? 13.235 9.733 0.585 1.00 77.06 399 HIS A C 1
ATOM 3253 O O . HIS A 1 399 ? 12.818 10.406 1.523 1.00 77.06 399 HIS A O 1
ATOM 3259 N N . LEU A 1 400 ? 12.437 8.938 -0.134 1.00 83.19 400 LEU A N 1
ATOM 3260 C CA . LEU A 1 400 ? 11.015 8.754 0.178 1.00 83.19 400 LEU A CA 1
ATOM 3261 C C . LEU A 1 400 ? 10.816 8.202 1.595 1.00 83.19 400 LEU A C 1
ATOM 3263 O O . LEU A 1 400 ? 9.938 8.653 2.325 1.00 83.19 400 LEU A O 1
ATOM 3267 N N . SER A 1 401 ? 11.673 7.265 2.010 1.00 83.56 401 SER A N 1
ATOM 3268 C CA . SER A 1 401 ? 11.637 6.723 3.371 1.00 83.56 401 SER A CA 1
ATOM 3269 C C . SER A 1 401 ? 12.025 7.780 4.412 1.00 83.56 401 SER A C 1
ATOM 3271 O O . SER A 1 401 ? 11.380 7.870 5.449 1.00 83.56 401 SER A O 1
ATOM 3273 N N . VAL A 1 402 ? 13.035 8.613 4.139 1.00 76.31 402 VAL A N 1
ATOM 3274 C CA . VAL A 1 402 ? 13.447 9.722 5.021 1.00 76.31 402 VAL A CA 1
ATOM 3275 C C . VAL A 1 402 ? 12.344 10.769 5.163 1.00 76.31 402 VAL A C 1
ATOM 3277 O O . VAL A 1 402 ? 12.122 11.252 6.268 1.00 76.31 402 VAL A O 1
ATOM 3280 N N . TRP A 1 403 ? 11.610 11.072 4.090 1.00 76.69 403 TRP A N 1
ATOM 3281 C CA . TRP A 1 403 ? 10.448 11.963 4.152 1.00 76.69 403 TRP A CA 1
ATOM 3282 C C . TRP A 1 403 ? 9.378 11.461 5.122 1.00 76.69 403 TRP A C 1
ATOM 3284 O O . TRP A 1 403 ? 8.880 12.241 5.925 1.00 76.69 403 TRP A O 1
ATOM 3294 N N . PHE A 1 404 ? 9.085 10.161 5.128 1.00 79.81 404 PHE A N 1
ATOM 3295 C CA . PHE A 1 404 ? 8.139 9.575 6.086 1.00 79.81 404 PHE A CA 1
ATOM 3296 C C . PHE A 1 404 ? 8.653 9.582 7.538 1.00 79.81 404 PHE A C 1
ATOM 3298 O O . PHE A 1 404 ? 7.873 9.635 8.494 1.00 79.81 404 PHE A O 1
ATOM 3305 N N . LEU A 1 405 ? 9.975 9.529 7.715 1.00 76.69 405 LEU A N 1
ATOM 3306 C CA . LEU A 1 405 ? 10.627 9.600 9.023 1.00 76.69 405 LEU A CA 1
ATOM 3307 C C . LEU A 1 405 ? 10.695 11.033 9.578 1.00 76.69 405 LEU A C 1
ATOM 3309 O O . LEU A 1 405 ? 10.845 11.186 10.786 1.00 76.69 405 LEU A O 1
ATOM 3313 N N . ALA A 1 406 ? 10.594 12.065 8.734 1.00 72.44 406 ALA A N 1
ATOM 3314 C CA . ALA A 1 406 ? 10.772 13.461 9.130 1.00 72.44 406 ALA A CA 1
ATOM 3315 C C . ALA A 1 406 ? 9.742 13.906 10.187 1.00 72.44 406 ALA A C 1
ATOM 3317 O O . ALA A 1 406 ? 8.578 13.527 10.076 1.00 72.44 406 ALA A O 1
ATOM 3318 N N . PRO A 1 407 ? 10.144 14.715 11.190 1.00 60.81 407 PRO A N 1
ATOM 3319 C CA . PRO A 1 407 ? 9.366 14.978 12.407 1.00 60.81 407 PRO A CA 1
ATOM 3320 C C . PRO A 1 407 ? 8.096 15.820 12.213 1.00 60.81 407 PRO A C 1
ATOM 3322 O O . PRO A 1 407 ? 7.274 15.856 13.132 1.00 60.81 407 PRO A O 1
ATOM 3325 N N . ASP A 1 408 ? 7.922 16.465 11.059 1.00 63.38 408 ASP A N 1
ATOM 3326 C CA . ASP A 1 408 ? 6.725 17.233 10.712 1.00 63.38 408 ASP A CA 1
ATOM 3327 C C . ASP A 1 408 ? 6.126 16.725 9.387 1.00 63.38 408 ASP A C 1
ATOM 3329 O O . ASP A 1 408 ? 6.861 16.376 8.464 1.00 63.38 408 ASP A O 1
ATOM 3333 N N . GLU A 1 409 ? 4.787 16.732 9.259 1.00 51.81 409 GLU A N 1
ATOM 3334 C CA . GLU A 1 409 ? 4.099 16.496 7.966 1.00 51.81 409 GLU A CA 1
ATOM 3335 C C . GLU A 1 409 ? 4.439 17.580 6.925 1.00 51.81 409 GLU A C 1
ATOM 3337 O O . GLU A 1 409 ? 4.109 17.438 5.744 1.00 51.81 409 GLU A O 1
ATOM 3342 N N . SER A 1 410 ? 5.033 18.695 7.359 1.00 50.09 410 SER A N 1
ATOM 3343 C CA . SER A 1 410 ? 5.434 19.796 6.497 1.00 50.09 410 SER A CA 1
ATOM 3344 C C . SER A 1 410 ? 6.747 19.489 5.789 1.00 50.09 410 SER A C 1
ATOM 3346 O O . SER A 1 410 ? 7.724 19.080 6.408 1.00 50.09 410 SER A O 1
ATOM 3348 N N . HIS A 1 411 ? 6.727 19.737 4.480 1.00 49.84 411 HIS A N 1
ATOM 3349 C CA . HIS A 1 411 ? 7.812 19.591 3.517 1.00 49.84 411 HIS A CA 1
ATOM 3350 C C . HIS A 1 411 ? 9.215 19.718 4.116 1.00 49.84 411 HIS A C 1
ATOM 3352 O O . HIS A 1 411 ? 9.579 20.744 4.691 1.00 49.84 411 HIS A O 1
ATOM 3358 N N . LEU A 1 412 ? 10.023 18.681 3.907 1.00 51.12 412 LEU A N 1
ATOM 3359 C CA . LEU A 1 412 ? 11.459 18.746 4.126 1.00 51.12 412 LEU A CA 1
ATOM 3360 C C . LEU A 1 412 ? 12.046 19.874 3.245 1.00 51.12 412 LEU A C 1
ATOM 3362 O O . LEU A 1 412 ? 11.797 19.875 2.037 1.00 51.12 412 LEU A O 1
ATOM 3366 N N . PRO A 1 413 ? 12.800 20.840 3.807 1.00 50.62 413 PRO A N 1
ATOM 3367 C CA . PRO A 1 413 ? 13.391 21.928 3.028 1.00 50.62 413 PRO A CA 1
ATOM 3368 C C . PRO A 1 413 ? 14.325 21.381 1.939 1.00 50.62 413 PRO A C 1
ATOM 3370 O O . PRO A 1 413 ? 14.967 20.352 2.150 1.00 50.62 413 PRO A O 1
ATOM 3373 N N . LEU A 1 414 ? 14.433 22.072 0.794 1.00 47.28 414 LEU A N 1
ATOM 3374 C CA . LEU A 1 414 ? 15.237 21.653 -0.373 1.00 47.28 414 LEU A CA 1
ATOM 3375 C C . LEU A 1 414 ? 16.650 21.165 0.005 1.00 47.28 414 LEU A C 1
ATOM 3377 O O . LEU A 1 414 ? 17.139 20.184 -0.551 1.00 47.28 414 LEU A O 1
ATOM 3381 N N . ASP A 1 415 ? 17.270 21.804 0.998 1.00 46.12 415 ASP A N 1
ATOM 3382 C CA . ASP A 1 415 ? 18.630 21.508 1.464 1.00 46.12 415 ASP A CA 1
ATOM 3383 C C . ASP A 1 415 ? 18.767 20.117 2.112 1.00 46.12 415 ASP A C 1
ATOM 3385 O O . ASP A 1 415 ? 19.836 19.503 2.087 1.00 46.12 415 ASP A O 1
ATOM 3389 N N . SER A 1 416 ? 17.671 19.566 2.640 1.00 47.66 416 SER A N 1
ATOM 3390 C CA . SER A 1 416 ? 17.635 18.246 3.281 1.00 47.66 416 SER A CA 1
ATOM 3391 C C . SER A 1 416 ? 17.589 17.073 2.292 1.00 47.66 416 SER A C 1
ATOM 3393 O O . SER A 1 416 ? 17.858 15.937 2.678 1.00 47.66 416 SER A O 1
ATOM 3395 N N . LEU A 1 417 ? 17.349 17.330 1.000 1.00 47.16 417 LEU A N 1
ATOM 3396 C CA . LEU A 1 417 ? 17.462 16.324 -0.067 1.00 47.16 417 LEU A CA 1
ATOM 3397 C C . LEU A 1 417 ? 18.913 15.923 -0.362 1.00 47.16 417 LEU A C 1
ATOM 3399 O O . LEU A 1 417 ? 19.143 14.936 -1.053 1.00 47.16 417 LEU A O 1
ATOM 3403 N N . SER A 1 418 ? 19.889 16.666 0.165 1.00 45.97 418 SER A N 1
ATOM 3404 C CA . SER A 1 418 ? 21.310 16.305 0.117 1.00 45.97 418 SER A CA 1
ATOM 3405 C C . SER A 1 418 ? 21.749 15.413 1.285 1.00 45.97 418 SER A C 1
ATOM 3407 O O . SER A 1 418 ? 22.861 14.882 1.267 1.00 45.97 418 SER A O 1
ATOM 3409 N N . MET A 1 419 ? 20.895 15.243 2.303 1.00 44.44 419 MET A N 1
ATOM 3410 C CA . MET A 1 419 ? 21.226 14.442 3.475 1.00 44.44 419 MET A CA 1
ATOM 3411 C C . MET A 1 419 ? 21.258 12.970 3.096 1.00 44.44 419 MET A C 1
ATOM 3413 O O . MET A 1 419 ? 20.274 12.400 2.620 1.00 44.44 419 MET A O 1
ATOM 3417 N N . ASP A 1 420 ? 22.399 12.343 3.362 1.00 49.97 420 ASP A N 1
ATOM 3418 C CA . ASP A 1 420 ? 22.481 10.897 3.389 1.00 49.97 420 ASP A CA 1
ATOM 3419 C C . ASP A 1 420 ? 21.458 10.399 4.435 1.00 49.97 420 ASP A C 1
ATOM 3421 O O . ASP A 1 420 ? 21.480 10.862 5.577 1.00 49.97 420 ASP A O 1
ATOM 3425 N N . PRO A 1 421 ? 20.554 9.455 4.113 1.00 48.53 421 PRO A N 1
ATOM 3426 C CA . PRO A 1 421 ? 19.668 8.816 5.098 1.00 48.53 421 PRO A CA 1
ATOM 3427 C C . PRO A 1 421 ? 20.415 8.3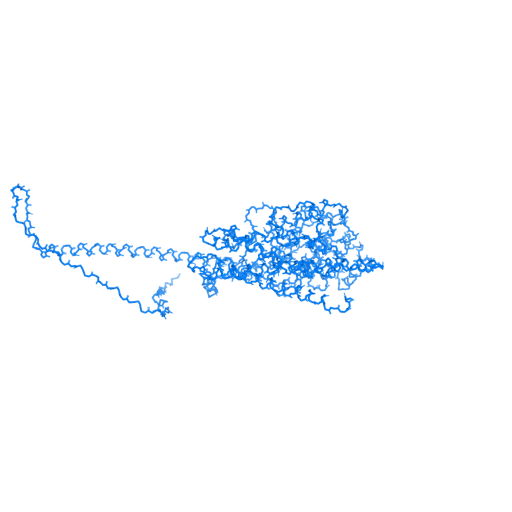36 6.351 1.00 48.53 421 PRO A C 1
ATOM 3429 O O . PRO A 1 421 ? 19.860 8.196 7.437 1.00 48.53 421 PRO A O 1
ATOM 3432 N N . SER A 1 422 ? 21.707 8.084 6.168 1.00 46.72 422 SER A N 1
ATOM 3433 C CA . SER A 1 422 ? 22.671 7.638 7.145 1.00 46.72 422 SER A CA 1
ATOM 3434 C C . SER A 1 422 ? 23.119 8.739 8.148 1.00 46.72 422 SER A C 1
ATOM 3436 O O . SER A 1 422 ? 23.618 8.407 9.226 1.00 46.72 422 SER A O 1
ATOM 3438 N N . THR A 1 423 ? 22.885 10.028 7.861 1.00 47.09 423 THR A N 1
ATOM 3439 C CA . THR A 1 423 ? 23.223 11.184 8.721 1.00 47.09 423 THR A CA 1
ATOM 3440 C C . THR A 1 423 ? 22.049 11.737 9.530 1.00 47.09 423 THR A C 1
ATOM 3442 O O . THR A 1 423 ? 22.244 12.657 10.323 1.00 47.09 423 THR A O 1
ATOM 3445 N N . VAL A 1 424 ? 20.837 11.194 9.372 1.00 53.59 424 VAL A N 1
ATOM 3446 C CA . VAL A 1 424 ? 19.674 11.633 10.154 1.00 53.59 424 VAL A CA 1
ATOM 3447 C C . VAL A 1 424 ? 19.841 11.198 11.615 1.00 53.59 424 VAL A C 1
ATOM 3449 O O . VAL A 1 424 ? 19.973 10.013 11.920 1.00 53.59 424 VAL A O 1
ATOM 3452 N N . SER A 1 425 ? 19.851 12.169 12.529 1.00 54.66 425 SER A N 1
ATOM 3453 C CA . SER A 1 425 ? 19.903 11.933 13.974 1.00 54.66 425 SER A CA 1
ATOM 3454 C C . SER A 1 425 ? 18.621 11.229 14.430 1.00 54.66 425 SER A C 1
ATOM 3456 O O . SER A 1 425 ? 17.575 11.868 14.538 1.00 54.66 425 SER A O 1
ATOM 3458 N N . LEU A 1 426 ? 18.695 9.917 14.699 1.00 56.34 426 LEU A N 1
ATOM 3459 C CA . LEU A 1 426 ? 17.540 9.128 15.147 1.00 56.34 426 LEU A CA 1
ATOM 3460 C C . LEU A 1 426 ? 16.826 9.734 16.368 1.00 56.34 426 LEU A C 1
ATOM 3462 O O . LEU A 1 426 ? 15.605 9.802 16.331 1.00 56.34 426 LEU A O 1
ATOM 3466 N N . PRO A 1 427 ? 17.507 10.256 17.408 1.00 51.69 427 PRO A N 1
ATOM 3467 C CA . PRO A 1 427 ? 16.840 10.855 18.558 1.00 51.69 427 PRO A CA 1
ATOM 3468 C C . PRO A 1 427 ? 15.976 12.036 18.152 1.00 51.69 427 PRO A C 1
ATOM 3470 O O . PRO A 1 427 ? 14.858 12.152 18.619 1.00 51.69 427 PRO A O 1
ATOM 3473 N N . THR A 1 428 ? 16.428 12.865 17.211 1.00 53.41 428 THR A N 1
ATOM 3474 C CA . THR A 1 428 ? 15.653 14.014 16.726 1.00 53.41 428 THR A CA 1
ATOM 3475 C C . THR A 1 428 ? 14.361 13.587 16.018 1.00 53.41 428 THR A C 1
ATOM 3477 O O . THR A 1 428 ? 13.392 14.339 16.045 1.00 53.41 428 THR A O 1
ATOM 3480 N N . LEU A 1 429 ? 14.316 12.375 15.446 1.00 56.09 429 LEU A N 1
ATOM 3481 C CA . LEU A 1 429 ? 13.097 11.796 14.865 1.00 56.09 429 LEU A CA 1
ATOM 3482 C C . LEU A 1 429 ? 12.111 11.284 15.931 1.00 56.09 429 LEU A C 1
ATOM 3484 O O . LEU A 1 429 ? 10.919 11.248 15.657 1.00 56.09 429 LEU A O 1
ATOM 3488 N N . PHE A 1 430 ? 12.590 10.916 17.127 1.00 57.59 430 PHE A N 1
ATOM 3489 C CA . PHE A 1 430 ? 11.793 10.268 18.185 1.00 57.59 430 PHE A CA 1
ATOM 3490 C C . PHE A 1 430 ? 11.614 11.109 19.460 1.00 57.59 430 PHE A C 1
ATOM 3492 O O . PHE A 1 430 ? 10.962 10.672 20.402 1.00 57.59 430 PHE A O 1
ATOM 3499 N N . VAL A 1 431 ? 12.163 12.329 19.509 1.00 51.00 431 VAL A N 1
ATOM 3500 C CA . VAL A 1 431 ? 12.101 13.241 20.672 1.00 51.00 431 VAL A CA 1
ATOM 3501 C C . VAL A 1 431 ? 10.662 13.624 21.061 1.00 51.00 431 VAL A C 1
ATOM 3503 O O . VAL A 1 431 ? 10.447 14.072 22.188 1.00 51.00 431 VAL A O 1
ATOM 3506 N N . LYS A 1 432 ? 9.676 13.455 20.167 1.00 51.91 432 LYS A N 1
ATOM 3507 C CA . LYS A 1 432 ? 8.302 13.930 20.388 1.00 51.91 432 LYS A CA 1
ATOM 3508 C C . LYS A 1 432 ? 7.420 13.011 21.241 1.00 51.91 432 LYS A C 1
ATOM 3510 O O . LYS A 1 432 ? 6.488 13.532 21.840 1.00 51.91 432 LYS A O 1
ATOM 3515 N N . ILE A 1 433 ? 7.721 11.720 21.409 1.00 51.25 433 ILE A N 1
ATOM 3516 C CA . ILE A 1 433 ? 6.926 10.876 22.318 1.00 51.25 433 ILE A CA 1
ATOM 3517 C C . ILE A 1 433 ? 7.613 10.805 23.673 1.00 51.25 433 ILE A C 1
ATOM 3519 O O . ILE A 1 433 ? 8.627 10.134 23.857 1.00 51.25 433 ILE A O 1
ATOM 3523 N N . LYS A 1 434 ? 7.043 11.488 24.665 1.00 54.56 434 LYS A N 1
ATOM 3524 C CA . LYS A 1 434 ? 7.316 11.216 26.078 1.00 54.56 434 LYS A CA 1
ATOM 3525 C C . LYS A 1 434 ? 6.235 10.265 26.585 1.00 54.56 434 LYS A C 1
ATOM 3527 O O . LYS A 1 434 ? 5.051 10.503 26.397 1.00 54.56 434 LYS A O 1
ATOM 3532 N N . GLY A 1 435 ? 6.647 9.176 27.238 1.00 52.25 435 GLY A N 1
ATOM 3533 C CA . GLY A 1 435 ? 5.802 8.005 27.526 1.00 52.25 435 GLY A CA 1
ATOM 3534 C C . GLY A 1 435 ? 4.605 8.275 28.444 1.00 52.25 435 GLY A C 1
ATOM 3535 O O . GLY A 1 435 ? 3.729 7.428 28.559 1.00 52.25 435 GLY A O 1
ATOM 3536 N N . ASN A 1 436 ? 4.527 9.470 29.034 1.00 54.91 436 ASN A N 1
ATOM 3537 C CA . ASN A 1 436 ? 3.406 9.916 29.858 1.00 54.91 436 ASN A CA 1
ATOM 3538 C C . ASN A 1 436 ? 2.258 10.530 29.033 1.00 54.91 436 ASN A C 1
ATOM 3540 O O . ASN A 1 436 ? 1.139 10.629 29.534 1.00 54.91 436 ASN A O 1
ATOM 3544 N N . ASP A 1 437 ? 2.505 10.922 27.778 1.00 67.88 437 ASP A N 1
ATOM 3545 C CA . ASP A 1 437 ? 1.501 11.606 26.962 1.00 67.88 437 ASP A CA 1
ATOM 3546 C C . ASP A 1 437 ? 0.467 10.634 26.386 1.00 67.88 437 ASP A C 1
ATOM 3548 O O . ASP A 1 437 ? -0.702 10.992 26.311 1.00 67.88 437 ASP A O 1
ATOM 3552 N N . ILE A 1 438 ? 0.827 9.382 26.064 1.00 76.88 438 ILE A N 1
ATOM 3553 C CA . ILE A 1 438 ? -0.131 8.424 25.475 1.00 76.88 438 ILE A CA 1
ATOM 3554 C C . ILE A 1 438 ? -1.241 8.019 26.455 1.00 76.88 438 ILE A C 1
ATOM 3556 O O . ILE A 1 438 ? -2.404 7.921 26.066 1.00 76.88 438 ILE A O 1
ATOM 3560 N N . VAL A 1 439 ? -0.908 7.857 27.742 1.00 76.81 439 VAL A N 1
ATOM 3561 C CA . VAL A 1 439 ? -1.893 7.593 28.805 1.00 76.81 439 VAL A CA 1
ATOM 3562 C C . VAL A 1 439 ? -2.819 8.797 28.963 1.00 76.81 439 VAL A C 1
ATOM 3564 O O . VAL A 1 439 ? -4.038 8.638 28.932 1.00 76.81 439 VAL A O 1
ATOM 3567 N N . ALA A 1 440 ? -2.258 10.011 29.011 1.00 75.94 440 ALA A N 1
ATOM 3568 C CA . ALA A 1 440 ? -3.044 11.243 29.013 1.00 75.94 440 ALA A CA 1
ATOM 3569 C C . ALA A 1 440 ? -3.895 11.393 27.736 1.00 75.94 440 ALA A C 1
ATOM 3571 O O . ALA A 1 440 ? -4.990 11.951 27.788 1.00 75.94 440 ALA A O 1
ATOM 3572 N N . GLY A 1 441 ? -3.415 10.882 26.600 1.00 78.50 441 GLY A N 1
ATOM 3573 C CA . GLY A 1 441 ? -4.130 10.818 25.331 1.00 78.50 441 GLY A CA 1
ATOM 3574 C C . GLY A 1 441 ? -5.380 9.950 25.422 1.00 78.50 441 GLY A C 1
ATOM 3575 O O . GLY A 1 441 ? -6.450 10.386 25.004 1.00 78.50 441 GLY A O 1
ATOM 3576 N N . PHE A 1 442 ? -5.284 8.777 26.050 1.00 77.38 442 PHE A N 1
ATOM 3577 C CA . PHE A 1 442 ? -6.445 7.928 26.319 1.00 77.38 442 PHE A CA 1
ATOM 3578 C C . PHE A 1 442 ? -7.416 8.548 27.324 1.00 77.38 442 PHE A C 1
ATOM 3580 O O . PHE A 1 442 ? -8.615 8.597 27.053 1.00 77.38 442 PHE A O 1
ATOM 3587 N N . GLU A 1 443 ? -6.917 9.057 28.452 1.00 77.06 443 GLU A N 1
ATOM 3588 C CA . GLU A 1 443 ? -7.750 9.666 29.500 1.00 77.06 443 GLU A CA 1
ATOM 3589 C C . GLU A 1 443 ? -8.526 10.888 28.991 1.00 77.06 443 GLU A C 1
ATOM 3591 O O . GLU A 1 443 ? -9.684 11.090 29.357 1.00 77.06 443 GLU A O 1
ATOM 3596 N N . LYS A 1 444 ? -7.905 11.695 28.121 1.00 80.75 444 LYS A N 1
ATOM 3597 C CA . LYS A 1 444 ? -8.488 12.928 27.567 1.00 80.75 444 LYS A CA 1
ATOM 3598 C C . LYS A 1 444 ? -9.121 12.745 26.186 1.00 80.75 444 LYS A C 1
ATOM 3600 O O . LYS A 1 444 ? -9.595 13.728 25.624 1.00 80.75 444 LYS A O 1
ATOM 3605 N N . GLN A 1 445 ? -9.108 11.531 25.627 1.00 78.31 445 GLN A N 1
ATOM 3606 C CA . GLN A 1 445 ? -9.507 11.244 24.240 1.00 78.31 445 GLN A CA 1
ATOM 3607 C C . GLN A 1 445 ? -8.831 12.173 23.212 1.00 78.31 445 GLN A C 1
ATOM 3609 O O . GLN A 1 445 ? -9.449 12.630 22.250 1.00 78.31 445 GLN A O 1
ATOM 3614 N N . ASN A 1 446 ? -7.552 12.478 23.427 1.00 83.25 446 ASN A N 1
ATOM 3615 C CA . ASN A 1 446 ? -6.777 13.322 22.531 1.00 83.25 446 ASN A CA 1
ATOM 3616 C C . ASN A 1 446 ? -6.221 12.485 21.367 1.00 83.25 446 ASN A C 1
ATOM 3618 O O . ASN A 1 446 ? -5.183 11.830 21.490 1.00 83.25 446 ASN A O 1
ATOM 3622 N N . PHE A 1 447 ? -6.923 12.520 20.233 1.00 82.06 447 PHE A N 1
ATOM 3623 C CA . PHE A 1 447 ? -6.553 11.765 19.036 1.00 82.06 447 PHE A CA 1
ATOM 3624 C C . PHE A 1 447 ? -5.250 12.233 18.388 1.00 82.06 447 PHE A C 1
ATOM 3626 O O . PHE A 1 447 ? -4.611 11.425 17.721 1.00 82.06 447 PHE A O 1
ATOM 3633 N N . ASP A 1 448 ? -4.812 13.476 18.599 1.00 83.12 448 ASP A N 1
ATOM 3634 C CA . ASP A 1 448 ? -3.548 13.958 18.033 1.00 83.12 448 ASP A CA 1
ATOM 3635 C C . ASP A 1 448 ? -2.363 13.198 18.637 1.00 83.12 448 ASP A C 1
ATOM 3637 O O . ASP A 1 448 ? -1.524 12.682 17.902 1.00 83.12 448 ASP A O 1
ATOM 3641 N N . ILE A 1 449 ? -2.373 12.995 19.959 1.00 82.56 449 ILE A N 1
ATOM 3642 C CA . ILE A 1 449 ? -1.345 12.213 20.665 1.00 82.56 449 ILE A CA 1
ATOM 3643 C C . ILE A 1 449 ? -1.363 10.743 20.217 1.00 82.56 449 ILE A C 1
ATOM 3645 O O . ILE A 1 449 ? -0.316 10.132 20.003 1.00 82.56 449 ILE A O 1
ATOM 3649 N N . ILE A 1 450 ? -2.556 10.162 20.050 1.00 82.00 450 ILE A N 1
ATOM 3650 C CA . ILE A 1 450 ? -2.709 8.774 19.585 1.00 82.00 450 ILE A CA 1
ATOM 3651 C C . ILE A 1 450 ? -2.196 8.629 18.141 1.00 82.00 450 ILE A C 1
ATOM 3653 O O . ILE A 1 450 ? -1.539 7.643 17.806 1.00 82.00 450 ILE A O 1
ATOM 3657 N N . ASN A 1 451 ? -2.450 9.617 17.282 1.00 84.94 451 ASN A N 1
ATOM 3658 C CA . ASN A 1 451 ? -1.975 9.627 15.901 1.00 84.94 451 ASN A CA 1
ATOM 3659 C C . ASN A 1 451 ? -0.452 9.782 15.817 1.00 84.94 451 ASN A C 1
ATOM 3661 O O . ASN A 1 451 ? 0.181 9.058 15.049 1.00 84.94 451 ASN A O 1
ATOM 3665 N N . GLU A 1 452 ? 0.147 10.658 16.625 1.00 83.38 452 GLU A N 1
ATOM 3666 C CA . GLU A 1 452 ? 1.607 10.768 16.736 1.00 83.38 452 GLU A CA 1
ATOM 3667 C C . GLU A 1 452 ? 2.235 9.440 17.181 1.00 83.38 452 GLU A C 1
ATOM 3669 O O . GLU A 1 452 ? 3.209 8.983 16.580 1.00 83.38 452 GLU A O 1
ATOM 3674 N N . PHE A 1 453 ? 1.621 8.758 18.154 1.00 85.12 453 PHE A N 1
ATOM 3675 C CA . PHE A 1 453 ? 2.053 7.429 18.584 1.00 85.12 453 PHE A CA 1
ATOM 3676 C C . PHE A 1 453 ? 2.020 6.390 17.458 1.00 85.12 453 PHE A C 1
ATOM 3678 O O . PHE A 1 453 ? 2.989 5.646 17.266 1.00 85.12 453 PHE A O 1
ATOM 3685 N N . TYR A 1 454 ? 0.928 6.337 16.691 1.00 86.56 454 TYR A N 1
ATOM 3686 C CA . TYR A 1 454 ? 0.835 5.427 15.551 1.00 86.56 454 TYR A CA 1
ATOM 3687 C C . TYR A 1 454 ? 1.912 5.709 14.509 1.00 86.56 454 TYR A C 1
ATOM 3689 O O . TYR A 1 454 ? 2.561 4.774 14.034 1.00 86.56 454 TYR A O 1
ATOM 3697 N N . TRP A 1 455 ? 2.140 6.979 14.180 1.00 85.00 455 TRP A N 1
ATOM 3698 C CA . TRP A 1 455 ? 3.168 7.355 13.220 1.00 85.00 455 TRP A CA 1
ATOM 3699 C C . TRP A 1 455 ? 4.551 6.869 13.665 1.00 85.00 455 TRP A C 1
ATOM 3701 O O . TRP A 1 455 ? 5.250 6.215 12.887 1.00 85.00 455 TRP A O 1
ATOM 3711 N N . ASP A 1 456 ? 4.927 7.078 14.923 1.00 82.56 456 ASP A N 1
ATOM 3712 C CA . ASP A 1 456 ? 6.237 6.651 15.419 1.00 82.56 456 ASP A CA 1
ATOM 3713 C C . ASP A 1 456 ? 6.417 5.130 15.419 1.00 82.56 456 ASP A C 1
ATOM 3715 O O . ASP A 1 456 ? 7.500 4.643 15.074 1.00 82.56 456 ASP A O 1
ATOM 3719 N N . CYS A 1 457 ? 5.356 4.364 15.697 1.00 87.00 457 CYS A N 1
ATOM 3720 C CA . CYS A 1 457 ? 5.385 2.909 15.533 1.00 87.00 457 CYS A CA 1
ATOM 3721 C C . CYS A 1 457 ? 5.746 2.519 14.089 1.00 87.00 457 CYS A C 1
ATOM 3723 O O . CYS A 1 457 ? 6.653 1.711 13.870 1.00 87.00 457 CYS A O 1
ATOM 3725 N N . TYR A 1 458 ? 5.108 3.134 13.088 1.00 87.69 458 TYR A N 1
ATOM 3726 C CA . TYR A 1 458 ? 5.409 2.857 11.680 1.00 87.69 458 TYR A CA 1
ATOM 3727 C C . TYR A 1 458 ? 6.773 3.395 11.230 1.00 87.69 458 TYR A C 1
ATOM 3729 O O . TYR A 1 458 ? 7.431 2.767 10.396 1.00 87.69 458 TYR A O 1
ATOM 3737 N N . ARG A 1 459 ? 7.255 4.512 11.794 1.00 83.50 459 ARG A N 1
ATOM 3738 C CA . ARG A 1 459 ? 8.626 5.001 11.556 1.00 83.50 459 ARG A CA 1
ATOM 3739 C C . ARG A 1 459 ? 9.654 3.970 12.007 1.00 83.50 459 ARG A C 1
ATOM 3741 O O . ARG A 1 459 ? 10.574 3.655 11.252 1.00 83.50 459 ARG A O 1
ATOM 3748 N N . ILE A 1 460 ? 9.474 3.391 13.193 1.00 83.69 460 ILE A N 1
ATOM 3749 C CA . ILE A 1 460 ? 10.332 2.322 13.723 1.00 83.69 460 ILE A CA 1
ATOM 3750 C C . ILE A 1 460 ? 10.321 1.097 12.815 1.00 83.69 460 ILE A C 1
ATOM 3752 O O . ILE A 1 460 ? 11.382 0.548 12.500 1.00 83.69 460 ILE A O 1
ATOM 3756 N N . GLU A 1 461 ? 9.143 0.674 12.360 1.00 86.06 461 GLU A N 1
ATOM 3757 C CA . GLU A 1 461 ? 9.042 -0.450 11.434 1.00 86.06 461 GLU A CA 1
ATOM 3758 C C . GLU A 1 461 ? 9.744 -0.165 10.099 1.00 86.06 461 GLU A C 1
ATOM 3760 O O . GLU A 1 461 ? 10.353 -1.071 9.522 1.00 86.06 461 GLU A O 1
ATOM 3765 N N . LEU A 1 462 ? 9.715 1.080 9.612 1.00 84.88 462 LEU A N 1
ATOM 3766 C CA . LEU A 1 462 ? 10.386 1.480 8.375 1.00 84.88 462 LEU A CA 1
ATOM 3767 C C . LEU A 1 462 ? 11.911 1.559 8.530 1.00 84.88 462 LEU A C 1
ATOM 3769 O O . LEU A 1 462 ? 12.643 1.195 7.605 1.00 84.88 462 LEU A O 1
ATOM 3773 N N . LEU A 1 463 ? 12.411 1.972 9.699 1.00 78.62 463 LEU A N 1
ATOM 3774 C CA . LEU A 1 463 ? 13.845 2.141 9.963 1.00 78.62 463 LEU A CA 1
ATOM 3775 C C . LEU A 1 463 ? 14.673 0.888 9.682 1.00 78.62 463 LEU A C 1
ATOM 3777 O O . LEU A 1 463 ? 15.813 1.000 9.223 1.00 78.62 463 LEU A O 1
ATOM 3781 N N . ARG A 1 464 ? 14.112 -0.308 9.900 1.00 76.44 464 ARG A N 1
ATOM 3782 C CA . ARG A 1 464 ? 14.809 -1.571 9.606 1.00 76.44 464 ARG A CA 1
ATOM 3783 C C . ARG A 1 464 ? 15.223 -1.683 8.135 1.00 76.44 464 ARG A C 1
ATOM 3785 O O . ARG A 1 464 ? 16.206 -2.342 7.827 1.00 76.44 464 ARG A O 1
ATOM 3792 N N . TYR A 1 465 ? 14.510 -1.031 7.221 1.00 75.12 465 TYR A N 1
ATOM 3793 C CA . TYR A 1 465 ? 14.835 -1.050 5.795 1.00 75.12 465 TYR A CA 1
ATOM 3794 C C . TYR A 1 465 ? 15.873 0.002 5.405 1.00 75.12 465 TYR A C 1
ATOM 3796 O O . TYR A 1 465 ? 16.648 -0.209 4.473 1.00 75.12 465 TYR A O 1
ATOM 3804 N N . VAL A 1 466 ? 15.912 1.124 6.123 1.00 68.88 466 VAL A N 1
ATOM 3805 C CA . VAL A 1 466 ? 16.831 2.235 5.845 1.00 68.88 466 VAL A CA 1
ATOM 3806 C C . VAL A 1 466 ? 18.206 1.981 6.467 1.00 68.88 466 VAL A C 1
ATOM 3808 O O . VAL A 1 466 ? 19.223 2.182 5.808 1.00 68.88 466 VAL A O 1
ATOM 3811 N N . LEU A 1 467 ? 18.246 1.497 7.712 1.00 64.81 467 LEU A N 1
ATOM 3812 C CA . LEU A 1 467 ? 19.472 1.400 8.514 1.00 64.81 467 LEU A CA 1
ATOM 3813 C C . LEU A 1 467 ? 20.243 0.086 8.350 1.00 64.81 467 LEU A C 1
ATOM 3815 O O . LEU A 1 467 ? 21.417 0.031 8.700 1.00 64.81 467 LEU A O 1
ATOM 3819 N N . LEU A 1 468 ? 19.618 -0.973 7.826 1.00 56.50 468 LEU A N 1
ATOM 3820 C CA . LEU A 1 468 ? 20.293 -2.256 7.580 1.00 56.50 468 LEU A CA 1
ATOM 3821 C C . LEU A 1 468 ? 21.060 -2.299 6.251 1.00 56.50 468 LEU A C 1
ATOM 3823 O O . LEU A 1 468 ? 21.525 -3.367 5.849 1.00 56.50 468 LEU A O 1
ATOM 3827 N N . LYS A 1 469 ? 21.190 -1.161 5.562 1.00 54.66 469 LYS A N 1
ATOM 3828 C CA . LYS A 1 469 ? 21.954 -1.071 4.318 1.00 54.66 469 LYS A CA 1
ATOM 3829 C C . LYS A 1 469 ? 23.450 -1.143 4.644 1.00 54.66 469 LYS A C 1
ATOM 3831 O O . LYS A 1 469 ? 23.903 -0.403 5.519 1.00 54.66 469 LYS A O 1
ATOM 3836 N N . PRO A 1 470 ? 24.224 -2.019 3.976 1.00 44.69 470 PRO A N 1
ATOM 3837 C CA . PRO A 1 470 ? 25.662 -2.063 4.183 1.00 44.69 470 PRO A CA 1
ATOM 3838 C C . PRO A 1 470 ? 26.253 -0.681 3.861 1.00 44.69 470 PRO A C 1
ATOM 3840 O O . PRO A 1 470 ? 25.824 -0.056 2.884 1.00 44.69 470 PRO A O 1
ATOM 3843 N N . PRO A 1 471 ? 27.202 -0.170 4.668 1.00 46.22 471 PRO A N 1
ATOM 3844 C CA . PRO A 1 471 ? 27.864 1.094 4.369 1.00 46.22 471 PRO A CA 1
ATOM 3845 C C . PRO A 1 471 ? 28.443 1.040 2.952 1.00 46.22 471 PRO A C 1
ATOM 3847 O O . PRO A 1 471 ? 28.940 -0.007 2.530 1.00 46.22 471 PRO A O 1
ATOM 3850 N N . LYS A 1 472 ? 28.353 2.155 2.208 1.00 45.00 472 LYS A N 1
ATOM 3851 C CA . LYS A 1 472 ? 28.900 2.258 0.847 1.00 45.00 472 LYS A CA 1
ATOM 3852 C C . LYS A 1 472 ? 30.342 1.763 0.864 1.00 45.00 472 LYS A C 1
ATOM 3854 O O . LYS A 1 472 ? 31.233 2.368 1.458 1.00 45.00 472 LYS A O 1
ATOM 3859 N N . ASN A 1 473 ? 30.533 0.620 0.229 1.00 41.47 473 ASN A N 1
ATOM 3860 C CA . ASN A 1 473 ? 31.799 -0.066 0.159 1.00 41.47 473 ASN A CA 1
ATOM 3861 C C . ASN A 1 473 ? 32.654 0.721 -0.845 1.00 41.47 473 ASN A C 1
ATOM 3863 O O . ASN A 1 473 ? 32.463 0.616 -2.056 1.00 41.47 473 ASN A O 1
ATOM 3867 N N . ASN A 1 474 ? 33.538 1.586 -0.341 1.00 41.94 474 ASN A N 1
ATOM 3868 C CA . ASN A 1 474 ? 34.398 2.478 -1.131 1.00 41.94 474 ASN A CA 1
ATOM 3869 C C . ASN A 1 474 ? 35.517 1.711 -1.873 1.00 41.94 474 ASN A C 1
ATOM 3871 O O . ASN A 1 474 ? 36.671 2.126 -1.871 1.00 41.94 474 ASN A O 1
ATOM 3875 N N . TYR A 1 475 ? 35.195 0.605 -2.550 1.00 43.09 475 TYR A N 1
ATOM 3876 C CA . TYR A 1 475 ? 36.145 -0.186 -3.345 1.00 43.09 475 TYR A CA 1
ATOM 3877 C C . TYR A 1 475 ? 36.602 0.511 -4.638 1.00 43.09 475 TYR A C 1
ATOM 3879 O O . TYR A 1 475 ? 37.437 -0.025 -5.356 1.00 43.09 475 TYR A O 1
ATOM 3887 N N . LYS A 1 476 ? 36.081 1.704 -4.962 1.00 43.56 476 LYS A N 1
ATOM 3888 C CA . LYS A 1 476 ? 36.436 2.429 -6.197 1.00 43.56 476 LYS A CA 1
ATOM 3889 C C . LYS A 1 476 ? 37.691 3.302 -6.113 1.00 43.56 476 LYS A C 1
ATOM 3891 O O . LYS A 1 476 ? 38.019 3.961 -7.095 1.00 43.56 476 LYS A O 1
ATOM 3896 N N . HIS A 1 477 ? 38.429 3.284 -5.008 1.00 46.19 477 HIS A N 1
ATOM 3897 C CA . HIS A 1 477 ? 39.743 3.919 -4.955 1.00 46.19 477 HIS A CA 1
ATOM 3898 C C . HIS A 1 477 ? 40.809 2.861 -4.697 1.00 46.19 477 HIS A C 1
ATOM 3900 O O . HIS A 1 477 ? 40.940 2.355 -3.584 1.00 46.19 477 HIS A O 1
ATOM 3906 N N . GLY A 1 478 ? 41.546 2.524 -5.762 1.00 46.12 478 GLY A N 1
ATOM 3907 C CA . GLY A 1 478 ? 42.849 1.885 -5.636 1.00 46.12 478 GLY A CA 1
ATOM 3908 C C . GLY A 1 478 ? 43.685 2.677 -4.633 1.00 46.12 478 GLY A C 1
ATOM 3909 O O . GLY A 1 478 ? 43.694 3.906 -4.675 1.00 46.12 478 GLY A O 1
ATOM 3910 N N . GLU A 1 479 ? 44.291 1.950 -3.698 1.00 52.66 479 GLU A N 1
ATOM 3911 C CA . GLU A 1 479 ? 45.083 2.462 -2.575 1.00 52.66 479 GLU A CA 1
ATOM 3912 C C . GLU A 1 479 ? 44.290 3.291 -1.548 1.00 52.66 479 GLU A C 1
ATOM 3914 O O . GLU A 1 479 ? 44.447 4.504 -1.387 1.00 52.66 479 GLU A O 1
ATOM 3919 N N . ILE A 1 480 ? 43.462 2.610 -0.750 1.00 55.28 480 ILE A N 1
ATOM 3920 C CA . ILE A 1 480 ? 43.031 3.172 0.533 1.00 55.28 480 ILE A CA 1
ATOM 3921 C C . ILE A 1 480 ? 44.265 3.221 1.447 1.00 55.28 480 ILE A C 1
ATOM 3923 O O . ILE A 1 480 ? 44.679 2.212 2.009 1.00 55.28 480 ILE A O 1
ATOM 3927 N N . ASN A 1 481 ? 44.859 4.407 1.592 1.00 62.97 481 ASN A N 1
ATOM 3928 C CA . ASN A 1 481 ? 45.875 4.696 2.605 1.00 62.97 481 ASN A CA 1
ATOM 3929 C C . ASN A 1 481 ? 45.377 4.208 3.982 1.00 62.97 481 ASN A C 1
ATOM 3931 O O . ASN A 1 481 ? 44.265 4.565 4.378 1.00 62.97 481 ASN A O 1
ATOM 3935 N N . SER A 1 482 ? 46.185 3.422 4.705 1.00 63.53 482 SER A N 1
ATOM 3936 C CA . SER A 1 482 ? 45.839 2.829 6.012 1.00 63.53 482 SER A CA 1
ATOM 3937 C C . SER A 1 482 ? 45.196 3.842 6.977 1.00 63.53 482 SER A C 1
ATOM 3939 O O . SER A 1 482 ? 44.158 3.570 7.579 1.00 63.53 482 SER A O 1
ATOM 3941 N N . LYS A 1 483 ? 45.685 5.091 6.990 1.00 67.81 483 LYS A N 1
ATOM 3942 C CA . LYS A 1 483 ? 45.113 6.181 7.804 1.00 67.81 483 LYS A CA 1
ATOM 3943 C C . LYS A 1 483 ? 43.671 6.550 7.429 1.00 67.81 483 LYS A C 1
ATOM 3945 O O . LYS A 1 483 ? 42.862 6.876 8.293 1.00 67.81 483 LYS A O 1
ATOM 3950 N N . ARG A 1 484 ? 43.330 6.522 6.135 1.00 66.00 484 ARG A N 1
ATOM 3951 C CA . ARG A 1 484 ? 41.971 6.805 5.641 1.00 66.00 484 ARG A CA 1
ATOM 3952 C C . ARG A 1 484 ? 41.027 5.650 5.963 1.00 66.00 484 ARG A C 1
ATOM 3954 O O . ARG A 1 484 ? 39.869 5.898 6.291 1.00 66.00 484 ARG A O 1
ATOM 3961 N N . TYR A 1 485 ? 41.523 4.416 5.908 1.00 67.00 485 TYR A N 1
ATOM 3962 C CA . TYR A 1 485 ? 40.775 3.237 6.332 1.00 67.00 485 TYR A CA 1
ATOM 3963 C C . TYR A 1 485 ? 40.453 3.283 7.831 1.00 67.00 485 TYR A C 1
ATOM 3965 O O . TYR A 1 485 ? 39.287 3.174 8.204 1.00 67.00 485 TYR A O 1
ATOM 3973 N N . GLU A 1 486 ? 41.449 3.542 8.682 1.00 70.19 486 GLU A N 1
ATOM 3974 C CA . GLU A 1 486 ? 41.259 3.690 10.130 1.00 70.19 486 GLU A CA 1
ATOM 3975 C C . GLU A 1 486 ? 40.298 4.832 10.479 1.00 70.19 486 GLU A C 1
ATOM 3977 O O . GLU A 1 486 ? 39.430 4.669 11.335 1.00 70.19 486 GLU A O 1
ATOM 3982 N N . ALA A 1 487 ? 40.379 5.971 9.783 1.00 70.62 487 ALA A N 1
ATOM 3983 C CA . ALA A 1 487 ? 39.442 7.076 9.975 1.00 70.62 487 ALA A CA 1
ATOM 3984 C C . ALA A 1 487 ? 37.991 6.683 9.631 1.00 70.62 487 ALA A C 1
ATOM 3986 O O . ALA A 1 487 ? 37.067 6.998 10.385 1.00 70.62 487 ALA A O 1
ATOM 3987 N N . ILE A 1 488 ? 37.780 5.959 8.524 1.00 67.00 488 ILE A N 1
ATOM 3988 C CA . ILE A 1 488 ? 36.458 5.445 8.131 1.00 67.00 488 ILE A CA 1
ATOM 3989 C C . ILE A 1 488 ? 35.967 4.400 9.141 1.00 67.00 488 ILE A C 1
ATOM 3991 O O . ILE A 1 488 ? 34.808 4.450 9.556 1.00 67.00 488 ILE A O 1
ATOM 3995 N N . ARG A 1 489 ? 36.842 3.493 9.591 1.00 70.50 489 ARG A N 1
ATOM 3996 C CA . ARG A 1 489 ? 36.539 2.488 10.619 1.00 70.50 489 ARG A CA 1
ATOM 3997 C C . ARG A 1 489 ? 36.099 3.150 11.920 1.00 70.50 489 ARG A C 1
ATOM 3999 O O . ARG A 1 489 ? 35.023 2.836 12.416 1.00 70.50 489 ARG A O 1
ATOM 4006 N N . ASN A 1 490 ? 36.879 4.096 12.438 1.00 74.94 490 ASN A N 1
ATOM 4007 C CA . ASN A 1 490 ? 36.570 4.810 13.678 1.00 74.94 490 ASN A CA 1
ATOM 4008 C C . ASN A 1 490 ? 35.257 5.593 13.570 1.00 74.94 490 ASN A C 1
ATOM 4010 O O . ASN A 1 490 ? 34.457 5.587 14.505 1.00 74.94 490 ASN A O 1
ATOM 4014 N N . SER A 1 491 ? 34.997 6.209 12.412 1.00 71.06 491 SER A N 1
ATOM 4015 C CA . SER A 1 491 ? 33.722 6.872 12.125 1.00 71.06 491 SER A CA 1
ATOM 4016 C C . SER A 1 491 ? 32.544 5.889 12.163 1.00 71.06 491 SER A C 1
ATOM 4018 O O . SER A 1 491 ? 31.558 6.130 12.860 1.00 71.06 491 SER A O 1
ATOM 4020 N N . ASN A 1 492 ? 32.668 4.735 11.499 1.00 70.19 492 ASN A N 1
ATOM 4021 C CA . ASN A 1 492 ? 31.629 3.704 11.470 1.00 70.19 492 ASN A CA 1
ATOM 4022 C C . ASN A 1 492 ? 31.388 3.074 12.850 1.00 70.19 492 ASN A C 1
ATOM 4024 O O . ASN A 1 492 ? 30.237 2.884 13.234 1.00 70.19 492 ASN A O 1
ATOM 4028 N N . VAL A 1 493 ? 32.446 2.797 13.621 1.00 75.88 493 VAL A N 1
ATOM 4029 C CA . VAL A 1 493 ? 32.342 2.271 14.994 1.00 75.88 493 VAL A CA 1
ATOM 4030 C C . VAL A 1 493 ? 31.641 3.274 15.901 1.00 75.88 493 VAL A C 1
ATOM 4032 O O . VAL A 1 493 ? 30.685 2.910 16.584 1.00 75.88 493 VAL A O 1
ATOM 4035 N N . LYS A 1 494 ? 32.061 4.546 15.875 1.00 76.50 494 LYS A N 1
ATOM 4036 C CA . LYS A 1 494 ? 31.414 5.611 16.650 1.00 76.50 494 LYS A CA 1
ATOM 4037 C C . LYS A 1 494 ? 29.936 5.721 16.287 1.00 76.50 494 LYS A C 1
ATOM 4039 O O . LYS A 1 494 ? 29.090 5.794 17.171 1.00 76.50 494 LYS A O 1
ATOM 4044 N N . ARG A 1 495 ? 29.622 5.661 14.994 1.00 72.12 495 ARG A N 1
ATOM 4045 C CA . ARG A 1 495 ? 28.251 5.713 14.494 1.00 72.12 495 ARG A CA 1
ATOM 4046 C C . ARG A 1 495 ? 27.407 4.526 14.959 1.00 72.12 495 ARG A C 1
ATOM 4048 O O . ARG A 1 495 ? 26.300 4.739 15.439 1.00 72.12 495 ARG A O 1
ATOM 4055 N N . LEU A 1 496 ? 27.919 3.300 14.869 1.00 74.81 496 LEU A N 1
ATOM 4056 C CA . LEU A 1 496 ? 27.233 2.103 15.366 1.00 74.81 496 LEU A CA 1
ATOM 4057 C C . LEU A 1 496 ? 27.023 2.150 16.884 1.00 74.81 496 LEU A C 1
ATOM 4059 O O . LEU A 1 496 ? 25.950 1.781 17.357 1.00 74.81 496 LEU A O 1
ATOM 4063 N N . ALA A 1 497 ? 28.003 2.648 17.644 1.00 80.12 497 ALA A N 1
ATOM 4064 C CA . ALA A 1 497 ? 27.882 2.830 19.090 1.00 80.12 497 ALA A CA 1
ATOM 4065 C C . ALA A 1 497 ? 26.772 3.832 19.437 1.00 80.12 497 ALA A C 1
ATOM 4067 O O . ALA A 1 497 ? 25.921 3.552 20.281 1.00 80.12 497 ALA A O 1
ATOM 4068 N N . THR A 1 498 ? 26.737 4.969 18.735 1.00 79.25 498 THR A N 1
ATOM 4069 C CA . THR A 1 498 ? 25.674 5.969 18.867 1.00 79.25 498 THR A CA 1
ATOM 4070 C C . THR A 1 498 ? 24.307 5.373 18.536 1.00 79.25 498 THR A C 1
ATOM 4072 O O . THR A 1 498 ? 23.396 5.496 19.347 1.00 79.25 498 THR A O 1
ATOM 4075 N N . LEU A 1 499 ? 24.165 4.664 17.412 1.00 76.69 499 LEU A N 1
ATOM 4076 C CA . LEU A 1 499 ? 22.908 4.001 17.044 1.00 76.69 499 LEU A CA 1
ATOM 4077 C C . LEU A 1 499 ? 22.470 2.992 18.114 1.00 76.69 499 LEU A C 1
ATOM 4079 O O . LEU A 1 499 ? 21.314 2.998 18.523 1.00 76.69 499 LEU A O 1
ATOM 4083 N N . THR A 1 500 ? 23.391 2.167 18.617 1.00 83.31 500 THR A N 1
ATOM 4084 C CA . THR A 1 500 ? 23.100 1.166 19.658 1.00 83.31 500 THR A CA 1
ATOM 4085 C C . THR A 1 500 ? 22.545 1.824 20.923 1.00 83.31 500 THR A C 1
ATOM 4087 O O . THR A 1 500 ? 21.515 1.390 21.438 1.00 83.31 500 THR A O 1
ATOM 4090 N N . ALA A 1 501 ? 23.169 2.910 21.391 1.00 82.62 501 ALA A N 1
ATOM 4091 C CA . ALA A 1 501 ? 22.692 3.659 22.552 1.00 82.62 501 ALA A CA 1
ATOM 4092 C C . ALA A 1 501 ? 21.285 4.244 22.328 1.00 82.62 501 ALA A C 1
ATOM 4094 O O . ALA A 1 501 ? 20.423 4.124 23.196 1.00 82.62 501 ALA A O 1
ATOM 4095 N N . GLN A 1 502 ? 21.031 4.801 21.142 1.00 80.94 502 GLN A N 1
ATOM 4096 C CA . GLN A 1 502 ? 19.735 5.384 20.777 1.00 80.94 502 GLN A CA 1
ATOM 4097 C C . GLN A 1 502 ? 18.627 4.323 20.700 1.00 80.94 502 GLN A C 1
ATOM 4099 O O . GLN A 1 502 ? 17.541 4.519 21.238 1.00 80.94 502 GLN A O 1
ATOM 4104 N N . PHE A 1 503 ? 18.901 3.157 20.105 1.00 84.19 503 PHE A N 1
ATOM 4105 C CA . PHE A 1 503 ? 17.946 2.044 20.088 1.00 84.19 503 PHE A CA 1
ATOM 4106 C C . PHE A 1 503 ? 17.662 1.500 21.494 1.00 84.19 503 PHE A C 1
ATOM 4108 O O . PHE A 1 503 ? 16.534 1.097 21.767 1.00 84.19 503 PHE A O 1
ATOM 4115 N N . ASN A 1 504 ? 18.642 1.507 22.404 1.00 85.94 504 ASN A N 1
ATOM 4116 C CA . ASN A 1 504 ? 18.417 1.113 23.796 1.00 85.94 504 ASN A CA 1
ATOM 4117 C C . ASN A 1 504 ? 17.458 2.076 24.521 1.00 85.94 504 ASN A C 1
ATOM 4119 O O . ASN A 1 504 ? 16.567 1.630 25.241 1.00 85.94 504 ASN A O 1
ATOM 4123 N N . GLU A 1 505 ? 17.610 3.384 24.308 1.00 84.06 505 GLU A N 1
ATOM 4124 C CA . GLU A 1 505 ? 16.720 4.403 24.875 1.00 84.06 505 GLU A CA 1
ATOM 4125 C C . GLU A 1 505 ? 15.277 4.225 24.382 1.00 84.06 505 GLU A C 1
ATOM 4127 O O . GLU A 1 505 ? 14.359 4.083 25.193 1.00 84.06 505 GLU A O 1
ATOM 4132 N N . ILE A 1 506 ? 15.089 4.109 23.062 1.00 83.44 506 ILE A N 1
ATOM 4133 C CA . ILE A 1 506 ? 13.775 3.867 22.444 1.00 83.44 506 ILE A CA 1
ATOM 4134 C C . ILE A 1 506 ? 13.175 2.548 22.955 1.00 83.44 506 ILE A C 1
ATOM 4136 O O . ILE A 1 506 ? 11.983 2.467 23.245 1.00 83.44 506 ILE A O 1
ATOM 4140 N N . ARG A 1 507 ? 13.988 1.499 23.130 1.00 87.50 507 ARG A N 1
ATOM 4141 C CA . ARG A 1 507 ? 13.521 0.201 23.640 1.00 87.50 507 ARG A CA 1
ATOM 4142 C C . ARG A 1 507 ? 12.932 0.337 25.039 1.00 87.50 507 ARG A C 1
ATOM 4144 O O . ARG A 1 507 ? 11.846 -0.179 25.300 1.00 87.50 507 ARG A O 1
ATOM 4151 N N . ASN A 1 508 ? 13.652 1.011 25.932 1.00 86.00 508 ASN A N 1
ATOM 4152 C CA . ASN A 1 508 ? 13.214 1.220 27.310 1.00 86.00 508 ASN A CA 1
ATOM 4153 C C . ASN A 1 508 ? 11.943 2.074 27.358 1.00 86.00 508 ASN A C 1
ATOM 4155 O O . ASN A 1 508 ? 11.057 1.820 28.171 1.00 86.00 508 ASN A O 1
ATOM 4159 N N . HIS A 1 509 ? 11.831 3.034 26.442 1.00 83.06 509 HIS A N 1
ATOM 4160 C CA . HIS A 1 509 ? 10.651 3.865 26.284 1.00 83.06 509 HIS A CA 1
ATOM 4161 C C . HIS A 1 509 ? 9.400 3.058 25.892 1.00 83.06 509 HIS A C 1
ATOM 4163 O O . HIS A 1 509 ? 8.394 3.116 26.596 1.00 83.06 509 HIS A O 1
ATOM 4169 N N . PHE A 1 510 ? 9.461 2.236 24.837 1.00 85.69 510 PHE A N 1
ATOM 4170 C CA . PHE A 1 510 ? 8.321 1.387 24.456 1.00 85.69 510 PHE A CA 1
ATOM 4171 C C . PHE A 1 510 ? 7.973 0.356 25.531 1.00 85.69 510 PHE A C 1
ATOM 4173 O O . PHE A 1 510 ? 6.799 0.065 25.741 1.00 85.69 510 PHE A O 1
ATOM 4180 N N . HIS A 1 511 ? 8.966 -0.159 26.260 1.00 87.12 511 HIS A N 1
ATOM 4181 C CA . HIS A 1 511 ? 8.715 -1.032 27.406 1.00 87.12 511 HIS A CA 1
ATOM 4182 C C . HIS A 1 511 ? 7.921 -0.321 28.516 1.00 87.12 511 HIS A C 1
ATOM 4184 O O . HIS A 1 511 ? 7.016 -0.917 29.100 1.00 87.12 511 HIS A O 1
ATOM 4190 N N . ALA A 1 512 ? 8.229 0.951 28.797 1.00 84.69 512 ALA A N 1
ATOM 4191 C CA . ALA A 1 512 ? 7.461 1.764 29.739 1.00 84.69 512 ALA A CA 1
ATOM 4192 C C . ALA A 1 512 ? 6.025 1.997 29.244 1.00 84.69 512 ALA A C 1
ATOM 4194 O O . ALA A 1 512 ? 5.092 1.737 29.995 1.00 84.69 512 ALA A O 1
ATOM 4195 N N . ILE A 1 513 ? 5.839 2.357 27.967 1.00 83.50 513 ILE A N 1
ATOM 4196 C CA . ILE A 1 513 ? 4.506 2.525 27.362 1.00 83.50 513 ILE A CA 1
ATOM 4197 C C . ILE A 1 513 ? 3.667 1.248 27.479 1.00 83.50 513 ILE A C 1
ATOM 4199 O O . ILE A 1 513 ? 2.517 1.311 27.902 1.00 83.50 513 ILE A O 1
ATOM 4203 N N . ILE A 1 514 ? 4.227 0.084 27.127 1.00 86.19 514 ILE A N 1
ATOM 4204 C CA . ILE A 1 514 ? 3.516 -1.202 27.216 1.00 86.19 514 ILE A CA 1
ATOM 4205 C C . ILE A 1 514 ? 3.043 -1.439 28.649 1.00 86.19 514 ILE A C 1
ATOM 4207 O O . ILE A 1 514 ? 1.874 -1.755 28.870 1.00 86.19 514 ILE A O 1
ATOM 4211 N N . ARG A 1 515 ? 3.937 -1.245 29.625 1.00 84.94 515 ARG A N 1
ATOM 4212 C CA . ARG A 1 515 ? 3.599 -1.362 31.042 1.00 84.94 515 ARG A CA 1
ATOM 4213 C C . ARG A 1 515 ? 2.459 -0.408 31.400 1.00 84.94 515 ARG A C 1
ATOM 4215 O O . ARG A 1 515 ? 1.467 -0.844 31.972 1.00 84.94 515 ARG A O 1
ATOM 4222 N N . ASP A 1 516 ? 2.554 0.859 31.035 1.00 83.00 516 ASP A N 1
ATOM 4223 C CA . ASP A 1 516 ? 1.584 1.866 31.458 1.00 83.00 516 ASP A CA 1
ATOM 4224 C C . ASP A 1 516 ? 0.204 1.641 30.796 1.00 83.00 516 ASP A C 1
ATOM 4226 O O . ASP A 1 516 ? -0.820 1.728 31.473 1.00 83.00 516 ASP A O 1
ATOM 4230 N N . ILE A 1 517 ? 0.154 1.190 29.533 1.00 80.81 517 ILE A N 1
ATOM 4231 C CA . ILE A 1 517 ? -1.090 0.781 28.850 1.00 80.81 517 ILE A CA 1
ATOM 4232 C C . ILE A 1 517 ? -1.757 -0.415 29.544 1.00 80.81 517 ILE A C 1
ATOM 4234 O O . ILE A 1 517 ? -2.989 -0.497 29.578 1.00 80.81 517 ILE A O 1
ATOM 4238 N N . THR A 1 518 ? -0.996 -1.355 30.117 1.00 78.12 518 THR A N 1
ATOM 4239 C CA . THR A 1 518 ? -1.590 -2.498 30.840 1.00 78.12 518 THR A CA 1
ATOM 4240 C C . THR A 1 518 ? -2.330 -2.089 32.116 1.00 78.12 518 THR A C 1
ATOM 4242 O O . THR A 1 518 ? -3.279 -2.773 32.496 1.00 78.12 518 THR A O 1
ATOM 4245 N N . PHE A 1 519 ? -1.992 -0.943 32.715 1.00 76.69 519 PHE A N 1
ATOM 4246 C CA . PHE A 1 519 ? -2.602 -0.460 33.960 1.00 76.69 519 PHE A CA 1
ATOM 4247 C C . PHE A 1 519 ? -3.836 0.434 33.774 1.00 76.69 519 PHE A C 1
ATOM 4249 O O . PHE A 1 519 ? -4.477 0.781 34.764 1.00 76.69 519 PHE A O 1
ATOM 4256 N N . ILE A 1 520 ? -4.207 0.788 32.540 1.00 75.62 520 ILE A N 1
ATOM 4257 C CA . ILE A 1 520 ? -5.375 1.644 32.301 1.00 75.62 520 ILE A CA 1
ATOM 4258 C C . ILE A 1 520 ? -6.683 0.853 32.524 1.00 75.62 520 ILE A C 1
ATOM 4260 O O . ILE A 1 520 ? -6.833 -0.266 32.022 1.00 75.62 520 ILE A O 1
ATOM 4264 N N . ASP A 1 521 ? -7.634 1.408 33.286 1.00 66.50 521 ASP A N 1
ATOM 4265 C CA . ASP A 1 521 ? -8.888 0.723 33.635 1.00 66.50 521 ASP A CA 1
ATOM 4266 C C . ASP A 1 521 ? -9.840 0.578 32.425 1.00 66.50 521 ASP A C 1
ATOM 4268 O O . ASP A 1 521 ? -9.904 1.408 31.520 1.00 66.50 521 ASP A O 1
ATOM 4272 N N . THR A 1 522 ? -10.551 -0.546 32.378 1.00 57.72 522 THR A N 1
ATOM 4273 C CA . THR A 1 522 ? -10.927 -1.274 31.151 1.00 57.72 522 THR A CA 1
ATOM 4274 C C . THR A 1 522 ? -12.233 -0.855 30.483 1.00 57.72 522 THR A C 1
ATOM 4276 O O . THR A 1 522 ? -12.514 -1.327 29.386 1.00 57.72 522 THR A O 1
ATOM 4279 N N . LYS A 1 523 ? -13.071 -0.007 31.086 1.00 55.69 523 LYS A N 1
ATOM 4280 C CA . LYS A 1 523 ? -14.483 -0.007 30.670 1.00 55.69 523 LYS A CA 1
ATOM 4281 C C . LYS A 1 523 ? -14.862 0.793 29.427 1.00 55.69 523 LYS A C 1
ATOM 4283 O O . LYS A 1 523 ? -15.921 0.486 28.908 1.00 55.69 523 LYS A O 1
ATOM 4288 N N . ASN A 1 524 ? -14.072 1.753 28.933 1.00 53.38 524 ASN A N 1
ATOM 4289 C CA . ASN A 1 524 ? -14.479 2.596 27.787 1.00 53.38 524 ASN A CA 1
ATOM 4290 C C . ASN A 1 524 ? -13.297 3.269 27.054 1.00 53.38 524 ASN A C 1
ATOM 4292 O O . ASN A 1 524 ? -13.371 4.448 26.707 1.00 53.38 524 ASN A O 1
ATOM 4296 N N . ILE A 1 525 ? -12.184 2.563 26.841 1.00 63.09 525 ILE A N 1
ATOM 4297 C CA . ILE A 1 525 ? -11.017 3.158 26.172 1.00 63.09 525 ILE A CA 1
ATOM 4298 C C . ILE A 1 525 ? -10.938 2.660 24.738 1.00 63.09 525 ILE A C 1
ATOM 4300 O O . ILE A 1 525 ? -10.700 1.482 24.484 1.00 63.09 525 ILE A O 1
ATOM 4304 N N . TYR A 1 526 ? -11.170 3.589 23.816 1.00 64.75 526 TYR A N 1
ATOM 4305 C CA . TYR A 1 526 ? -11.069 3.384 22.378 1.00 64.75 526 TYR A CA 1
ATOM 4306 C C . TYR A 1 526 ? -9.677 2.849 22.003 1.00 64.75 526 TYR A C 1
ATOM 4308 O O . TYR A 1 526 ? -8.683 3.418 22.444 1.00 64.75 526 TYR A O 1
ATOM 4316 N N . ASP A 1 527 ? -9.610 1.790 21.183 1.00 69.94 527 ASP A N 1
ATOM 4317 C CA . ASP A 1 527 ? -8.399 1.368 20.444 1.00 69.94 527 ASP A CA 1
ATOM 4318 C C . ASP A 1 527 ? -7.204 0.898 21.312 1.00 69.94 527 ASP A C 1
ATOM 4320 O O . ASP A 1 527 ? -6.074 0.746 20.850 1.00 69.94 527 ASP A O 1
ATOM 4324 N N . ARG A 1 528 ? -7.437 0.628 22.605 1.00 77.38 528 ARG A N 1
ATOM 4325 C CA . ARG A 1 528 ? -6.386 0.212 23.553 1.00 77.38 528 ARG A CA 1
ATOM 4326 C C . ARG A 1 528 ? -5.641 -1.046 23.103 1.00 77.38 528 ARG A C 1
ATOM 4328 O O . ARG A 1 528 ? -4.422 -1.114 23.252 1.00 77.38 528 ARG A O 1
ATOM 4335 N N . GLU A 1 529 ? -6.367 -2.054 22.621 1.00 78.50 529 GLU A N 1
ATOM 4336 C CA . GLU A 1 529 ? -5.778 -3.336 22.216 1.00 78.50 529 GLU A CA 1
ATOM 4337 C C . GLU A 1 529 ? -4.819 -3.171 21.035 1.00 78.50 529 GLU A C 1
ATOM 4339 O O . GLU A 1 529 ? -3.713 -3.717 21.057 1.00 78.50 529 GLU A O 1
ATOM 4344 N N . GLU A 1 530 ? -5.197 -2.378 20.032 1.00 79.31 530 GLU A N 1
ATOM 4345 C CA . GLU A 1 530 ? -4.361 -2.136 18.860 1.00 79.31 530 GLU A CA 1
ATOM 4346 C C . GLU A 1 530 ? -3.158 -1.257 19.215 1.00 79.31 530 GLU A C 1
ATOM 4348 O O . GLU A 1 530 ? -2.039 -1.586 18.821 1.00 79.31 530 GLU A O 1
ATOM 4353 N N . VAL A 1 531 ? -3.319 -0.217 20.044 1.00 82.88 531 VAL A N 1
ATOM 4354 C CA . VAL A 1 531 ? -2.178 0.569 20.553 1.00 82.88 531 VAL A CA 1
ATOM 4355 C C . VAL A 1 531 ? -1.214 -0.318 21.345 1.00 82.88 531 VAL A C 1
ATOM 4357 O O . VAL A 1 531 ? -0.005 -0.256 21.118 1.00 82.88 531 VAL A O 1
ATOM 4360 N N . ALA A 1 532 ? -1.712 -1.193 22.226 1.00 84.06 532 ALA A N 1
ATOM 4361 C CA . ALA A 1 532 ? -0.874 -2.135 22.970 1.00 84.06 532 ALA A CA 1
ATOM 4362 C C . ALA A 1 532 ? -0.120 -3.090 22.028 1.00 84.06 532 ALA A C 1
ATOM 4364 O O . ALA A 1 532 ? 1.085 -3.321 22.184 1.00 84.06 532 ALA A O 1
ATOM 4365 N N . LYS A 1 533 ? -0.807 -3.615 21.009 1.00 86.00 533 LYS A N 1
ATOM 4366 C CA . LYS A 1 533 ? -0.223 -4.482 19.980 1.00 86.00 533 LYS A CA 1
ATOM 4367 C C . LYS A 1 533 ? 0.843 -3.754 19.158 1.00 86.00 533 LYS A C 1
ATOM 4369 O O . LYS A 1 533 ? 1.924 -4.305 18.946 1.00 86.00 533 LYS A O 1
ATOM 4374 N N . ARG A 1 534 ? 0.599 -2.509 18.741 1.00 87.06 534 ARG A N 1
ATOM 4375 C CA . ARG A 1 534 ? 1.567 -1.685 17.996 1.00 87.06 534 ARG A CA 1
ATOM 4376 C C . ARG A 1 534 ? 2.775 -1.315 18.853 1.00 87.06 534 ARG A C 1
ATOM 4378 O O . ARG A 1 534 ? 3.900 -1.483 18.388 1.00 87.06 534 ARG A O 1
ATOM 4385 N N . ALA A 1 535 ? 2.570 -0.951 20.121 1.00 87.44 535 ALA A N 1
ATOM 4386 C CA . ALA A 1 535 ? 3.652 -0.732 21.083 1.00 87.44 535 ALA A CA 1
ATOM 4387 C C . ALA A 1 535 ? 4.547 -1.976 21.219 1.00 87.44 535 ALA A C 1
ATOM 4389 O O . ALA A 1 535 ? 5.775 -1.884 21.169 1.00 87.44 535 ALA A O 1
ATOM 4390 N N . THR A 1 536 ? 3.926 -3.153 21.329 1.00 89.19 536 THR A N 1
ATOM 4391 C CA . THR A 1 536 ? 4.621 -4.444 21.425 1.00 89.19 536 THR A CA 1
ATOM 4392 C C . THR A 1 536 ? 5.439 -4.745 20.166 1.00 89.19 536 THR A C 1
ATOM 4394 O O . THR A 1 536 ? 6.616 -5.102 20.254 1.00 89.19 536 THR A O 1
ATOM 4397 N N . ASN A 1 537 ? 4.863 -4.543 18.979 1.00 89.19 537 ASN A N 1
ATOM 4398 C CA . ASN A 1 537 ? 5.560 -4.745 17.704 1.00 89.19 537 ASN A CA 1
ATOM 4399 C C . ASN A 1 537 ? 6.749 -3.787 17.526 1.00 89.19 537 ASN A C 1
ATOM 4401 O O . ASN A 1 537 ? 7.833 -4.209 17.100 1.00 89.19 537 ASN A O 1
ATOM 4405 N N . ALA A 1 538 ? 6.569 -2.515 17.889 1.00 88.31 538 ALA A N 1
ATOM 4406 C CA . ALA A 1 538 ? 7.631 -1.518 17.875 1.00 88.31 538 ALA A CA 1
ATOM 4407 C C . ALA A 1 538 ? 8.760 -1.914 18.840 1.00 88.31 538 ALA A C 1
ATOM 4409 O O . ALA A 1 538 ? 9.918 -1.970 18.424 1.00 88.31 538 ALA A O 1
ATOM 4410 N N . TYR A 1 539 ? 8.437 -2.309 20.078 1.00 90.12 539 TYR A N 1
ATOM 4411 C CA . TYR A 1 539 ? 9.413 -2.813 21.050 1.00 90.12 539 TYR A CA 1
ATOM 4412 C C . TYR A 1 539 ? 10.236 -3.980 20.494 1.00 90.12 539 TYR A C 1
ATOM 4414 O O . TYR A 1 539 ? 11.468 -3.955 20.554 1.00 90.12 539 TYR A O 1
ATOM 4422 N N . HIS A 1 540 ? 9.585 -4.991 19.910 1.00 90.44 540 HIS A N 1
ATOM 4423 C CA . HIS A 1 540 ? 10.285 -6.138 19.331 1.00 90.44 540 HIS A CA 1
ATOM 4424 C C . HIS A 1 540 ? 11.204 -5.736 18.174 1.00 90.44 540 HIS A C 1
ATOM 4426 O O . HIS A 1 540 ? 12.334 -6.224 18.096 1.00 90.44 540 HIS A O 1
ATOM 4432 N N . THR A 1 541 ? 10.759 -4.817 17.315 1.00 88.44 541 THR A N 1
ATOM 4433 C CA . THR A 1 541 ? 11.559 -4.297 16.198 1.00 88.44 541 THR A CA 1
ATOM 4434 C C . THR A 1 541 ? 12.796 -3.556 16.701 1.00 88.44 541 THR A C 1
ATOM 4436 O O . THR A 1 541 ? 13.912 -3.845 16.271 1.00 88.44 541 THR A O 1
ATOM 4439 N N . VAL A 1 542 ? 12.626 -2.646 17.660 1.00 87.69 542 VAL A N 1
ATOM 4440 C CA . VAL A 1 542 ? 13.718 -1.872 18.269 1.00 87.69 542 VAL A CA 1
ATOM 4441 C C . VAL A 1 542 ? 14.696 -2.795 18.994 1.00 87.69 542 VAL A C 1
ATOM 4443 O O . VAL A 1 542 ? 15.905 -2.661 18.819 1.00 87.69 542 VAL A O 1
ATOM 4446 N N . ASN A 1 543 ? 14.200 -3.772 19.758 1.00 89.81 543 ASN A N 1
ATOM 4447 C CA . ASN A 1 543 ? 15.040 -4.736 20.465 1.00 89.81 543 ASN A CA 1
ATOM 4448 C C . ASN A 1 543 ? 15.853 -5.610 19.497 1.00 89.81 543 ASN A C 1
ATOM 4450 O O . ASN A 1 543 ? 17.037 -5.850 19.726 1.00 89.81 543 ASN A O 1
ATOM 4454 N N . TYR A 1 544 ? 15.250 -6.047 18.387 1.00 89.31 544 TYR A N 1
ATOM 4455 C CA . TYR A 1 544 ? 15.972 -6.750 17.327 1.00 89.31 544 TYR A CA 1
ATOM 4456 C C . TYR A 1 544 ? 17.099 -5.886 16.742 1.00 89.31 544 TYR A C 1
ATOM 4458 O O . TYR A 1 544 ? 18.235 -6.352 16.640 1.00 89.31 544 TYR A O 1
ATOM 4466 N N . MET A 1 545 ? 16.807 -4.627 16.400 1.00 84.62 545 MET A N 1
ATOM 4467 C CA . MET A 1 545 ? 17.793 -3.695 15.838 1.00 84.62 545 MET A CA 1
ATOM 4468 C C . MET A 1 545 ? 18.928 -3.402 16.828 1.00 84.62 545 MET A C 1
ATOM 4470 O O . MET A 1 545 ? 20.093 -3.478 16.444 1.00 84.62 545 MET A O 1
ATOM 4474 N N . HIS A 1 546 ? 18.607 -3.158 18.103 1.00 87.19 546 HIS A N 1
ATOM 4475 C CA . HIS A 1 546 ? 19.581 -3.002 19.187 1.00 87.19 546 HIS A CA 1
ATOM 4476 C C . HIS A 1 546 ? 20.541 -4.196 19.252 1.00 87.19 546 HIS A C 1
ATOM 4478 O O . HIS A 1 546 ? 21.754 -4.028 19.158 1.00 87.19 546 HIS A O 1
ATOM 4484 N N . ASN A 1 547 ? 19.997 -5.413 19.349 1.00 87.06 547 ASN A N 1
ATOM 4485 C CA . ASN A 1 547 ? 20.800 -6.630 19.479 1.00 87.06 547 ASN A CA 1
ATOM 4486 C C . ASN A 1 547 ? 21.661 -6.884 18.237 1.00 87.06 547 ASN A C 1
ATOM 4488 O O . ASN A 1 547 ? 22.781 -7.384 18.348 1.00 87.06 547 ASN A O 1
ATOM 4492 N N . LYS A 1 548 ? 21.154 -6.534 17.049 1.00 84.56 548 LYS A N 1
ATOM 4493 C CA . LYS A 1 548 ? 21.916 -6.625 15.805 1.00 84.56 548 LYS A CA 1
ATOM 4494 C C . LYS A 1 548 ? 23.097 -5.655 15.801 1.00 84.56 548 LYS A C 1
ATOM 4496 O O . LYS A 1 548 ? 24.216 -6.103 15.582 1.00 84.56 548 LYS A O 1
ATOM 4501 N N . PHE A 1 549 ? 22.881 -4.374 16.101 1.00 82.25 549 PHE A N 1
ATOM 4502 C CA . PHE A 1 549 ? 23.972 -3.394 16.137 1.00 82.25 549 PHE A CA 1
ATOM 4503 C C . PHE A 1 549 ? 24.991 -3.686 17.237 1.00 82.25 549 PHE A C 1
ATOM 4505 O O . PHE A 1 549 ? 26.190 -3.555 17.005 1.00 82.25 549 PHE A O 1
ATOM 4512 N N . GLU A 1 550 ? 24.545 -4.162 18.400 1.00 83.69 550 GLU A N 1
ATOM 4513 C CA . GLU A 1 550 ? 25.441 -4.605 19.466 1.00 83.69 550 GLU A CA 1
ATOM 4514 C C . GLU A 1 550 ? 26.310 -5.788 19.010 1.00 83.69 550 GLU A C 1
ATOM 4516 O O . GLU A 1 550 ? 27.519 -5.812 19.252 1.00 83.69 550 GLU A O 1
ATOM 4521 N N . LYS A 1 551 ? 25.719 -6.763 18.304 1.00 84.31 551 LYS A N 1
ATOM 4522 C CA . LYS A 1 551 ? 26.459 -7.888 17.720 1.00 84.31 551 LYS A CA 1
ATOM 4523 C C . LYS A 1 551 ? 27.451 -7.417 16.657 1.00 84.31 551 LYS A C 1
ATOM 4525 O O . LYS A 1 551 ? 28.598 -7.856 16.693 1.00 84.31 551 LYS A O 1
ATOM 4530 N N . ASP A 1 552 ? 27.042 -6.526 15.759 1.00 78.88 552 ASP A N 1
ATOM 4531 C CA . ASP A 1 552 ? 27.901 -5.976 14.706 1.00 78.88 552 ASP A CA 1
ATOM 4532 C C . ASP A 1 552 ? 29.089 -5.206 15.309 1.00 78.88 552 ASP A C 1
ATOM 4534 O O . ASP A 1 552 ? 30.234 -5.405 14.903 1.00 78.88 552 ASP A O 1
ATOM 4538 N N . LEU A 1 553 ? 28.856 -4.416 16.361 1.00 80.12 553 LEU A N 1
ATOM 4539 C CA . LEU A 1 553 ? 29.901 -3.700 17.097 1.00 80.12 553 LEU A CA 1
ATOM 4540 C C . LEU A 1 553 ? 30.876 -4.663 17.792 1.00 80.12 553 LEU A C 1
ATOM 4542 O O . LEU A 1 553 ? 32.094 -4.482 17.712 1.00 80.12 553 LEU A O 1
ATOM 4546 N N . ARG A 1 554 ? 30.361 -5.734 18.413 1.00 79.50 554 ARG A N 1
ATOM 4547 C CA . ARG A 1 554 ? 31.190 -6.804 18.994 1.00 79.50 554 ARG A CA 1
ATOM 4548 C C . ARG A 1 554 ? 32.012 -7.533 17.930 1.00 79.50 554 ARG A C 1
ATOM 4550 O O . ARG A 1 554 ? 33.162 -7.862 18.206 1.00 79.50 554 ARG A O 1
ATOM 4557 N N . MET A 1 555 ? 31.466 -7.780 16.738 1.00 73.62 555 MET A N 1
ATOM 4558 C CA . MET A 1 555 ? 32.219 -8.393 15.637 1.00 73.62 555 MET A CA 1
ATOM 4559 C C . MET A 1 555 ? 33.366 -7.487 15.185 1.00 73.62 555 MET A C 1
ATOM 4561 O O . MET A 1 555 ? 34.501 -7.946 15.158 1.00 73.62 555 MET A O 1
ATOM 4565 N N . ILE A 1 556 ? 33.125 -6.189 14.967 1.00 70.38 556 ILE A N 1
ATOM 4566 C CA . ILE A 1 556 ? 34.181 -5.231 14.576 1.00 70.38 556 ILE A CA 1
ATOM 4567 C C . ILE A 1 556 ? 35.308 -5.149 15.623 1.00 70.38 556 ILE A C 1
ATOM 4569 O O . ILE A 1 556 ? 36.468 -4.930 15.273 1.00 70.38 556 ILE A O 1
ATOM 4573 N N . SER A 1 557 ? 34.982 -5.335 16.906 1.00 66.25 557 SER A N 1
ATOM 4574 C CA . SER A 1 557 ? 35.972 -5.359 17.992 1.00 66.25 557 SER A CA 1
ATOM 4575 C C . SER A 1 557 ? 36.802 -6.651 18.075 1.00 66.25 557 SER A C 1
ATOM 4577 O O . SER A 1 557 ? 37.842 -6.651 18.727 1.00 66.25 557 SER A O 1
ATOM 4579 N N . LYS A 1 558 ? 36.343 -7.747 17.451 1.00 61.75 558 LYS A N 1
ATOM 4580 C CA . LYS A 1 558 ? 36.926 -9.099 17.561 1.00 61.75 558 LYS A CA 1
ATOM 4581 C C . LYS A 1 558 ? 37.507 -9.645 16.254 1.00 61.75 558 LYS A C 1
ATOM 4583 O O . LYS A 1 558 ? 38.145 -10.693 16.286 1.00 61.75 558 LYS A O 1
ATOM 4588 N N . ASP A 1 559 ? 37.240 -9.004 15.122 1.00 52.22 559 ASP A N 1
ATOM 4589 C CA . ASP A 1 559 ? 37.613 -9.523 13.809 1.00 52.22 559 ASP A CA 1
ATOM 4590 C C . ASP A 1 559 ? 39.083 -9.224 13.473 1.00 52.22 559 ASP A C 1
ATOM 4592 O O . ASP A 1 559 ? 39.494 -8.065 13.438 1.00 52.22 559 ASP A O 1
ATOM 4596 N N . VAL A 1 560 ? 39.855 -10.284 13.207 1.00 42.72 560 VAL A N 1
ATOM 4597 C CA . VAL A 1 560 ? 41.287 -10.236 12.858 1.00 42.72 560 VAL A CA 1
ATOM 4598 C C . VAL A 1 560 ? 41.503 -9.751 11.417 1.00 42.72 560 VAL A C 1
ATOM 4600 O O . VAL A 1 560 ? 42.544 -9.197 11.084 1.00 42.72 560 VAL A O 1
ATOM 4603 N N . PHE A 1 561 ? 40.503 -9.891 10.540 1.00 39.94 561 PHE A N 1
ATOM 4604 C CA . PHE A 1 561 ? 40.565 -9.348 9.175 1.00 39.94 561 PHE A CA 1
ATOM 4605 C C . PHE A 1 561 ? 40.308 -7.833 9.125 1.00 39.94 561 PHE A C 1
ATOM 4607 O O . PHE A 1 561 ? 40.541 -7.198 8.096 1.00 39.94 561 PHE A O 1
ATOM 4614 N N . TYR A 1 562 ? 39.848 -7.257 10.240 1.00 43.94 562 TYR A N 1
ATOM 4615 C CA . TYR A 1 562 ? 39.677 -5.819 10.449 1.00 43.94 562 TYR A CA 1
ATOM 4616 C C . TYR A 1 562 ? 40.582 -5.277 11.571 1.00 43.94 562 TYR A C 1
ATOM 4618 O O . TYR A 1 562 ? 40.446 -4.097 11.905 1.00 43.94 562 TYR A O 1
ATOM 4626 N N . SER A 1 563 ? 41.453 -6.103 12.169 1.00 37.34 563 SER A N 1
ATOM 4627 C CA . SER A 1 563 ? 42.395 -5.711 13.229 1.00 37.34 563 SER A CA 1
ATOM 4628 C C . SER A 1 563 ? 43.685 -5.147 12.671 1.00 37.34 563 SER A C 1
ATOM 4630 O O . SER A 1 563 ? 44.278 -5.834 11.809 1.00 37.34 563 SER A O 1
#

pLDDT: mean 71.46, std 16.91, range [26.67, 94.56]

Radius of gyration: 35.24 Å; chains: 1; bounding box: 119×47×111 Å

Organism: NCBI:txid984487

Foldseek 3Di:
DDDDDDDDDPPPPPVVVVVVPDDDDDDDDDDDDDDDDDDDDDDDDDDDDDDDDDPPPDPVVVVVVVVVVVVVVVVVVVVVVVVVVVVVVVVVVVVVLVVLLVLQQVLQQVQLAVPPDHDDCVPCVVVSVVVVVVCVVAPLVPPLLWAFAFFHEADQDCPPAPDPDDDDPVLLVLLLVEPVDPVLVVCVVVVQNVLSCCLRPPDDLSSLVSLLVNLLSLLVPPLAQDDDPDALLVQLVNLGGDCVLQDPDPPADETETGNHHDDPRLLSSLSSLSNSLSSLLSNLDDPVSLLSSLLSLLSNLRNCLSVPPCLVSNLVSCLRRVVSSVSSQCVVDVVHLVSLQVSLVSNLVSLVRHQQYDYRPDGGDLECLSSLVSLLSVLVSQLVNPLPHDPSSNLSSLVNLVLLLDQDVDDDPSVCSPDQSLPDDNCNSVVPDDLVVVLVCQVVVPRVNVRSLSSVLSNLVSVCSNVPRDPPPPPVDDDPDPVNLVVVLVVVLVSLVSLLVSLVVVLVSLVSNLVVLVPDDDDDGPPSVVSNVSSVSSNVSSVVSNVVSVVVSVCCVPPPVND